Protein AF-A0A957BQC8-F1 (afdb_monomer_lite)

Structure (mmCIF, N/CA/C/O backbone):
data_AF-A0A957BQC8-F1
#
_entry.id   AF-A0A957BQC8-F1
#
loop_
_atom_site.group_PDB
_atom_site.id
_atom_site.type_symbol
_atom_site.label_atom_id
_atom_site.label_alt_id
_atom_site.label_comp_id
_atom_site.label_asym_id
_atom_site.label_entity_id
_atom_site.label_seq_id
_atom_site.pdbx_PDB_ins_code
_atom_site.Cartn_x
_atom_site.Cartn_y
_atom_site.Cartn_z
_atom_site.occupancy
_atom_site.B_iso_or_equiv
_atom_site.auth_seq_id
_atom_site.auth_comp_id
_atom_site.auth_asym_id
_atom_site.auth_atom_id
_atom_site.pdbx_PDB_model_num
ATOM 1 N N . GLY A 1 1 ? -14.961 -6.128 -5.402 1.00 52.44 1 GLY A N 1
ATOM 2 C CA . GLY A 1 1 ? -14.437 -5.937 -4.032 1.00 52.44 1 GLY A CA 1
ATOM 3 C C . GLY A 1 1 ? -13.200 -6.792 -3.856 1.00 52.44 1 GLY A C 1
ATOM 4 O O . GLY A 1 1 ? -13.179 -7.896 -4.378 1.00 52.44 1 GLY A O 1
ATOM 5 N N . HIS A 1 2 ? -12.163 -6.278 -3.199 1.00 75.38 2 HIS A N 1
ATOM 6 C CA . HIS A 1 2 ? -10.878 -6.964 -3.035 1.00 75.38 2 HIS A CA 1
ATOM 7 C C . HIS A 1 2 ? -11.064 -8.332 -2.340 1.00 75.38 2 HIS A C 1
ATOM 9 O O . HIS A 1 2 ? -11.589 -8.402 -1.230 1.00 75.38 2 HIS A O 1
ATOM 15 N N . THR A 1 3 ? -10.636 -9.428 -2.975 1.00 82.69 3 THR A N 1
ATOM 16 C CA . THR A 1 3 ? -10.882 -10.819 -2.524 1.00 82.69 3 THR A CA 1
ATOM 17 C C . THR A 1 3 ? -10.347 -11.098 -1.117 1.00 82.69 3 THR A C 1
ATOM 19 O O . THR A 1 3 ? -11.041 -11.683 -0.288 1.00 82.69 3 THR A O 1
ATOM 22 N N . GLN A 1 4 ? -9.155 -10.590 -0.807 1.00 88.19 4 GLN A N 1
ATOM 23 C CA . GLN A 1 4 ? -8.565 -10.672 0.532 1.00 88.19 4 GLN A CA 1
ATOM 24 C C . GLN A 1 4 ? -9.440 -10.049 1.635 1.00 88.19 4 GLN A C 1
ATOM 26 O O . GLN A 1 4 ? -9.541 -10.609 2.723 1.00 88.19 4 GLN A O 1
ATOM 31 N N . THR A 1 5 ? -10.111 -8.922 1.371 1.00 88.75 5 THR A N 1
ATOM 32 C CA . THR A 1 5 ? -11.008 -8.285 2.350 1.00 88.75 5 THR A CA 1
ATOM 33 C C . THR A 1 5 ? -12.208 -9.177 2.658 1.00 88.75 5 THR A C 1
ATOM 35 O O . THR A 1 5 ? -12.610 -9.283 3.814 1.00 88.75 5 THR A O 1
ATOM 38 N N . VAL A 1 6 ? -12.750 -9.865 1.646 1.00 89.31 6 VAL A N 1
ATOM 39 C CA . VAL A 1 6 ? -13.841 -10.836 1.828 1.00 89.31 6 VAL A CA 1
ATOM 40 C C . VAL A 1 6 ? -13.375 -12.011 2.684 1.00 89.31 6 VAL A C 1
ATOM 42 O O . VAL A 1 6 ? -14.087 -12.410 3.603 1.00 89.31 6 VAL A O 1
ATOM 45 N N . PHE A 1 7 ? -12.169 -12.525 2.434 1.00 92.00 7 PHE A N 1
ATOM 46 C CA . PHE A 1 7 ? -11.584 -13.605 3.228 1.00 92.00 7 PHE A CA 1
ATOM 47 C C . PHE A 1 7 ? -11.385 -13.201 4.697 1.00 92.00 7 PHE A C 1
ATOM 49 O O . PHE A 1 7 ? -11.924 -13.855 5.589 1.00 92.00 7 PHE A O 1
ATOM 56 N N . ILE A 1 8 ? -10.690 -12.087 4.957 1.00 94.81 8 ILE A N 1
ATOM 57 C CA . ILE A 1 8 ? -10.435 -11.580 6.317 1.00 94.81 8 ILE A CA 1
ATOM 58 C C . ILE A 1 8 ? -11.753 -11.273 7.041 1.00 94.81 8 ILE A C 1
ATOM 60 O O . ILE A 1 8 ? -11.934 -11.661 8.196 1.00 94.81 8 ILE A O 1
ATOM 64 N N . GLY A 1 9 ? -12.700 -10.622 6.358 1.00 94.00 9 GLY A N 1
ATOM 65 C CA . GLY A 1 9 ? -14.026 -10.327 6.897 1.00 94.00 9 GLY A CA 1
ATOM 66 C C . GLY A 1 9 ? -14.824 -11.593 7.214 1.00 94.00 9 GLY A C 1
ATOM 67 O O . GLY A 1 9 ? -15.428 -11.682 8.280 1.00 94.00 9 GLY A O 1
ATOM 68 N N . GLY A 1 10 ? -14.784 -12.599 6.338 1.00 93.06 10 GLY A N 1
ATOM 69 C CA . GLY A 1 10 ? -15.408 -13.906 6.548 1.00 93.06 10 GLY A CA 1
ATOM 70 C C . GLY A 1 10 ? -14.844 -14.638 7.765 1.00 93.06 10 GLY A C 1
ATOM 71 O O . GLY A 1 10 ? -15.609 -15.095 8.617 1.00 93.06 10 GLY A O 1
ATOM 72 N N . VAL A 1 11 ? -13.513 -14.679 7.898 1.00 93.94 11 VAL A N 1
ATOM 73 C CA . VAL A 1 11 ? -12.833 -15.241 9.076 1.00 93.94 11 VAL A CA 1
ATOM 74 C C . VAL A 1 11 ? -13.227 -14.475 10.341 1.00 93.94 11 VAL A C 1
ATOM 76 O O . VAL A 1 11 ? -13.629 -15.092 11.329 1.00 93.94 11 VAL A O 1
ATOM 79 N N . GLY A 1 12 ? -13.202 -13.139 10.305 1.00 95.69 12 GLY A N 1
ATOM 80 C CA . GLY A 1 12 ? -13.627 -12.290 11.419 1.00 95.69 12 GLY A CA 1
ATOM 81 C C . GLY A 1 12 ? -15.079 -12.538 11.842 1.00 95.69 12 GLY A C 1
ATOM 82 O O . GLY A 1 12 ? -15.356 -12.735 13.025 1.00 95.69 12 GLY A O 1
ATOM 83 N N . MET A 1 13 ? -16.011 -12.614 10.888 1.00 94.56 13 MET A N 1
ATOM 84 C CA . MET A 1 13 ? -17.417 -12.938 11.158 1.00 94.56 13 MET A CA 1
ATOM 85 C C . MET A 1 13 ? -17.590 -14.342 11.746 1.00 94.56 13 MET A C 1
ATOM 87 O O . MET A 1 13 ? -18.391 -14.520 12.665 1.00 94.56 13 MET A O 1
ATOM 91 N N . GLY A 1 14 ? -16.836 -15.332 11.260 1.00 94.75 14 GLY A N 1
ATOM 92 C CA . GLY A 1 14 ? -16.844 -16.694 11.798 1.00 94.75 14 GLY A CA 1
ATOM 93 C C . GLY A 1 14 ? -16.377 -16.743 13.254 1.00 94.75 14 GLY A C 1
ATOM 94 O O . GLY A 1 14 ? -17.071 -17.296 14.111 1.00 94.75 14 GLY A O 1
ATOM 95 N N . ILE A 1 15 ? -15.248 -16.093 13.554 1.00 94.00 15 ILE A N 1
ATOM 96 C CA . ILE A 1 15 ? -14.711 -15.942 14.915 1.00 94.00 15 ILE A CA 1
ATOM 97 C C . ILE A 1 15 ? -15.741 -15.259 15.821 1.00 94.00 15 ILE A C 1
ATOM 99 O O . ILE A 1 15 ? -16.057 -15.766 16.898 1.00 94.00 15 ILE A O 1
ATOM 103 N N . TYR A 1 16 ? -16.319 -14.148 15.361 1.00 94.38 16 TYR A N 1
ATOM 104 C CA . TYR A 1 16 ? -17.344 -13.412 16.092 1.00 94.38 16 TYR A CA 1
ATOM 105 C C . TYR A 1 16 ? -18.570 -14.289 16.388 1.00 94.38 16 TYR A C 1
ATOM 107 O O . TYR A 1 16 ? -19.007 -14.381 17.535 1.00 94.38 16 TYR A O 1
ATOM 115 N N . ALA A 1 17 ? -19.101 -15.002 15.391 1.00 93.88 17 ALA A N 1
ATOM 116 C CA . ALA A 1 17 ? -20.264 -15.874 15.556 1.00 93.88 17 ALA A CA 1
ATOM 117 C C . ALA A 1 17 ? -20.024 -17.028 16.539 1.00 93.88 17 ALA A C 1
ATOM 119 O O . ALA A 1 17 ? -20.933 -17.374 17.301 1.00 93.88 17 ALA A O 1
ATOM 120 N N . LEU A 1 18 ? -18.813 -17.596 16.562 1.00 93.81 18 LEU A N 1
ATOM 121 C CA . LEU A 1 18 ? -18.422 -18.663 17.491 1.00 93.81 18 LEU A CA 1
ATOM 122 C C . LEU A 1 18 ? -18.440 -18.224 18.960 1.00 93.81 18 LEU A C 1
ATOM 124 O O . LEU A 1 18 ? -18.671 -19.057 19.841 1.00 93.81 18 LEU A O 1
ATOM 128 N N . MET A 1 19 ? -18.232 -16.931 19.218 1.00 92.31 19 MET A N 1
ATOM 129 C CA . MET A 1 19 ? -18.201 -16.340 20.560 1.00 92.31 19 MET A CA 1
ATOM 130 C C . MET A 1 19 ? -19.586 -15.936 21.075 1.00 92.31 19 MET A C 1
ATOM 132 O O . MET A 1 19 ? -19.731 -15.551 22.234 1.00 92.31 19 MET A O 1
ATOM 136 N N . LEU A 1 20 ? -20.618 -16.024 20.236 1.00 89.75 20 LEU A N 1
ATOM 137 C CA . LEU A 1 20 ? -21.957 -15.563 20.574 1.00 89.75 20 LEU A CA 1
ATOM 138 C C . LEU A 1 20 ? -22.896 -16.709 20.996 1.00 89.75 20 LEU A C 1
ATOM 140 O O . LEU A 1 20 ? -22.720 -17.865 20.595 1.00 89.75 20 LEU A O 1
ATOM 144 N N . PRO A 1 21 ? -23.969 -16.407 21.755 1.00 87.56 21 PRO A N 1
ATOM 145 C CA . PRO A 1 21 ? -25.012 -17.383 22.057 1.00 87.56 21 PRO A CA 1
ATOM 146 C C . PRO A 1 21 ? -25.646 -17.949 20.782 1.00 87.56 21 PRO A C 1
ATOM 148 O O . PRO A 1 21 ? -25.870 -17.212 19.820 1.00 87.56 21 PRO A O 1
ATOM 151 N N . GLN A 1 22 ? -25.994 -19.241 20.793 1.00 90.62 22 GLN A N 1
ATOM 152 C CA . GLN A 1 22 ? -26.545 -19.957 19.631 1.00 90.62 22 GLN A CA 1
ATOM 153 C C . GLN A 1 22 ? -25.605 -19.944 18.409 1.00 90.62 22 GLN A C 1
ATOM 155 O O . GLN A 1 22 ? -26.066 -19.866 17.269 1.00 90.62 22 GLN A O 1
ATOM 160 N N . ARG A 1 23 ? -24.289 -20.040 18.651 1.00 93.06 23 ARG A N 1
ATOM 161 C CA . ARG A 1 23 ? -23.223 -20.032 17.633 1.00 93.06 23 ARG A CA 1
ATOM 162 C C . ARG A 1 23 ? -23.532 -20.850 16.378 1.00 93.06 23 ARG A C 1
ATOM 164 O O . ARG A 1 23 ? -23.397 -20.332 15.281 1.00 93.06 23 ARG A O 1
ATOM 171 N N . TRP A 1 24 ? -24.048 -22.072 16.520 1.00 93.56 24 TRP A N 1
ATOM 172 C CA . TRP A 1 24 ? -24.374 -22.935 15.379 1.00 93.56 24 TRP A CA 1
ATOM 173 C C . TRP A 1 24 ? -25.450 -22.339 14.473 1.00 93.56 24 TRP A C 1
ATOM 175 O O . TRP A 1 24 ? -25.286 -22.317 13.260 1.00 93.56 24 TRP A O 1
ATOM 185 N N . ARG A 1 25 ? -26.510 -21.765 15.053 1.00 94.38 25 ARG A N 1
ATOM 186 C CA . ARG A 1 25 ? -27.559 -21.084 14.285 1.00 94.38 25 ARG A CA 1
ATOM 187 C C . ARG A 1 25 ? -27.003 -19.869 13.543 1.00 94.38 25 ARG A C 1
ATOM 189 O O . ARG A 1 25 ? -27.372 -19.633 12.402 1.00 94.38 25 ARG A O 1
ATOM 196 N N . ARG A 1 26 ? -26.106 -19.109 14.177 1.00 93.12 26 ARG A N 1
ATOM 197 C CA . ARG A 1 26 ? -25.453 -17.948 13.548 1.00 93.12 26 ARG A CA 1
ATOM 198 C C . ARG A 1 26 ? -24.521 -18.362 12.413 1.00 93.12 26 ARG A C 1
ATOM 200 O O . ARG A 1 26 ? -24.527 -17.707 11.382 1.00 93.12 26 ARG A O 1
ATOM 207 N N . LEU A 1 27 ? -23.779 -19.456 12.577 1.00 93.50 27 LEU A N 1
ATOM 208 C CA . LEU A 1 27 ? -22.947 -20.021 11.514 1.00 93.50 27 LEU A CA 1
ATOM 209 C C . LEU A 1 27 ? -23.787 -20.487 10.323 1.00 93.50 27 LEU A C 1
ATOM 211 O O . LEU A 1 27 ? -23.399 -20.230 9.192 1.00 93.50 27 LEU A O 1
ATOM 215 N N . VAL A 1 28 ? -24.958 -21.089 10.560 1.00 95.00 28 VAL A N 1
ATOM 216 C CA . VAL A 1 28 ? -25.899 -21.433 9.480 1.00 95.00 28 VAL A CA 1
ATOM 217 C C . VAL A 1 28 ? -26.363 -20.175 8.742 1.00 95.00 28 VAL A C 1
ATOM 219 O O . VAL A 1 28 ? -26.312 -20.144 7.518 1.00 95.00 28 VAL A O 1
ATOM 222 N N . TRP A 1 29 ? -26.744 -19.111 9.455 1.00 94.38 29 TRP A N 1
ATOM 223 C CA . TRP A 1 29 ? -27.113 -17.840 8.816 1.00 94.38 29 TRP A CA 1
ATOM 224 C C . TRP A 1 29 ? -25.967 -17.218 8.016 1.00 94.38 29 TRP A C 1
ATOM 226 O O . TRP A 1 29 ? -26.192 -16.758 6.900 1.00 94.38 29 TRP A O 1
ATOM 236 N N . LEU A 1 30 ? -24.745 -17.235 8.553 1.00 93.81 30 LEU A N 1
ATOM 237 C CA . LEU A 1 30 ? -23.559 -16.771 7.833 1.00 93.81 30 LEU A CA 1
ATOM 238 C C . LEU A 1 30 ? -23.280 -17.619 6.589 1.00 93.81 30 LEU A C 1
ATOM 240 O O . LEU A 1 30 ? -22.943 -17.061 5.552 1.00 93.81 30 LEU A O 1
ATOM 244 N N . ALA A 1 31 ? -23.461 -18.939 6.662 1.00 94.00 31 ALA A N 1
ATOM 245 C CA . ALA A 1 31 ? -23.302 -19.830 5.518 1.00 94.00 31 ALA A CA 1
ATOM 246 C C . ALA A 1 31 ? -24.359 -19.562 4.437 1.00 94.00 31 ALA A C 1
ATOM 248 O O . ALA A 1 31 ? -24.017 -19.488 3.262 1.00 94.00 31 ALA A O 1
ATOM 249 N N . LEU A 1 32 ? -25.623 -19.350 4.823 1.00 95.75 32 LEU A N 1
ATOM 250 C CA . LEU A 1 32 ? -26.702 -18.992 3.895 1.00 95.75 32 LEU A CA 1
ATOM 251 C C . LEU A 1 32 ? -26.454 -17.630 3.233 1.00 95.75 32 LEU A C 1
ATOM 253 O O . LEU A 1 32 ? -26.590 -17.502 2.018 1.00 95.75 32 LEU A O 1
ATOM 257 N N . ALA A 1 33 ? -26.038 -16.627 4.011 1.00 93.50 33 ALA A N 1
ATOM 258 C CA . ALA A 1 33 ? -25.660 -15.319 3.484 1.00 93.50 33 ALA A CA 1
ATOM 259 C C . ALA A 1 33 ? -24.444 -15.419 2.548 1.00 93.50 33 ALA A C 1
ATOM 261 O O . ALA A 1 33 ? -24.439 -14.818 1.477 1.00 93.50 33 ALA A O 1
ATOM 262 N N . GLY A 1 34 ? -23.443 -16.222 2.920 1.00 92.25 34 GLY A N 1
ATOM 263 C CA . GLY A 1 34 ? -22.265 -16.504 2.104 1.00 92.25 34 GLY A CA 1
ATOM 264 C C . GLY A 1 34 ? -22.611 -17.203 0.790 1.00 92.25 34 GLY A C 1
ATOM 265 O O . GLY A 1 34 ? -22.092 -16.816 -0.250 1.00 92.25 34 GLY A O 1
ATOM 266 N N . ALA A 1 35 ? -23.534 -18.169 0.808 1.00 94.12 35 ALA A N 1
ATOM 267 C CA . ALA A 1 35 ? -24.032 -18.827 -0.398 1.00 94.12 35 ALA A CA 1
ATOM 268 C C . ALA A 1 35 ? -24.769 -17.840 -1.315 1.00 94.12 35 ALA A C 1
ATOM 270 O O . ALA A 1 35 ? -24.518 -17.817 -2.517 1.00 94.12 35 ALA A O 1
ATOM 271 N N . GLY A 1 36 ? -25.616 -16.972 -0.751 1.00 94.75 36 GLY A N 1
ATOM 272 C CA . GLY A 1 36 ? -26.259 -15.894 -1.505 1.00 94.75 36 GLY A CA 1
ATOM 273 C C . GLY A 1 36 ? -25.242 -14.938 -2.137 1.00 94.75 36 GLY A C 1
ATOM 274 O O . GLY A 1 36 ? -25.333 -14.639 -3.324 1.00 94.75 36 GLY A O 1
ATOM 275 N N . ALA A 1 37 ? -24.228 -14.516 -1.378 1.00 91.50 37 ALA A N 1
ATOM 276 C CA . ALA A 1 37 ? -23.153 -13.663 -1.881 1.00 91.50 37 ALA A CA 1
ATOM 277 C C . ALA A 1 37 ? -22.323 -14.350 -2.979 1.00 91.50 37 ALA A C 1
ATOM 279 O O . ALA A 1 37 ? -21.984 -13.709 -3.970 1.00 91.50 37 ALA A O 1
ATOM 280 N N . LEU A 1 38 ? -22.039 -15.650 -2.835 1.00 91.25 38 LEU A N 1
ATOM 281 C CA . LEU A 1 38 ? -21.347 -16.450 -3.846 1.00 91.25 38 LEU A CA 1
ATOM 282 C C . LEU A 1 38 ? -22.140 -16.471 -5.156 1.00 91.25 38 LEU A C 1
ATOM 284 O O . LEU A 1 38 ? -21.568 -16.184 -6.202 1.00 91.25 38 LEU A O 1
ATOM 288 N N . LEU A 1 39 ? -23.448 -16.753 -5.092 1.00 94.25 39 LEU A N 1
ATOM 289 C CA . LEU A 1 39 ? -24.334 -16.777 -6.260 1.00 94.25 39 LEU A CA 1
ATOM 290 C C . LEU A 1 39 ? -24.364 -15.424 -6.979 1.00 94.25 39 LEU A C 1
ATOM 292 O O . LEU A 1 39 ? -24.231 -15.375 -8.199 1.00 94.25 39 LEU A O 1
ATOM 296 N N . LEU A 1 40 ? -24.473 -14.328 -6.223 1.00 94.31 40 LEU A N 1
ATOM 297 C CA . LEU A 1 40 ? -24.445 -12.969 -6.772 1.00 94.31 40 LEU A CA 1
ATOM 298 C C . LEU A 1 40 ? -23.086 -12.609 -7.395 1.00 94.31 40 LEU A C 1
ATOM 300 O O . LEU A 1 40 ? -23.034 -11.821 -8.336 1.00 94.31 40 LEU A O 1
ATOM 304 N N . ALA A 1 41 ? -21.995 -13.188 -6.892 1.00 92.62 41 ALA A N 1
ATOM 305 C CA . ALA A 1 41 ? -20.638 -12.946 -7.373 1.00 92.62 41 ALA A CA 1
ATOM 306 C C . ALA A 1 41 ? -20.176 -13.926 -8.470 1.00 92.62 41 ALA A C 1
ATOM 308 O O . ALA A 1 41 ? -19.080 -13.743 -9.003 1.00 92.62 41 ALA A O 1
ATOM 309 N N . LEU A 1 42 ? -20.977 -14.934 -8.848 1.00 93.25 42 LEU A N 1
ATOM 310 C CA . LEU A 1 42 ? -20.604 -15.933 -9.861 1.00 93.25 42 LEU A CA 1
ATOM 311 C C . LEU A 1 42 ? -20.106 -15.337 -11.188 1.00 93.25 42 LEU A C 1
ATOM 313 O O . LEU A 1 42 ? -19.085 -15.833 -11.671 1.00 93.25 42 LEU A O 1
ATOM 317 N N . PRO A 1 43 ? -20.721 -14.276 -11.759 1.00 93.88 43 PRO A N 1
ATOM 318 C CA . PRO A 1 43 ? -20.238 -13.684 -13.009 1.00 93.88 43 PRO A CA 1
ATOM 319 C C . PRO A 1 43 ? -18.789 -13.184 -12.935 1.00 93.88 43 PRO A C 1
ATOM 321 O O . PRO A 1 43 ? -18.105 -13.139 -13.950 1.00 93.88 43 PRO A O 1
ATOM 324 N N . GLN A 1 44 ? -18.309 -12.836 -11.737 1.00 89.62 44 GLN A N 1
ATOM 325 C CA . GLN A 1 44 ? -16.917 -12.464 -11.496 1.00 89.62 44 GLN A CA 1
ATOM 326 C C . GLN A 1 44 ? -16.062 -13.669 -11.074 1.00 89.62 44 GLN A C 1
ATOM 328 O O . GLN A 1 44 ? -14.913 -13.794 -11.501 1.00 89.62 44 GLN A O 1
ATOM 333 N N . LEU A 1 45 ? -16.593 -14.554 -10.224 1.00 88.81 45 LEU A N 1
ATOM 334 C CA . LEU A 1 45 ? -15.841 -15.679 -9.665 1.00 88.81 45 LEU A CA 1
ATOM 335 C C . LEU A 1 45 ? -15.495 -16.734 -10.715 1.00 88.81 45 LEU A C 1
ATOM 337 O O . LEU A 1 45 ? -14.387 -17.253 -10.671 1.00 88.81 45 LEU A O 1
ATOM 341 N N . VAL A 1 46 ? -16.390 -17.033 -11.662 1.00 92.19 46 VAL A N 1
ATOM 342 C CA . VAL A 1 46 ? -16.136 -18.061 -12.687 1.00 92.19 46 VAL A CA 1
ATOM 343 C C . VAL A 1 46 ? -14.942 -17.685 -13.582 1.00 92.19 46 VAL A C 1
ATOM 345 O O . VAL A 1 46 ? -13.990 -18.467 -13.611 1.00 92.19 46 VAL A O 1
ATOM 348 N N . PRO A 1 47 ? -14.886 -16.486 -14.205 1.00 90.44 47 PRO A N 1
ATOM 349 C CA . PRO A 1 47 ? -13.694 -16.061 -14.947 1.00 90.44 47 PRO A CA 1
ATOM 350 C C . PRO A 1 47 ? -12.444 -15.954 -14.069 1.00 90.44 47 PRO A C 1
ATOM 352 O O . PRO A 1 47 ? -11.338 -16.240 -14.516 1.00 90.44 47 PRO A O 1
ATOM 355 N N . THR A 1 48 ? -12.604 -15.564 -12.798 1.00 87.25 48 THR A N 1
ATOM 356 C CA . THR A 1 48 ? -11.472 -15.490 -11.862 1.00 87.25 48 THR A CA 1
ATOM 357 C C . THR A 1 48 ? -10.892 -16.877 -11.590 1.00 87.25 48 THR A C 1
ATOM 359 O O . THR A 1 48 ? -9.677 -17.018 -11.589 1.00 87.25 48 THR A O 1
ATOM 362 N N . LEU A 1 49 ? -11.728 -17.901 -11.391 1.00 88.12 49 LEU A N 1
ATOM 363 C CA . LEU A 1 49 ? -11.284 -19.283 -11.181 1.00 88.12 49 LEU A CA 1
ATOM 364 C C . LEU A 1 49 ? -10.579 -19.844 -12.418 1.00 88.12 49 LEU A C 1
ATOM 366 O O . LEU A 1 49 ? -9.533 -20.479 -12.284 1.00 88.12 49 LEU A O 1
ATOM 370 N N . GLU A 1 50 ? -11.110 -19.565 -13.610 1.00 90.00 50 GLU A N 1
ATOM 371 C CA . GLU A 1 50 ? -10.462 -19.921 -14.874 1.00 90.00 50 GLU A CA 1
ATOM 372 C C . GLU A 1 50 ? -9.078 -19.268 -14.973 1.00 90.00 50 GLU A C 1
ATOM 374 O O . GLU A 1 50 ? -8.077 -19.966 -15.141 1.00 90.00 50 GLU A O 1
ATOM 379 N N . LEU A 1 51 ? -8.989 -17.954 -14.744 1.00 87.50 51 LEU A N 1
ATOM 380 C CA . LEU A 1 51 ? -7.716 -17.239 -14.744 1.00 87.50 51 LEU A CA 1
ATOM 381 C C . LEU A 1 51 ? -6.758 -17.765 -13.668 1.00 87.50 51 LEU A C 1
ATOM 383 O O . LEU A 1 51 ? -5.583 -17.963 -13.955 1.00 87.50 51 LEU A O 1
ATOM 387 N N . THR A 1 52 ? -7.227 -18.016 -12.441 1.00 87.19 52 THR A N 1
ATOM 388 C CA . THR A 1 52 ? -6.396 -18.558 -11.355 1.00 87.19 52 THR A CA 1
ATOM 389 C C . THR A 1 52 ? -5.795 -19.907 -11.743 1.00 87.19 52 THR A C 1
ATOM 391 O O . THR A 1 52 ? -4.613 -20.123 -11.468 1.00 87.19 52 THR A O 1
ATOM 394 N N . SER A 1 53 ? -6.545 -20.760 -12.449 1.00 88.50 53 SER A N 1
ATOM 395 C CA . SER A 1 53 ? -6.072 -22.081 -12.884 1.00 88.50 53 SER A CA 1
ATOM 396 C C . SER A 1 53 ? -4.896 -22.021 -13.867 1.00 88.50 53 SER A C 1
ATOM 398 O O . SER A 1 53 ? -4.025 -22.888 -13.849 1.00 88.50 53 SER A O 1
ATOM 400 N N . VAL A 1 54 ? -4.825 -20.966 -14.685 1.00 90.25 54 VAL A N 1
ATOM 401 C CA . VAL A 1 54 ? -3.721 -20.730 -15.634 1.00 90.25 54 VAL A CA 1
ATOM 402 C C . VAL A 1 54 ? -2.743 -19.663 -15.148 1.00 90.25 54 VAL A C 1
ATOM 404 O O . VAL A 1 54 ? -1.755 -19.374 -15.826 1.00 90.25 54 VAL A O 1
ATOM 407 N N . SER A 1 55 ? -3.000 -19.059 -13.988 1.00 87.19 55 SER A N 1
ATOM 408 C CA . SER A 1 55 ? -2.147 -18.035 -13.395 1.00 87.19 55 SER A CA 1
ATOM 409 C C . SER A 1 55 ? -0.846 -18.637 -12.886 1.00 87.19 55 SER A C 1
ATOM 411 O O . SER A 1 55 ? -0.756 -19.818 -12.546 1.00 87.19 55 SER A O 1
ATOM 413 N N . ASN A 1 56 ? 0.163 -17.792 -12.732 1.00 81.69 56 ASN A N 1
ATOM 414 C CA . ASN A 1 56 ? 1.386 -18.175 -12.036 1.00 81.69 56 ASN A CA 1
ATOM 415 C C . ASN A 1 56 ? 1.207 -18.388 -10.517 1.00 81.69 56 ASN A C 1
ATOM 417 O O . ASN A 1 56 ? 2.174 -18.719 -9.840 1.00 81.69 56 ASN A O 1
ATOM 421 N N . ARG A 1 57 ? -0.018 -18.235 -9.991 1.00 81.00 57 ARG A N 1
ATOM 422 C CA . ARG A 1 57 ? -0.393 -18.476 -8.590 1.00 81.00 57 ARG A CA 1
ATOM 423 C C . ARG A 1 57 ? -1.317 -19.688 -8.406 1.00 81.00 57 ARG A C 1
ATOM 425 O O . ARG A 1 57 ? -1.918 -19.824 -7.344 1.00 81.00 57 ARG A O 1
ATOM 432 N N . ASN A 1 58 ? -1.430 -20.583 -9.395 1.00 81.94 58 ASN A N 1
ATOM 433 C CA . ASN A 1 58 ? -2.313 -21.764 -9.345 1.00 81.94 58 ASN A CA 1
ATOM 434 C C . ASN A 1 58 ? -2.080 -22.668 -8.102 1.00 81.94 58 ASN A C 1
ATOM 436 O O . ASN A 1 58 ? -3.005 -23.306 -7.613 1.00 81.94 58 ASN A O 1
ATOM 440 N N . GLY A 1 59 ? -0.867 -22.685 -7.535 1.00 80.88 59 GLY A N 1
ATOM 441 C CA . GLY A 1 59 ? -0.530 -23.440 -6.313 1.00 80.88 59 GLY A CA 1
ATOM 442 C C . GLY A 1 59 ? -0.644 -22.664 -4.992 1.00 80.88 59 GLY A C 1
ATOM 443 O O . GLY A 1 59 ? -0.350 -23.221 -3.934 1.00 80.88 59 GLY A O 1
ATOM 444 N N . GLY A 1 60 ? -1.050 -21.393 -5.034 1.00 86.12 60 GLY A N 1
ATOM 445 C CA . GLY A 1 60 ? -0.866 -20.456 -3.928 1.00 86.12 60 GLY A CA 1
ATOM 446 C C . GLY A 1 60 ? 0.580 -19.965 -3.808 1.00 86.12 60 GLY A C 1
ATOM 447 O O . GLY A 1 60 ? 1.452 -20.318 -4.600 1.00 86.12 60 GLY A O 1
ATOM 448 N N . LEU A 1 61 ? 0.807 -19.103 -2.827 1.00 88.69 61 LEU A N 1
ATOM 449 C CA . LEU A 1 61 ? 2.098 -18.525 -2.480 1.00 88.69 61 LEU A CA 1
ATOM 450 C C . LEU A 1 61 ? 2.825 -19.424 -1.476 1.00 88.69 61 LEU A C 1
ATOM 452 O O . LEU A 1 61 ? 2.194 -20.091 -0.650 1.00 88.69 61 LEU A O 1
ATOM 456 N N . ASN A 1 62 ? 4.155 -19.418 -1.508 1.00 90.94 62 ASN A N 1
ATOM 457 C CA . ASN A 1 62 ? 4.930 -19.994 -0.412 1.00 90.94 62 ASN A CA 1
ATOM 458 C C . ASN A 1 62 ? 4.817 -19.116 0.853 1.00 90.94 62 ASN A C 1
ATOM 460 O O . ASN A 1 62 ? 4.303 -17.999 0.811 1.00 90.94 62 ASN A O 1
ATOM 464 N N . GLN A 1 63 ? 5.295 -19.612 1.999 1.00 92.81 63 GLN A N 1
ATOM 465 C CA . GLN A 1 63 ? 5.159 -18.891 3.273 1.00 92.81 63 GLN A CA 1
ATOM 466 C C . GLN A 1 63 ? 5.802 -17.498 3.237 1.00 92.81 63 GLN A C 1
ATOM 468 O O . GLN A 1 63 ? 5.146 -16.548 3.650 1.00 92.81 63 GLN A O 1
ATOM 473 N N . ASN A 1 64 ? 7.015 -17.359 2.682 1.00 91.56 64 ASN A N 1
ATOM 474 C CA . ASN A 1 64 ? 7.704 -16.066 2.566 1.00 91.56 64 ASN A CA 1
ATOM 475 C C . ASN A 1 64 ? 6.861 -15.056 1.774 1.00 91.56 64 ASN A C 1
ATOM 477 O O . ASN A 1 64 ? 6.655 -13.925 2.211 1.00 91.56 64 ASN A O 1
ATOM 481 N N . GLU A 1 65 ? 6.341 -15.482 0.624 1.00 90.06 65 GLU A N 1
ATOM 482 C CA . GLU A 1 65 ? 5.508 -14.669 -0.263 1.00 90.06 65 GLU A CA 1
ATOM 483 C C . GLU A 1 65 ? 4.164 -14.300 0.383 1.00 90.06 65 GLU A C 1
ATOM 485 O O . GLU A 1 65 ? 3.735 -13.146 0.319 1.00 90.06 65 GLU A O 1
ATOM 490 N N . ALA A 1 66 ? 3.505 -15.260 1.040 1.00 93.06 66 ALA A N 1
ATOM 491 C CA . ALA A 1 66 ? 2.241 -15.050 1.743 1.00 93.06 66 ALA A CA 1
ATOM 492 C C . ALA A 1 66 ? 2.400 -14.102 2.945 1.00 93.06 66 ALA A C 1
ATOM 494 O O . ALA A 1 66 ? 1.478 -13.357 3.291 1.00 93.06 66 ALA A O 1
ATOM 495 N N . THR A 1 67 ? 3.581 -14.084 3.569 1.00 95.00 67 THR A N 1
ATOM 496 C CA . THR A 1 67 ? 3.907 -13.165 4.664 1.00 95.00 67 THR A CA 1
ATOM 497 C C . THR A 1 67 ? 4.616 -11.884 4.225 1.00 95.00 67 THR A C 1
ATOM 499 O O . THR A 1 67 ? 4.970 -11.072 5.080 1.00 95.00 67 THR A O 1
ATOM 502 N N . ALA A 1 68 ? 4.795 -11.634 2.926 1.00 91.75 68 ALA A N 1
ATOM 503 C CA . ALA A 1 68 ? 5.345 -10.365 2.452 1.00 91.75 68 ALA A CA 1
ATOM 504 C C . ALA A 1 68 ? 4.473 -9.185 2.923 1.00 91.75 68 ALA A C 1
ATOM 506 O O . ALA A 1 68 ? 3.243 -9.285 2.917 1.00 91.75 68 ALA A O 1
ATOM 507 N N . PHE A 1 69 ? 5.103 -8.069 3.314 1.00 92.94 69 PHE A N 1
ATOM 508 C CA . PHE A 1 69 ? 4.440 -6.893 3.909 1.00 92.94 69 PHE A CA 1
ATOM 509 C C . PHE A 1 69 ? 3.691 -7.206 5.222 1.00 92.94 69 PHE A C 1
ATOM 511 O O . PHE A 1 69 ? 2.563 -6.760 5.458 1.00 92.94 69 PHE A O 1
ATOM 518 N N . SER A 1 70 ? 4.306 -8.037 6.066 1.00 95.69 70 SER A N 1
ATOM 519 C CA . SER A 1 70 ? 3.862 -8.273 7.444 1.00 95.69 70 SER A CA 1
ATOM 520 C C . SER A 1 70 ? 4.015 -7.018 8.291 1.00 95.69 70 SER A C 1
ATOM 522 O O . SER A 1 70 ? 5.006 -6.313 8.167 1.00 95.69 70 SER A O 1
ATOM 524 N N . PHE A 1 71 ? 3.087 -6.772 9.213 1.00 96.06 71 PHE A N 1
ATOM 525 C CA . PHE A 1 71 ? 3.148 -5.617 10.103 1.00 96.06 71 PHE A CA 1
ATOM 526 C C . PHE A 1 71 ? 4.436 -5.626 10.931 1.00 96.06 71 PHE A C 1
ATOM 528 O O . PHE A 1 71 ? 4.611 -6.448 11.830 1.00 96.06 71 PHE A O 1
ATOM 535 N N . ASN A 1 72 ? 5.352 -4.724 10.594 1.00 94.94 72 ASN A N 1
ATOM 536 C CA . ASN A 1 72 ? 6.714 -4.750 11.099 1.00 94.94 72 ASN A CA 1
ATOM 537 C C . ASN A 1 72 ? 6.801 -4.181 12.532 1.00 94.94 72 ASN A C 1
ATOM 539 O O . ASN A 1 72 ? 6.414 -3.028 12.747 1.00 94.94 72 ASN A O 1
ATOM 543 N N . PRO A 1 73 ? 7.353 -4.923 13.516 1.00 95.06 73 PRO A N 1
ATOM 544 C CA . PRO A 1 73 ? 7.517 -4.462 14.895 1.00 95.06 73 PRO A CA 1
ATOM 545 C C . PRO A 1 73 ? 8.280 -3.139 15.052 1.00 95.06 73 PRO A C 1
ATOM 547 O O . PRO A 1 73 ? 7.970 -2.376 15.966 1.00 95.06 73 PRO A O 1
ATOM 550 N N . PHE A 1 74 ? 9.233 -2.832 14.164 1.00 94.56 74 PHE A N 1
ATOM 551 C CA . PHE A 1 74 ? 9.990 -1.572 14.186 1.00 94.56 74 PHE A CA 1
ATOM 552 C C . PHE A 1 74 ? 9.130 -0.357 13.800 1.00 94.56 74 PHE A C 1
ATOM 554 O O . PHE A 1 74 ? 9.407 0.767 14.226 1.00 94.56 74 PHE A O 1
ATOM 561 N N . LEU A 1 75 ? 8.058 -0.578 13.032 1.00 93.44 75 LEU A N 1
ATOM 562 C CA . LEU A 1 75 ? 7.117 0.459 12.597 1.00 93.44 75 LEU A CA 1
ATOM 563 C C . LEU A 1 75 ? 5.781 0.412 13.345 1.00 93.44 75 LEU A C 1
ATOM 565 O O . LEU A 1 75 ? 5.039 1.391 13.319 1.00 93.44 75 LEU A O 1
ATOM 569 N N . ALA A 1 76 ? 5.477 -0.682 14.049 1.00 94.12 76 ALA A N 1
ATOM 570 C CA . ALA A 1 76 ? 4.185 -0.904 14.693 1.00 94.12 76 ALA A CA 1
ATOM 571 C C . ALA A 1 76 ? 3.790 0.228 15.651 1.00 94.12 76 ALA A C 1
ATOM 573 O O . ALA A 1 76 ? 2.643 0.670 15.669 1.00 94.12 76 ALA A O 1
ATOM 574 N N . ALA A 1 77 ? 4.756 0.742 16.411 1.00 93.75 77 ALA A N 1
ATOM 575 C CA . ALA A 1 77 ? 4.536 1.852 17.327 1.00 93.75 77 ALA A CA 1
ATOM 576 C C . ALA A 1 77 ? 4.131 3.147 16.600 1.00 93.75 77 ALA A C 1
ATOM 578 O O . ALA A 1 77 ? 3.181 3.816 17.004 1.00 93.75 77 ALA A O 1
ATOM 579 N N . ARG A 1 78 ? 4.811 3.459 15.489 1.00 91.88 78 ARG A N 1
ATOM 580 C CA . ARG A 1 78 ? 4.516 4.615 14.632 1.00 91.88 78 ARG A CA 1
ATOM 581 C C . ARG A 1 78 ? 3.185 4.453 13.891 1.00 91.88 78 ARG A C 1
ATOM 583 O O . ARG A 1 78 ? 2.509 5.450 13.667 1.00 91.88 78 ARG A O 1
ATOM 590 N N . ALA A 1 79 ? 2.811 3.218 13.559 1.00 92.44 79 ALA A N 1
ATOM 591 C CA . ALA A 1 79 ? 1.596 2.856 12.834 1.00 92.44 79 ALA A CA 1
ATOM 592 C C . ALA A 1 79 ? 0.309 2.882 13.675 1.00 92.44 79 ALA A C 1
ATOM 594 O O . ALA A 1 79 ? -0.780 3.130 13.154 1.00 92.44 79 ALA A O 1
ATOM 595 N N . LEU A 1 80 ? 0.435 2.617 14.979 1.00 93.56 80 LEU A N 1
ATOM 596 C CA . LEU A 1 80 ? -0.661 2.649 15.953 1.00 93.56 80 LEU A CA 1
ATOM 597 C C . LEU A 1 80 ? -0.864 4.034 16.588 1.00 93.56 80 LEU A C 1
ATOM 599 O O . LEU A 1 80 ? -1.688 4.169 17.490 1.00 93.56 80 LEU A O 1
ATOM 603 N N . LEU A 1 81 ? -0.127 5.048 16.135 1.00 93.38 81 LEU A N 1
ATOM 604 C CA . LEU A 1 81 ? -0.241 6.448 16.541 1.00 93.38 81 LEU A CA 1
ATOM 605 C C . LEU A 1 81 ? -0.614 7.316 15.325 1.00 93.38 81 LEU A C 1
ATOM 607 O O . LEU A 1 81 ? -0.355 6.913 14.189 1.00 93.38 81 LEU A O 1
ATOM 611 N N . PRO A 1 82 ? -1.232 8.496 15.525 1.00 90.56 82 PRO A N 1
ATOM 612 C CA . PRO A 1 82 ? -1.599 9.356 14.404 1.00 90.56 82 PRO A CA 1
ATOM 613 C C . PRO A 1 82 ? -0.345 9.869 13.695 1.00 90.56 82 PRO A C 1
ATOM 615 O O . PRO A 1 82 ? 0.619 10.277 14.346 1.00 90.56 82 PRO A O 1
ATOM 618 N N . ASN A 1 83 ? -0.394 9.910 12.364 1.00 89.00 83 ASN A N 1
ATOM 619 C CA . ASN A 1 83 ? 0.572 10.648 11.557 1.00 89.00 83 ASN A CA 1
ATOM 620 C C . ASN A 1 83 ? 0.129 12.119 11.516 1.00 89.00 83 ASN A C 1
ATOM 622 O O . ASN A 1 83 ? -0.936 12.401 10.978 1.00 89.00 83 ASN A O 1
ATOM 626 N N . TYR A 1 84 ? 0.913 13.042 12.079 1.00 91.31 84 TYR A N 1
ATOM 627 C CA . TYR A 1 84 ? 0.688 14.491 11.913 1.00 91.31 84 TYR A CA 1
ATOM 628 C C . TYR A 1 84 ? 1.735 15.151 10.999 1.00 91.31 84 TYR A C 1
ATOM 630 O O . TYR A 1 84 ? 1.684 16.358 10.769 1.00 91.31 84 TYR A O 1
ATOM 638 N N . ASP A 1 85 ? 2.695 14.366 10.517 1.00 88.50 85 ASP A N 1
ATOM 639 C CA . ASP A 1 85 ? 3.796 14.773 9.649 1.00 88.50 85 ASP A CA 1
ATOM 640 C C . ASP A 1 85 ? 3.796 13.937 8.359 1.00 88.50 85 ASP A C 1
ATOM 642 O O . ASP A 1 85 ? 2.973 14.172 7.479 1.00 88.50 85 ASP A O 1
ATOM 646 N N . GLN A 1 86 ? 4.683 12.950 8.263 1.00 84.38 86 GLN A N 1
ATOM 647 C CA . GLN A 1 86 ? 4.838 12.057 7.134 1.00 84.38 86 GLN A CA 1
ATOM 648 C C . GLN A 1 86 ? 4.094 10.737 7.385 1.00 84.38 86 GLN A C 1
ATOM 650 O O . GLN A 1 86 ? 4.184 10.151 8.475 1.00 84.38 86 GLN A O 1
ATOM 655 N N . PRO A 1 87 ? 3.335 10.239 6.399 1.00 81.00 87 PRO A N 1
ATOM 656 C CA . PRO A 1 87 ? 2.705 8.938 6.498 1.00 81.00 87 PRO A CA 1
ATOM 657 C C . PRO A 1 87 ? 3.757 7.831 6.353 1.00 81.00 87 PRO A C 1
ATOM 659 O O . PRO A 1 87 ? 4.677 7.909 5.544 1.00 81.00 87 PRO A O 1
ATOM 662 N N . ILE A 1 88 ? 3.597 6.758 7.123 1.00 87.56 88 ILE A N 1
ATOM 663 C CA . ILE A 1 88 ? 4.301 5.495 6.871 1.00 87.56 88 ILE A CA 1
ATOM 664 C C . ILE A 1 88 ? 3.612 4.714 5.742 1.00 87.56 88 ILE A C 1
ATOM 666 O O . ILE A 1 88 ? 2.550 5.108 5.255 1.00 87.56 88 ILE A O 1
ATOM 670 N N . PHE A 1 89 ? 4.173 3.558 5.378 1.00 87.00 89 PHE A N 1
ATOM 671 C CA . PHE A 1 89 ? 3.548 2.617 4.450 1.00 87.00 89 PHE A CA 1
ATOM 672 C C . PHE A 1 89 ? 2.043 2.414 4.726 1.00 87.00 89 PHE A C 1
ATOM 674 O O . PHE A 1 89 ? 1.639 1.993 5.812 1.00 87.00 89 PHE A O 1
ATOM 681 N N . ALA A 1 90 ? 1.208 2.724 3.727 1.00 84.69 90 ALA A N 1
ATOM 682 C CA . ALA A 1 90 ? -0.236 2.893 3.905 1.00 84.69 90 ALA A CA 1
ATOM 683 C C . ALA A 1 90 ? -0.957 1.631 4.412 1.00 84.69 90 ALA A C 1
ATOM 685 O O . ALA A 1 90 ? -1.923 1.735 5.165 1.00 84.69 90 ALA A O 1
ATOM 686 N N . GLU A 1 91 ? -0.460 0.441 4.065 1.00 88.56 91 GLU A N 1
ATOM 687 C CA . GLU A 1 91 ? -1.026 -0.840 4.519 1.00 88.56 91 GLU A CA 1
ATOM 688 C C . GLU A 1 91 ? -0.865 -1.071 6.032 1.00 88.56 91 GLU A C 1
ATOM 690 O O . GLU A 1 91 ? -1.509 -1.957 6.591 1.00 88.56 91 GLU A O 1
ATOM 695 N N . TYR A 1 92 ? 0.002 -0.308 6.710 1.00 90.56 92 TYR A N 1
ATOM 696 C CA . TYR A 1 92 ? 0.238 -0.431 8.154 1.00 90.56 92 TYR A CA 1
ATOM 697 C C . TYR A 1 92 ? -0.647 0.518 8.973 1.00 90.56 92 TYR A C 1
ATOM 699 O O . TYR A 1 92 ? -0.692 0.408 10.197 1.00 90.56 92 TYR A O 1
ATOM 707 N N . ILE A 1 93 ? -1.365 1.446 8.335 1.00 85.75 93 ILE A N 1
ATOM 708 C CA . ILE A 1 93 ? -2.131 2.477 9.038 1.00 85.75 93 ILE A CA 1
ATOM 709 C C . ILE A 1 93 ? -3.411 1.868 9.625 1.00 85.75 93 ILE A C 1
ATOM 711 O O . ILE A 1 93 ? -4.373 1.582 8.916 1.00 85.75 93 ILE A O 1
ATOM 715 N N . ALA A 1 94 ? -3.434 1.709 10.949 1.00 84.69 94 ALA A N 1
ATOM 716 C CA . ALA A 1 94 ? -4.586 1.192 11.692 1.00 84.69 94 ALA A CA 1
ATOM 717 C C . ALA A 1 94 ? -4.793 1.906 13.029 1.00 84.69 94 ALA A C 1
ATOM 719 O O . ALA A 1 94 ? -5.161 1.308 14.040 1.00 84.69 94 ALA A O 1
ATOM 720 N N . TYR A 1 95 ? -4.520 3.203 13.039 1.00 86.81 95 TYR A N 1
ATOM 721 C CA . TYR A 1 95 ? -4.664 4.034 14.217 1.00 86.81 95 TYR A CA 1
ATOM 722 C C . TYR A 1 95 ? -6.136 4.461 14.430 1.00 86.81 95 TYR A C 1
ATOM 724 O O . TYR A 1 95 ? -6.734 5.051 13.530 1.00 86.81 95 TYR A O 1
ATOM 732 N N . PRO A 1 96 ? -6.731 4.205 15.614 1.00 86.81 96 PRO A N 1
ATOM 733 C CA . PRO A 1 96 ? -8.127 4.549 15.890 1.00 86.81 96 PRO A CA 1
ATOM 734 C C . PRO A 1 96 ? -8.362 5.974 16.432 1.00 86.81 96 PRO A C 1
ATOM 736 O O . PRO A 1 96 ? -9.513 6.401 16.479 1.00 86.81 96 PRO A O 1
ATOM 739 N N . GLY A 1 97 ? -7.333 6.691 16.899 1.00 93.38 97 GLY A N 1
ATOM 740 C CA . GLY A 1 97 ? -7.478 7.862 17.790 1.00 93.38 97 GLY A CA 1
ATOM 741 C C . GLY A 1 97 ? -6.845 7.605 19.166 1.00 93.38 97 GLY A C 1
ATOM 742 O O . GLY A 1 97 ? -7.107 6.548 19.731 1.00 93.38 97 GLY A O 1
ATOM 743 N N . ILE A 1 98 ? -6.078 8.526 19.767 1.00 96.88 98 ILE A N 1
ATOM 744 C CA . ILE A 1 98 ? -5.624 8.414 21.172 1.00 96.88 98 ILE A CA 1
ATOM 745 C C . ILE A 1 98 ? -6.838 8.575 22.089 1.00 96.88 98 ILE A C 1
ATOM 747 O O . ILE A 1 98 ? -7.004 7.802 23.037 1.00 96.88 98 ILE A O 1
ATOM 751 N N . MET A 1 99 ? -7.746 9.506 21.770 1.00 97.00 99 MET A N 1
ATOM 752 C CA . MET A 1 99 ? -9.022 9.626 22.477 1.00 97.00 99 MET A CA 1
ATOM 753 C C . MET A 1 99 ? -9.854 8.347 22.320 1.00 97.00 99 MET A C 1
ATOM 755 O O . MET A 1 99 ? -10.334 7.794 23.312 1.00 97.00 99 MET A O 1
ATOM 759 N N . ALA A 1 100 ? -9.984 7.834 21.091 1.00 96.75 100 ALA A N 1
ATOM 760 C CA . ALA A 1 100 ? -10.724 6.601 20.816 1.00 96.75 100 ALA A CA 1
ATOM 761 C C . ALA A 1 100 ? -10.105 5.384 21.514 1.00 96.75 100 ALA A C 1
ATOM 763 O O . ALA A 1 100 ? -10.826 4.544 22.049 1.00 96.75 100 ALA A O 1
ATOM 764 N N . PHE A 1 101 ? -8.776 5.309 21.577 1.00 96.62 101 PHE A N 1
ATOM 765 C CA . PHE A 1 101 ? -8.061 4.269 22.302 1.00 96.62 101 PHE A CA 1
ATOM 766 C C . PHE A 1 101 ? -8.322 4.365 23.811 1.00 96.62 101 PHE A C 1
ATOM 768 O O . PHE A 1 101 ? -8.634 3.359 24.446 1.00 96.62 101 PHE A O 1
ATOM 775 N N . GLY A 1 102 ? -8.321 5.573 24.382 1.00 96.12 102 GLY A N 1
ATOM 776 C CA . GLY A 1 102 ? -8.733 5.811 25.768 1.00 96.12 102 GLY A CA 1
ATOM 777 C C . GLY A 1 102 ? -10.163 5.345 26.061 1.00 96.12 102 GLY A C 1
ATOM 778 O O . GLY A 1 102 ? -10.413 4.704 27.085 1.00 96.12 102 GLY A O 1
ATOM 779 N N . LEU A 1 103 ? -11.096 5.603 25.140 1.00 96.44 103 LEU A N 1
ATOM 780 C CA . LEU A 1 103 ? -12.466 5.087 25.216 1.00 96.44 103 LEU A CA 1
ATOM 781 C C . LEU A 1 103 ? -12.495 3.560 25.108 1.00 96.44 103 LEU A C 1
ATOM 783 O O . LEU A 1 103 ? -13.191 2.918 25.887 1.00 96.44 103 LEU A O 1
ATOM 787 N N . ALA A 1 104 ? -11.719 2.956 24.208 1.00 96.62 104 ALA A N 1
ATOM 788 C CA . ALA A 1 104 ? -11.647 1.504 24.072 1.00 96.62 104 ALA A CA 1
ATOM 789 C C . ALA A 1 104 ? -11.142 0.833 25.360 1.00 96.62 104 ALA A C 1
ATOM 791 O O . ALA A 1 104 ? -11.716 -0.164 25.804 1.00 96.62 104 ALA A O 1
ATOM 792 N N . LEU A 1 105 ? -10.136 1.422 26.019 1.00 96.00 105 LEU A N 1
ATOM 793 C CA . LEU A 1 105 ? -9.665 0.981 27.334 1.00 96.00 105 LEU A CA 1
ATOM 794 C C . LEU A 1 105 ? -10.742 1.151 28.414 1.00 96.00 105 LEU A C 1
ATOM 796 O O . LEU A 1 105 ? -10.918 0.271 29.258 1.00 96.00 105 LEU A O 1
ATOM 800 N N . LEU A 1 106 ? -11.510 2.243 28.387 1.00 94.50 106 LEU A N 1
ATOM 801 C CA . LEU A 1 106 ? -12.644 2.406 29.296 1.00 94.50 106 LEU A CA 1
ATOM 802 C C . LEU A 1 106 ? -13.717 1.335 29.054 1.00 94.50 106 LEU A C 1
ATOM 804 O O . LEU A 1 106 ? -14.190 0.742 30.019 1.00 94.50 106 LEU A O 1
ATOM 808 N N . GLY A 1 107 ? -14.060 1.042 27.797 1.00 93.44 107 GLY A N 1
ATOM 809 C CA . GLY A 1 107 ? -15.003 -0.016 27.420 1.00 93.44 107 GLY A CA 1
ATOM 810 C C . GLY A 1 107 ? -14.529 -1.412 27.832 1.00 93.44 107 GLY A C 1
ATOM 811 O O . GLY A 1 107 ? -15.332 -2.236 28.271 1.00 93.44 107 GLY A O 1
ATOM 812 N N . LEU A 1 108 ? -13.216 -1.659 27.789 1.00 92.56 108 LEU A N 1
ATOM 813 C CA . LEU A 1 108 ? -12.594 -2.877 28.306 1.00 92.56 108 LEU A CA 1
ATOM 814 C C . LEU A 1 108 ? -12.820 -3.031 29.821 1.00 92.56 108 LEU A C 1
ATOM 816 O O . LEU A 1 108 ? -13.218 -4.105 30.277 1.00 92.56 108 LEU A O 1
ATOM 820 N N . PHE A 1 109 ? -12.609 -1.959 30.593 1.00 88.88 109 PHE A N 1
ATOM 821 C CA . PHE A 1 109 ? -12.741 -1.960 32.057 1.00 88.88 109 PHE A CA 1
ATOM 822 C C . PHE A 1 109 ? -14.159 -1.684 32.577 1.00 88.88 109 PHE A C 1
ATOM 824 O O . PHE A 1 109 ? -14.401 -1.815 33.781 1.00 88.88 109 PHE A O 1
ATOM 831 N N . ALA A 1 110 ? -15.106 -1.323 31.714 1.00 84.00 110 ALA A N 1
ATOM 832 C CA . ALA A 1 110 ? -16.521 -1.142 32.041 1.00 84.00 110 ALA A CA 1
ATOM 833 C C . ALA A 1 110 ? -17.259 -2.493 32.143 1.00 84.00 110 ALA A C 1
ATOM 835 O O . ALA A 1 110 ? -18.355 -2.669 31.615 1.00 84.00 110 ALA A O 1
ATOM 836 N N . LEU A 1 111 ? -16.635 -3.482 32.792 1.00 69.31 111 LEU A N 1
ATOM 837 C CA . LEU A 1 111 ? -17.255 -4.780 33.045 1.00 69.31 111 LEU A CA 1
ATOM 838 C C . LEU A 1 111 ? -18.501 -4.593 33.929 1.00 69.31 111 LEU A C 1
ATOM 840 O O . LEU A 1 111 ? -18.409 -3.902 34.947 1.00 69.31 111 LEU A O 1
ATOM 844 N N . PRO A 1 112 ? -19.640 -5.229 33.593 1.00 63.47 112 PRO A N 1
ATOM 845 C CA . PRO A 1 112 ? -20.757 -5.346 34.521 1.00 63.47 112 PRO A CA 1
ATOM 846 C C . PRO A 1 112 ? -20.265 -5.986 35.823 1.00 63.47 112 PRO A C 1
ATOM 848 O O . PRO A 1 112 ? -19.470 -6.932 35.772 1.00 63.47 112 PRO A O 1
ATOM 851 N N . GLU A 1 113 ? -20.718 -5.493 36.979 1.00 59.84 113 GLU A N 1
ATOM 852 C CA . GLU A 1 113 ? -20.388 -6.111 38.267 1.00 59.84 113 GLU A CA 1
ATOM 853 C C . GLU A 1 113 ? -20.683 -7.616 38.211 1.00 59.84 113 GLU A C 1
ATOM 855 O O . GLU A 1 113 ? -21.775 -8.055 37.838 1.00 59.84 113 GLU A O 1
ATOM 860 N N . ALA A 1 114 ? -19.661 -8.424 38.505 1.00 55.22 114 ALA A N 1
ATOM 861 C CA . ALA A 1 114 ? -19.772 -9.868 38.420 1.00 55.22 114 ALA A CA 1
ATOM 862 C C . ALA A 1 114 ? -20.814 -10.357 39.434 1.00 55.22 114 ALA A C 1
ATOM 864 O O . ALA A 1 114 ? -20.672 -10.131 40.634 1.00 55.22 114 ALA A O 1
ATOM 865 N N . HIS A 1 115 ? -21.841 -11.061 38.950 1.00 51.94 115 HIS A N 1
ATOM 866 C CA . HIS A 1 115 ? -22.816 -11.728 39.812 1.00 51.94 115 HIS A CA 1
ATOM 867 C C . HIS A 1 115 ? -22.073 -12.639 40.817 1.00 51.94 115 HIS A C 1
ATOM 869 O O . HIS A 1 115 ? -21.228 -13.430 40.380 1.00 51.94 115 HIS A O 1
ATOM 875 N N . PRO A 1 116 ? -22.393 -12.592 42.126 1.00 55.88 116 PRO A N 1
ATOM 876 C CA . PRO A 1 116 ? -21.614 -13.240 43.192 1.00 55.88 116 PRO A CA 1
ATOM 877 C C . PRO A 1 116 ? -21.463 -14.766 43.071 1.00 55.88 116 PRO A C 1
ATOM 879 O O . PRO A 1 116 ? -20.620 -15.358 43.735 1.00 55.88 116 PRO A O 1
ATOM 882 N N . THR A 1 117 ? -22.246 -15.419 42.214 1.00 60.69 117 THR A N 1
ATOM 883 C CA . THR A 1 117 ? -22.291 -16.880 42.056 1.00 60.69 117 THR A CA 1
ATOM 884 C C . THR A 1 117 ? -21.460 -17.423 40.889 1.00 60.69 117 THR A C 1
ATOM 886 O O . THR A 1 117 ? -21.436 -18.634 40.676 1.00 60.69 117 THR A O 1
ATOM 889 N N . ARG A 1 118 ? -20.780 -16.576 40.100 1.00 65.06 118 ARG A N 1
ATOM 890 C CA . ARG A 1 118 ? -19.984 -17.019 38.938 1.00 65.06 118 ARG A CA 1
ATOM 891 C C . ARG A 1 118 ? -18.498 -16.730 39.111 1.00 65.06 118 ARG A C 1
ATOM 893 O O . ARG A 1 118 ? -18.102 -15.679 39.605 1.00 65.06 118 ARG A O 1
ATOM 900 N N . THR A 1 119 ? -17.662 -17.645 38.619 1.00 76.25 119 THR A N 1
ATOM 901 C CA . THR A 1 119 ? -16.217 -17.416 38.521 1.00 76.25 119 THR A CA 1
ATOM 902 C C . THR A 1 119 ? -15.933 -16.203 37.629 1.00 76.25 119 THR A C 1
ATOM 904 O O . THR A 1 119 ? -16.597 -15.994 36.608 1.00 76.25 119 THR A O 1
ATOM 907 N N . ARG A 1 120 ? -14.917 -15.404 37.989 1.00 76.81 120 ARG A N 1
ATOM 908 C CA . ARG A 1 120 ? -14.523 -14.191 37.241 1.00 76.81 120 ARG A CA 1
ATOM 909 C C . ARG A 1 120 ? -14.265 -14.473 35.754 1.00 76.81 120 ARG A C 1
ATOM 911 O O . ARG A 1 120 ? -14.625 -13.663 34.907 1.00 76.81 120 ARG A O 1
ATOM 918 N N . VAL A 1 121 ? -13.723 -15.650 35.436 1.00 80.81 121 VAL A N 1
ATOM 919 C CA . VAL A 1 121 ? -13.470 -16.102 34.057 1.00 80.81 121 VAL A CA 1
ATOM 920 C C . VAL A 1 121 ? -14.775 -16.291 33.278 1.00 80.81 121 VAL A C 1
ATOM 922 O O . VAL A 1 121 ? -14.911 -15.784 32.169 1.00 80.81 121 VAL A O 1
ATOM 925 N N . ALA A 1 122 ? -15.773 -16.963 33.859 1.00 80.69 122 ALA A N 1
ATOM 926 C CA . ALA A 1 122 ? -17.056 -17.187 33.192 1.00 80.69 122 ALA A CA 1
ATOM 927 C C . ALA A 1 122 ? -17.859 -15.889 32.996 1.00 80.69 122 ALA A C 1
ATOM 929 O O . ALA A 1 122 ? -18.656 -15.800 32.061 1.00 80.69 122 ALA A O 1
ATOM 930 N N . ALA A 1 123 ? -17.668 -14.897 33.871 1.00 80.06 123 ALA A N 1
ATOM 931 C CA . ALA A 1 123 ? -18.230 -13.560 33.698 1.00 80.06 123 ALA A CA 1
ATOM 932 C C . ALA A 1 123 ? -17.554 -12.815 32.534 1.00 80.06 123 ALA A C 1
ATOM 934 O O . ALA A 1 123 ? -18.251 -12.265 31.686 1.00 80.06 123 ALA A O 1
ATOM 935 N N . PHE A 1 124 ? -16.221 -12.874 32.442 1.00 83.12 124 PHE A N 1
ATOM 936 C CA . PHE A 1 124 ? -15.457 -12.244 31.363 1.00 83.12 124 PHE A CA 1
ATOM 937 C C . PHE A 1 124 ? -15.794 -12.818 29.979 1.00 83.12 124 PHE A C 1
ATOM 939 O O . PHE A 1 124 ? -16.104 -12.062 29.067 1.00 83.12 124 PHE A O 1
ATOM 946 N N . LEU A 1 125 ? -15.829 -14.148 29.832 1.00 84.69 125 LEU A N 1
ATOM 947 C CA . LEU A 1 125 ? -16.146 -14.810 28.554 1.00 84.6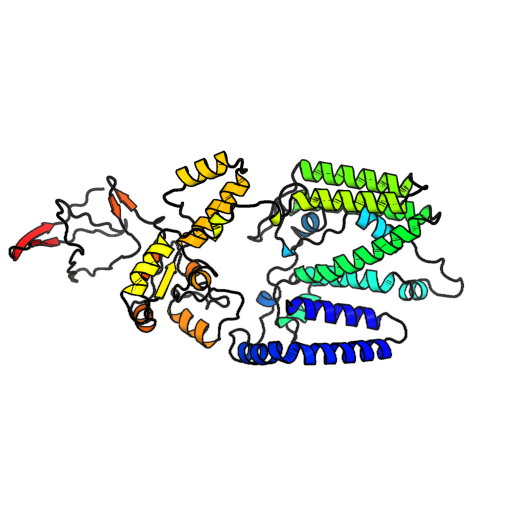9 125 LEU A CA 1
ATOM 948 C C . LEU A 1 125 ? -17.570 -14.523 28.045 1.00 84.69 125 LEU A C 1
ATOM 950 O O . LEU A 1 125 ? -17.861 -14.724 26.870 1.00 84.69 125 LEU A O 1
ATOM 954 N N . ARG A 1 126 ? -18.475 -14.090 28.929 1.00 83.62 126 ARG A N 1
ATOM 955 C CA . ARG A 1 126 ? -19.858 -13.718 28.590 1.00 83.62 126 ARG A CA 1
ATOM 956 C C . ARG A 1 126 ? -20.067 -12.209 28.498 1.00 83.62 126 ARG A C 1
ATOM 958 O O . ARG A 1 126 ? -21.191 -11.777 28.250 1.00 83.62 126 ARG A O 1
ATOM 965 N N . ALA A 1 127 ? -19.023 -11.420 28.728 1.00 86.94 127 ALA A N 1
ATOM 966 C CA . ALA A 1 127 ? -19.115 -9.975 28.686 1.00 86.94 127 ALA A CA 1
ATOM 967 C C . ALA A 1 127 ? -19.360 -9.504 27.238 1.00 86.94 127 ALA A C 1
ATOM 969 O O . ALA A 1 127 ? -18.774 -10.067 26.308 1.00 86.94 127 ALA A O 1
ATOM 970 N N . PRO A 1 128 ? -20.189 -8.468 27.015 1.00 87.44 128 PRO A N 1
ATOM 971 C CA . PRO A 1 128 ? -20.486 -7.970 25.669 1.00 87.44 128 PRO A CA 1
ATOM 972 C C . PRO A 1 128 ? -19.243 -7.458 24.924 1.00 87.44 128 PRO A C 1
ATOM 974 O O . PRO A 1 128 ? -19.217 -7.482 23.696 1.00 87.44 128 PRO A O 1
ATOM 977 N N . GLN A 1 129 ? -18.197 -7.044 25.647 1.00 91.50 129 GLN A N 1
ATOM 978 C CA . GLN A 1 129 ? -16.907 -6.654 25.078 1.00 91.50 129 GLN A CA 1
ATOM 979 C C . GLN A 1 129 ? -16.061 -7.832 24.574 1.00 91.50 129 GLN A C 1
ATOM 981 O O . GLN A 1 129 ? -15.207 -7.622 23.718 1.00 91.50 129 GLN A O 1
ATOM 986 N N . PHE A 1 130 ? -16.269 -9.058 25.072 1.00 92.75 130 PHE A N 1
ATOM 987 C CA . PHE A 1 130 ? -15.361 -10.184 24.820 1.00 92.75 130 PHE A CA 1
ATOM 988 C C . PHE A 1 130 ? -15.127 -10.473 23.327 1.00 92.75 130 PHE A C 1
ATOM 990 O O . PHE A 1 130 ? -13.961 -10.540 22.933 1.00 92.75 130 PHE A O 1
ATOM 997 N N . PRO A 1 131 ? -16.162 -10.554 22.465 1.00 94.62 131 PRO A N 1
ATOM 998 C CA . PRO A 1 131 ? -15.942 -10.782 21.039 1.00 94.62 131 PRO A CA 1
ATOM 999 C C . PRO A 1 131 ? -15.111 -9.676 20.375 1.00 94.62 131 PRO A C 1
ATOM 1001 O O . PRO A 1 131 ? -14.269 -9.961 19.531 1.00 94.62 131 PRO A O 1
ATOM 1004 N N . TRP A 1 132 ? -15.301 -8.419 20.786 1.00 95.94 132 TRP A N 1
ATOM 1005 C CA . TRP A 1 132 ? -14.576 -7.270 20.235 1.00 95.94 132 TRP A CA 1
ATOM 1006 C C . TRP A 1 132 ? -13.113 -7.239 20.682 1.00 95.94 132 TRP A C 1
ATOM 1008 O O . TRP A 1 132 ? -12.241 -6.937 19.872 1.00 95.94 132 TRP A O 1
ATOM 1018 N N . ILE A 1 133 ? -12.831 -7.631 21.932 1.00 96.00 133 ILE A N 1
ATOM 1019 C CA . ILE A 1 133 ? -11.457 -7.823 22.425 1.00 96.00 133 ILE A CA 1
ATOM 1020 C C . ILE A 1 133 ? -10.763 -8.905 21.600 1.00 96.00 133 ILE A C 1
ATOM 1022 O O . ILE A 1 133 ? -9.641 -8.706 21.148 1.00 96.00 133 ILE A O 1
ATOM 1026 N N . MET A 1 134 ? -11.425 -10.044 21.386 1.00 96.44 134 MET A N 1
ATOM 1027 C CA . MET A 1 134 ? -10.830 -11.146 20.633 1.00 96.44 134 MET A CA 1
ATOM 1028 C C . MET A 1 134 ? -10.592 -10.780 19.170 1.00 96.44 134 MET A C 1
ATOM 1030 O O . MET A 1 134 ? -9.519 -11.078 18.657 1.00 96.44 134 MET A O 1
ATOM 1034 N N . LEU A 1 135 ? -11.533 -10.097 18.511 1.00 97.19 135 LEU A N 1
ATOM 1035 C CA . LEU A 1 135 ? -11.315 -9.591 17.153 1.00 97.19 135 LEU A CA 1
ATOM 1036 C C . LEU A 1 135 ? -10.134 -8.625 17.095 1.00 97.19 135 LEU A C 1
ATOM 1038 O O . LEU A 1 135 ? -9.308 -8.743 16.191 1.00 97.19 135 LEU A O 1
ATOM 1042 N N . ALA A 1 136 ? -10.019 -7.726 18.078 1.00 97.12 136 ALA A N 1
ATOM 1043 C CA . ALA A 1 136 ? -8.920 -6.778 18.105 1.00 97.12 136 ALA A CA 1
ATOM 1044 C C . ALA A 1 136 ? -7.560 -7.467 18.278 1.00 97.12 136 ALA A C 1
ATOM 1046 O O . ALA A 1 136 ? -6.616 -7.184 17.542 1.00 97.12 136 ALA A O 1
ATOM 1047 N N . LEU A 1 137 ? -7.481 -8.414 19.217 1.00 97.00 137 LEU A N 1
ATOM 1048 C CA . LEU A 1 137 ? -6.269 -9.180 19.488 1.00 97.00 137 LEU A CA 1
ATOM 1049 C C . LEU A 1 137 ? -5.885 -10.088 18.319 1.00 97.00 137 LEU A C 1
ATOM 1051 O O . LEU A 1 137 ? -4.724 -10.097 17.927 1.00 97.00 137 LEU A O 1
ATOM 1055 N N . ILE A 1 138 ? -6.833 -10.832 17.743 1.00 97.38 138 ILE A N 1
ATOM 1056 C CA . ILE A 1 138 ? -6.559 -11.724 16.607 1.00 97.38 138 ILE A CA 1
ATOM 1057 C C . ILE A 1 138 ? -6.132 -10.907 15.389 1.00 97.38 138 ILE A C 1
ATOM 1059 O O . ILE A 1 138 ? -5.144 -11.262 14.755 1.00 97.38 138 ILE A O 1
ATOM 1063 N N . GLY A 1 139 ? -6.818 -9.796 15.099 1.00 97.38 139 GLY A N 1
ATOM 1064 C CA . GLY A 1 139 ? -6.447 -8.889 14.014 1.00 97.38 139 GLY A CA 1
ATOM 1065 C C . GLY A 1 139 ? -5.016 -8.378 14.149 1.00 97.38 139 GLY A C 1
ATOM 1066 O O . GLY A 1 139 ? -4.235 -8.482 13.208 1.00 97.38 139 GLY A O 1
ATOM 1067 N N . LEU A 1 140 ? -4.652 -7.900 15.341 1.00 96.94 140 LEU A N 1
ATOM 1068 C CA . LEU A 1 140 ? -3.305 -7.404 15.619 1.00 96.94 140 LEU A CA 1
ATOM 1069 C C . LEU A 1 140 ? -2.247 -8.519 15.557 1.00 96.94 140 LEU A C 1
ATOM 1071 O O . LEU A 1 140 ? -1.204 -8.338 14.941 1.00 96.94 140 LEU A O 1
ATOM 1075 N N . LEU A 1 141 ? -2.511 -9.687 16.152 1.00 97.38 141 LEU A N 1
ATOM 1076 C CA . LEU A 1 141 ? -1.577 -10.819 16.133 1.00 97.38 141 LEU A CA 1
ATOM 1077 C C . LEU A 1 141 ? -1.363 -11.365 14.719 1.00 97.38 141 LEU A C 1
ATOM 1079 O O . LEU A 1 141 ? -0.237 -11.696 14.357 1.00 97.38 141 LEU A O 1
ATOM 1083 N N . PHE A 1 142 ? -2.420 -11.479 13.915 1.00 97.50 142 PHE A N 1
ATOM 1084 C CA . PHE A 1 142 ? -2.308 -11.958 12.535 1.00 97.50 142 PHE A CA 1
ATOM 1085 C C . PHE A 1 142 ? -1.630 -10.925 11.634 1.00 97.50 142 PHE A C 1
ATOM 1087 O O . PHE A 1 142 ? -0.904 -11.310 10.721 1.00 97.50 142 PHE A O 1
ATOM 1094 N N . ALA A 1 143 ? -1.781 -9.630 11.932 1.00 97.56 143 ALA A N 1
ATOM 1095 C CA . ALA A 1 143 ? -1.112 -8.569 11.189 1.00 97.56 143 ALA A CA 1
ATOM 1096 C C . ALA A 1 143 ? 0.413 -8.709 11.193 1.00 97.56 143 ALA A C 1
ATOM 1098 O O . ALA A 1 143 ? 1.042 -8.462 10.166 1.00 97.56 143 ALA A O 1
ATOM 1099 N N . PHE A 1 144 ? 0.997 -9.171 12.305 1.00 97.56 144 PHE A N 1
ATOM 1100 C CA . PHE A 1 144 ? 2.439 -9.404 12.433 1.00 97.56 144 PHE A CA 1
ATOM 1101 C C . PHE A 1 144 ? 2.994 -10.484 11.496 1.00 97.56 144 PHE A C 1
ATOM 1103 O O . PHE A 1 144 ? 4.208 -10.555 11.339 1.00 97.56 144 PHE A O 1
ATOM 1110 N N . GLY A 1 145 ? 2.153 -11.310 10.863 1.00 96.62 145 GLY A N 1
ATOM 1111 C CA . GLY A 1 145 ? 2.562 -12.213 9.786 1.00 96.62 145 GLY A CA 1
ATOM 1112 C C . GLY A 1 145 ? 3.822 -13.035 10.093 1.00 96.62 145 GLY A C 1
ATOM 1113 O O . GLY A 1 145 ? 3.787 -13.899 10.965 1.00 96.62 145 GLY A O 1
ATOM 1114 N N . GLN A 1 146 ? 4.936 -12.746 9.411 1.00 95.88 146 GLN A N 1
ATOM 1115 C CA . GLN A 1 146 ? 6.227 -13.431 9.586 1.00 95.88 146 GLN A CA 1
ATOM 1116 C C . GLN A 1 146 ? 6.786 -13.379 11.017 1.00 95.88 146 GLN A C 1
ATOM 1118 O O . GLN A 1 146 ? 7.491 -14.291 11.439 1.00 95.88 146 GLN A O 1
ATOM 1123 N N . TYR A 1 147 ? 6.439 -12.351 11.794 1.00 95.88 147 TYR A N 1
ATOM 1124 C CA . TYR A 1 147 ? 6.861 -12.204 13.191 1.00 95.88 147 TYR A CA 1
ATOM 1125 C C . TYR A 1 147 ? 5.960 -12.967 14.175 1.00 95.88 147 TYR A C 1
ATOM 1127 O O . TYR A 1 147 ? 6.204 -12.956 15.381 1.00 95.88 147 TYR A O 1
ATOM 1135 N N . ASN A 1 148 ? 4.907 -13.625 13.683 1.00 97.00 148 ASN A N 1
ATOM 1136 C CA . ASN A 1 148 ? 4.004 -14.451 14.469 1.00 97.00 148 ASN A CA 1
ATOM 1137 C C . ASN A 1 148 ? 4.127 -15.921 14.027 1.00 97.00 148 ASN A C 1
ATOM 1139 O O . ASN A 1 148 ? 3.598 -16.276 12.970 1.00 97.00 148 ASN A O 1
ATOM 1143 N N . PRO A 1 149 ? 4.724 -16.806 14.851 1.00 95.62 149 PRO A N 1
ATOM 1144 C CA . PRO A 1 149 ? 4.862 -18.221 14.517 1.00 95.62 149 PRO A CA 1
ATOM 1145 C C . PRO A 1 149 ? 3.535 -18.867 14.108 1.00 95.62 149 PRO A C 1
ATOM 1147 O O . PRO A 1 149 ? 3.495 -19.565 13.105 1.00 95.62 149 PRO A O 1
ATOM 1150 N N . ILE A 1 150 ? 2.435 -18.563 14.807 1.00 96.25 150 ILE A N 1
ATOM 1151 C CA . ILE A 1 150 ? 1.109 -19.123 14.501 1.00 96.25 150 ILE A CA 1
ATOM 1152 C C . ILE A 1 150 ? 0.680 -18.741 13.085 1.00 96.25 150 ILE A C 1
ATOM 1154 O O . ILE A 1 150 ? 0.227 -19.592 12.319 1.00 96.25 150 ILE A O 1
ATOM 1158 N N . TYR A 1 151 ? 0.837 -17.467 12.719 1.00 96.19 151 TYR A N 1
ATOM 1159 C CA . TYR A 1 151 ? 0.468 -17.007 11.385 1.00 96.19 151 TYR A CA 1
ATOM 1160 C C . TYR A 1 151 ? 1.373 -17.611 10.313 1.00 96.19 151 TYR A C 1
ATOM 1162 O O . TYR A 1 151 ? 0.882 -17.994 9.257 1.00 96.19 151 TYR A O 1
ATOM 1170 N N . TRP A 1 152 ? 2.666 -17.773 10.597 1.00 95.44 152 TRP A N 1
ATOM 1171 C CA . TRP A 1 152 ? 3.591 -18.455 9.696 1.00 95.44 152 TRP A CA 1
ATOM 1172 C C . TRP A 1 152 ? 3.109 -19.863 9.326 1.00 95.44 152 TRP A C 1
ATOM 1174 O O . TRP A 1 152 ? 3.109 -20.237 8.154 1.00 95.44 152 TRP A O 1
ATOM 1184 N N . GLN A 1 153 ? 2.630 -20.642 10.302 1.00 95.81 153 GLN A N 1
ATOM 1185 C CA . GLN A 1 153 ? 2.059 -21.962 10.015 1.00 95.81 153 GLN A CA 1
ATOM 1186 C C . GLN A 1 153 ? 0.738 -21.870 9.247 1.00 95.81 153 GLN A C 1
ATOM 1188 O O . GLN A 1 153 ? 0.520 -22.651 8.322 1.00 95.81 153 GLN A O 1
ATOM 1193 N N . LEU A 1 154 ? -0.122 -20.902 9.581 1.00 95.12 154 LEU A N 1
ATOM 1194 C CA . LEU A 1 154 ? -1.355 -20.665 8.828 1.00 95.12 154 LEU A CA 1
ATOM 1195 C C . LEU A 1 154 ? -1.066 -20.305 7.369 1.00 95.12 154 LEU A C 1
ATOM 1197 O O . LEU A 1 154 ? -1.779 -20.779 6.496 1.00 95.12 154 LEU A O 1
ATOM 1201 N N . ALA A 1 155 ? -0.002 -19.549 7.090 1.00 94.94 155 ALA A N 1
ATOM 1202 C CA . ALA A 1 155 ? 0.393 -19.135 5.746 1.00 94.94 155 ALA A CA 1
ATOM 1203 C C . ALA A 1 155 ? 0.757 -20.303 4.809 1.00 94.94 155 ALA A C 1
ATOM 1205 O O . ALA A 1 155 ? 0.803 -20.105 3.601 1.00 94.94 155 ALA A O 1
ATOM 1206 N N . ALA A 1 156 ? 0.972 -21.518 5.330 1.00 92.38 156 ALA A N 1
ATOM 1207 C CA . ALA A 1 156 ? 1.129 -22.729 4.517 1.00 92.38 156 ALA A CA 1
ATOM 1208 C C . ALA A 1 156 ? -0.204 -23.420 4.170 1.00 92.38 156 ALA A C 1
ATOM 1210 O O . ALA A 1 156 ? -0.229 -24.318 3.330 1.00 92.38 156 ALA A O 1
ATOM 1211 N N . LEU A 1 157 ? -1.310 -23.047 4.821 1.00 93.00 157 LEU A N 1
ATOM 1212 C CA . LEU A 1 157 ? -2.605 -23.688 4.621 1.00 93.00 157 LEU A CA 1
ATOM 1213 C C . LEU A 1 157 ? -3.355 -23.092 3.419 1.00 93.00 157 LEU A C 1
ATOM 1215 O O . LEU A 1 157 ? -3.301 -21.873 3.204 1.00 93.00 157 LEU A O 1
ATOM 1219 N N . PRO A 1 158 ? -4.137 -23.916 2.692 1.00 89.44 158 PRO A N 1
ATOM 1220 C CA . PRO A 1 158 ? -5.026 -23.434 1.643 1.00 89.44 158 PRO A CA 1
ATOM 1221 C C . PRO A 1 158 ? -5.928 -22.298 2.136 1.00 89.44 158 PRO A C 1
ATOM 1223 O O . PRO A 1 158 ? -6.564 -22.395 3.188 1.00 89.44 158 PRO A O 1
ATOM 1226 N N . GLY A 1 159 ? -5.983 -21.211 1.369 1.00 87.69 159 GLY A N 1
ATOM 1227 C CA . GLY A 1 159 ? -6.754 -20.009 1.696 1.00 87.69 159 GLY A CA 1
ATOM 1228 C C . GLY A 1 159 ? -5.886 -18.893 2.271 1.00 87.69 159 GLY A C 1
ATOM 1229 O O . GLY A 1 159 ? -5.895 -17.785 1.740 1.00 87.69 159 GLY A O 1
ATOM 1230 N N . PHE A 1 160 ? -5.084 -19.187 3.298 1.00 92.00 160 PHE A N 1
ATOM 1231 C CA . PHE A 1 160 ? -4.115 -18.229 3.852 1.00 92.00 160 PHE A CA 1
ATOM 1232 C C . PHE A 1 160 ? -2.914 -18.028 2.926 1.00 92.00 160 PHE A C 1
ATOM 1234 O O . PHE A 1 160 ? -2.391 -16.922 2.839 1.00 92.00 160 PHE A O 1
ATOM 1241 N N . ASN A 1 161 ? -2.536 -19.065 2.179 1.00 91.75 161 ASN A N 1
ATOM 1242 C CA . ASN A 1 161 ? -1.492 -18.998 1.163 1.00 91.75 161 ASN A CA 1
ATOM 1243 C C . ASN A 1 161 ? -1.930 -18.296 -0.141 1.00 91.75 161 ASN A C 1
ATOM 1245 O O . ASN A 1 161 ? -1.162 -18.238 -1.092 1.00 91.75 161 ASN A O 1
ATOM 1249 N N . LEU A 1 162 ? -3.158 -17.774 -0.239 1.00 88.06 162 LEU A N 1
ATOM 1250 C CA . LEU A 1 162 ? -3.646 -17.119 -1.462 1.00 88.06 162 LEU A CA 1
ATOM 1251 C C . LEU A 1 162 ? -3.329 -15.618 -1.517 1.00 88.06 162 LEU A C 1
ATOM 1253 O O . LEU A 1 162 ? -3.445 -15.002 -2.579 1.00 88.06 162 LEU A O 1
ATOM 1257 N N . PHE A 1 163 ? -2.959 -15.013 -0.386 1.00 88.38 163 PHE A N 1
ATOM 1258 C CA . PHE A 1 163 ? -2.826 -13.565 -0.257 1.00 88.38 163 PHE A CA 1
ATOM 1259 C C . PHE A 1 163 ? -1.506 -13.172 0.405 1.00 88.38 163 PHE A C 1
ATOM 1261 O O . PHE A 1 163 ? -1.046 -13.833 1.328 1.00 88.38 163 PHE A O 1
ATOM 1268 N N . ARG A 1 164 ? -0.954 -12.041 -0.043 1.00 89.94 164 ARG A N 1
ATOM 1269 C CA . ARG A 1 164 ? 0.146 -11.318 0.612 1.00 89.94 164 ARG A CA 1
ATOM 1270 C C . ARG A 1 164 ? -0.397 -10.203 1.513 1.00 89.94 164 ARG A C 1
ATOM 1272 O O . ARG A 1 164 ? -1.593 -9.923 1.494 1.00 89.94 164 ARG A O 1
ATOM 1279 N N . VAL A 1 165 ? 0.475 -9.504 2.232 1.00 93.88 165 VAL A N 1
ATOM 1280 C CA . VAL A 1 165 ? 0.149 -8.381 3.133 1.00 93.88 165 VAL A CA 1
ATOM 1281 C C . VAL A 1 165 ? -0.682 -8.802 4.352 1.00 93.88 165 VAL A C 1
ATOM 1283 O O . VAL A 1 165 ? -1.852 -8.421 4.476 1.00 93.88 165 VAL A O 1
ATOM 1286 N N . PRO A 1 166 ? -0.101 -9.556 5.305 1.00 96.19 166 PRO A N 1
ATOM 1287 C CA . PRO A 1 166 ? -0.757 -9.828 6.580 1.00 96.19 166 PRO A CA 1
ATOM 1288 C C . PRO A 1 166 ? -1.181 -8.556 7.328 1.00 96.19 166 PRO A C 1
ATOM 1290 O O . PRO A 1 166 ? -2.196 -8.584 8.014 1.00 96.19 166 PRO A O 1
ATOM 1293 N N . ALA A 1 167 ? -0.505 -7.413 7.151 1.00 96.31 167 ALA A N 1
ATOM 1294 C CA . ALA A 1 167 ? -0.877 -6.161 7.822 1.00 96.31 167 ALA A CA 1
ATOM 1295 C C . ALA A 1 167 ? -2.369 -5.780 7.673 1.00 96.31 167 ALA A C 1
ATOM 1297 O O . ALA A 1 167 ? -2.959 -5.213 8.588 1.00 96.31 167 ALA A O 1
ATOM 1298 N N . ARG A 1 168 ? -3.044 -6.204 6.597 1.00 95.75 168 ARG A N 1
ATOM 1299 C CA . ARG A 1 168 ? -4.485 -5.978 6.377 1.00 95.75 168 ARG A CA 1
ATOM 1300 C C . ARG A 1 168 ? -5.404 -6.623 7.422 1.00 95.75 168 ARG A C 1
ATOM 1302 O O . ARG A 1 168 ? -6.553 -6.201 7.558 1.00 95.75 168 ARG A O 1
ATOM 1309 N N . TRP A 1 169 ? -4.927 -7.592 8.209 1.00 96.88 169 TRP A N 1
ATOM 1310 C CA . TRP A 1 169 ? -5.657 -8.121 9.373 1.00 96.88 169 TRP A CA 1
ATOM 1311 C C . TRP A 1 169 ? -5.946 -7.051 10.436 1.00 96.88 169 TRP A C 1
ATOM 1313 O O . TRP A 1 169 ? -6.890 -7.206 11.218 1.00 96.88 169 TRP A O 1
ATOM 1323 N N . LEU A 1 170 ? -5.223 -5.924 10.407 1.00 96.88 170 LEU A N 1
ATOM 1324 C CA . LEU A 1 170 ? -5.500 -4.749 11.229 1.00 96.88 170 LEU A CA 1
ATOM 1325 C C . LEU A 1 170 ? -6.919 -4.187 11.039 1.00 96.88 170 LEU A C 1
ATOM 1327 O O . LEU A 1 170 ? -7.414 -3.496 11.924 1.00 96.88 170 LEU A O 1
ATOM 1331 N N . VAL A 1 171 ? -7.632 -4.530 9.962 1.00 95.62 171 VAL A N 1
ATOM 1332 C CA . VAL A 1 171 ? -9.057 -4.185 9.827 1.00 95.62 171 VAL A CA 1
ATOM 1333 C C . VAL A 1 171 ? -9.904 -4.751 10.979 1.00 95.62 171 VAL A C 1
ATOM 1335 O O . VAL A 1 171 ? -10.816 -4.082 11.465 1.00 95.62 171 VAL A O 1
ATOM 1338 N N . LEU A 1 172 ? -9.579 -5.953 11.480 1.00 97.00 172 LEU A N 1
ATOM 1339 C CA . LEU A 1 172 ? -10.257 -6.546 12.640 1.00 97.00 172 LEU A CA 1
ATOM 1340 C C . LEU A 1 172 ? -9.843 -5.851 13.943 1.00 97.00 172 LEU A C 1
ATOM 1342 O O . LEU A 1 172 ? -10.676 -5.689 14.838 1.00 97.00 172 LEU A O 1
ATOM 1346 N N . PHE A 1 173 ? -8.588 -5.391 14.021 1.00 97.12 173 PHE A N 1
ATOM 1347 C CA . PHE A 1 173 ? -8.106 -4.517 15.093 1.00 97.12 173 PHE A CA 1
ATOM 1348 C C . PHE A 1 173 ? -8.891 -3.207 15.153 1.00 97.12 173 PHE A C 1
ATOM 1350 O O . PHE A 1 173 ? -9.452 -2.884 16.201 1.00 97.12 173 PHE A O 1
ATOM 1357 N N . ALA A 1 174 ? -9.015 -2.512 14.024 1.00 95.81 174 ALA A N 1
ATOM 1358 C CA . ALA A 1 174 ? -9.757 -1.264 13.922 1.00 95.81 174 ALA A CA 1
ATOM 1359 C C . ALA A 1 174 ? -11.242 -1.455 14.276 1.00 95.81 174 ALA A C 1
ATOM 1361 O O . ALA A 1 174 ? -11.784 -0.694 15.075 1.00 95.81 174 ALA A O 1
ATOM 1362 N N . LEU A 1 175 ? -11.887 -2.511 13.761 1.00 96.44 175 LEU A N 1
ATOM 1363 C CA . LEU A 1 175 ? -13.285 -2.824 14.072 1.00 96.44 175 LEU A CA 1
ATOM 1364 C C . LEU A 1 175 ? -13.494 -3.127 15.563 1.00 96.44 175 LEU A C 1
ATOM 1366 O O . LEU A 1 175 ? -14.387 -2.560 16.194 1.00 96.44 175 LEU A O 1
ATOM 1370 N N . GLY A 1 176 ? -12.677 -4.015 16.138 1.00 96.81 176 GLY A N 1
ATOM 1371 C CA . GLY A 1 176 ? -12.757 -4.356 17.558 1.00 96.81 176 GLY A CA 1
ATOM 1372 C C . GLY A 1 176 ? -12.503 -3.138 18.449 1.00 96.81 176 GLY A C 1
ATOM 1373 O O . GLY A 1 176 ? -13.270 -2.886 19.378 1.00 96.81 176 GLY A O 1
ATOM 1374 N N . GLY A 1 177 ? -11.488 -2.335 18.117 1.00 96.44 177 GLY A N 1
ATOM 1375 C CA . GLY A 1 177 ? -11.172 -1.077 18.794 1.00 96.44 177 GLY A CA 1
ATOM 1376 C C . GLY A 1 177 ? -12.314 -0.062 18.733 1.00 96.44 177 GLY A C 1
ATOM 1377 O O . GLY A 1 177 ? -12.681 0.493 19.766 1.00 96.44 177 GLY A O 1
ATOM 1378 N N . ALA A 1 178 ? -12.938 0.125 17.566 1.00 96.25 178 ALA A N 1
ATOM 1379 C CA . ALA A 1 178 ? -14.074 1.031 17.392 1.00 96.25 178 ALA A CA 1
ATOM 1380 C C . ALA A 1 178 ? -15.296 0.599 18.220 1.00 96.25 178 ALA A C 1
ATOM 1382 O O . ALA A 1 178 ? -15.927 1.425 18.881 1.00 96.25 178 ALA A O 1
ATOM 1383 N N . MET A 1 179 ? -15.605 -0.702 18.253 1.00 96.75 179 MET A N 1
ATOM 1384 C CA . MET A 1 179 ? -16.711 -1.225 19.063 1.00 96.75 179 MET A CA 1
ATOM 1385 C C . MET A 1 179 ? -16.442 -1.088 20.565 1.00 96.75 179 MET A C 1
ATOM 1387 O O . MET A 1 179 ? -17.335 -0.702 21.322 1.00 96.75 179 MET A O 1
ATOM 1391 N N . LEU A 1 180 ? -15.205 -1.341 21.007 1.00 96.81 180 LEU A N 1
ATOM 1392 C CA . LEU A 1 180 ? -14.791 -1.100 22.392 1.00 96.81 180 LEU A CA 1
ATOM 1393 C C . LEU A 1 180 ? -14.855 0.386 22.752 1.00 96.81 180 LEU A C 1
ATOM 1395 O O . LEU A 1 180 ? -15.310 0.723 23.844 1.00 96.81 180 LEU A O 1
ATOM 1399 N N . ALA A 1 181 ? -14.454 1.274 21.841 1.00 96.31 181 ALA A N 1
ATOM 1400 C CA . ALA A 1 181 ? -14.579 2.715 22.025 1.00 96.31 181 ALA A CA 1
ATOM 1401 C C . ALA A 1 181 ? -16.049 3.133 22.158 1.00 96.31 181 ALA A C 1
ATOM 1403 O O . ALA A 1 181 ? -16.376 3.913 23.046 1.00 96.31 181 ALA A O 1
ATOM 1404 N N . GLY A 1 182 ? -16.956 2.555 21.363 1.00 95.19 182 GLY A N 1
ATOM 1405 C CA . GLY A 1 182 ? -18.403 2.753 21.508 1.00 95.19 182 GLY A CA 1
ATOM 1406 C C . GLY A 1 182 ? -18.928 2.346 22.891 1.00 95.19 182 GLY A C 1
ATOM 1407 O O . GLY A 1 182 ? -19.644 3.117 23.534 1.00 95.19 182 GLY A O 1
ATOM 1408 N N . LEU A 1 183 ? -18.511 1.179 23.397 1.00 93.94 183 LEU A N 1
ATOM 1409 C CA . LEU A 1 183 ? -18.839 0.737 24.760 1.00 93.94 183 LEU A CA 1
ATOM 1410 C C . LEU A 1 183 ? -18.260 1.681 25.827 1.00 93.94 183 LEU A C 1
ATOM 1412 O O . LEU A 1 183 ? -18.934 1.993 26.809 1.00 93.94 183 LEU A O 1
ATOM 1416 N N . GLY A 1 184 ? -17.039 2.179 25.629 1.00 94.25 184 GLY A N 1
ATOM 1417 C CA . GLY A 1 184 ? -16.421 3.178 26.501 1.00 94.25 184 GLY A CA 1
ATOM 1418 C C . GLY A 1 184 ? -17.164 4.510 26.512 1.00 94.25 184 GLY A C 1
ATOM 1419 O O . GLY A 1 184 ? -17.392 5.083 27.576 1.00 94.25 184 GLY A O 1
ATOM 1420 N N . THR A 1 185 ? -17.618 4.971 25.349 1.00 94.00 185 THR A N 1
ATOM 1421 C CA . THR A 1 185 ? -18.458 6.167 25.213 1.00 94.00 185 THR A CA 1
ATOM 1422 C C . THR A 1 185 ? -19.773 6.006 25.968 1.00 94.00 185 THR A C 1
ATOM 1424 O O . THR A 1 185 ? -20.188 6.925 26.673 1.00 94.00 185 THR A O 1
ATOM 1427 N N . GLN A 1 186 ? -20.403 4.829 25.904 1.00 91.62 186 GLN A N 1
ATOM 1428 C CA . GLN A 1 186 ? -21.589 4.533 26.710 1.00 91.62 186 GLN A CA 1
ATOM 1429 C C . GLN A 1 186 ? -21.268 4.535 28.216 1.00 91.62 186 GLN A C 1
ATOM 1431 O O . GLN A 1 186 ? -22.044 5.060 29.017 1.00 91.62 186 GLN A O 1
ATOM 1436 N N . ALA A 1 187 ? -20.106 4.005 28.607 1.00 90.50 187 ALA A N 1
ATOM 1437 C CA . ALA A 1 187 ? -19.654 3.961 29.996 1.00 90.50 187 ALA A CA 1
ATOM 1438 C C . ALA A 1 187 ? -19.324 5.347 30.583 1.00 90.50 187 ALA A C 1
ATOM 1440 O O . ALA A 1 187 ? -19.396 5.522 31.800 1.00 90.50 187 ALA A O 1
ATOM 1441 N N . LEU A 1 188 ? -19.010 6.353 29.755 1.00 89.44 188 LEU A N 1
ATOM 1442 C CA . LEU A 1 188 ? -18.789 7.728 30.222 1.00 89.44 188 LEU A CA 1
ATOM 1443 C C . LEU A 1 188 ? -20.020 8.340 30.896 1.00 89.44 188 LEU A C 1
ATOM 1445 O O . LEU A 1 188 ? -19.855 9.181 31.780 1.00 89.44 188 LEU A O 1
ATOM 1449 N N . SER A 1 189 ? -21.223 7.906 30.518 1.00 86.12 189 SER A N 1
ATOM 1450 C CA . SER A 1 189 ? -22.489 8.371 31.099 1.00 86.12 189 SER A CA 1
ATOM 1451 C C . SER A 1 189 ? -22.760 7.818 32.505 1.00 86.12 189 SER A C 1
ATOM 1453 O O . SER A 1 189 ? -23.728 8.225 33.142 1.00 86.12 189 SER A O 1
ATOM 1455 N N . VAL A 1 190 ? -21.921 6.902 33.000 1.00 84.62 190 VAL A N 1
ATOM 1456 C CA . VAL A 1 190 ? -22.063 6.234 34.301 1.00 84.62 190 VAL A CA 1
ATOM 1457 C C . VAL A 1 190 ? -20.885 6.616 35.215 1.00 84.62 190 VAL A C 1
ATOM 1459 O O . VAL A 1 190 ? -19.752 6.780 34.754 1.00 84.62 190 VAL A O 1
ATOM 1462 N N . ASP A 1 191 ? -21.116 6.771 36.528 1.00 76.31 191 ASP A N 1
ATOM 1463 C CA . ASP A 1 191 ? -20.054 7.143 37.484 1.00 76.31 191 ASP A CA 1
ATOM 1464 C C . ASP A 1 191 ? -19.166 5.939 37.854 1.00 76.31 191 ASP A C 1
ATOM 1466 O O . ASP A 1 191 ? -19.314 5.319 38.905 1.00 76.31 191 ASP A O 1
ATOM 1470 N N . ILE A 1 192 ? -18.217 5.602 36.975 1.00 82.38 192 ILE A N 1
ATOM 1471 C CA . ILE A 1 192 ? -17.289 4.472 37.148 1.00 82.38 192 ILE A CA 1
ATOM 1472 C C . ILE A 1 192 ? -15.866 4.980 37.442 1.00 82.38 192 ILE A C 1
ATOM 1474 O O . ILE A 1 192 ? -14.934 4.824 36.648 1.00 82.38 192 ILE A O 1
ATOM 1478 N N . LYS A 1 193 ? -15.675 5.612 38.611 1.00 85.81 193 LYS A N 1
ATOM 1479 C CA . LYS A 1 193 ? -14.405 6.271 39.002 1.00 85.81 193 LYS A CA 1
ATOM 1480 C C . LYS A 1 193 ? -13.182 5.358 38.919 1.00 85.81 193 LYS A C 1
ATOM 1482 O O . LYS A 1 193 ? -12.119 5.795 38.480 1.00 85.81 193 LYS A O 1
ATOM 1487 N N . ARG A 1 194 ? -13.315 4.097 39.351 1.00 88.88 194 ARG A N 1
ATOM 1488 C CA . ARG A 1 194 ? -12.211 3.128 39.325 1.00 88.88 194 ARG A CA 1
ATOM 1489 C C . ARG A 1 194 ? -11.801 2.833 37.883 1.00 88.88 194 ARG A C 1
ATOM 1491 O O . ARG A 1 194 ? -10.645 3.064 37.550 1.00 88.88 194 ARG A O 1
ATOM 1498 N N . SER A 1 195 ? -12.727 2.398 37.029 1.00 89.38 195 SER A N 1
ATOM 1499 C CA . SER A 1 195 ? -12.423 2.056 35.631 1.00 89.38 195 SER A CA 1
ATOM 1500 C C . SER A 1 195 ? -11.863 3.240 34.846 1.00 89.38 195 SER A C 1
ATOM 1502 O O . SER A 1 195 ? -10.914 3.048 34.096 1.00 89.38 195 SER A O 1
ATOM 1504 N N . ARG A 1 196 ? -12.346 4.469 35.092 1.00 90.88 196 ARG A N 1
ATOM 1505 C CA . ARG A 1 196 ? -11.759 5.694 34.514 1.00 90.88 196 ARG A CA 1
ATOM 1506 C C . ARG A 1 196 ? -10.279 5.857 34.877 1.00 90.88 196 ARG A C 1
ATOM 1508 O O . ARG A 1 196 ? -9.465 6.059 33.988 1.00 90.88 196 ARG A O 1
ATOM 1515 N N . ARG A 1 197 ? -9.904 5.698 36.154 1.00 92.44 197 ARG A N 1
ATOM 1516 C CA . ARG A 1 197 ? -8.494 5.794 36.589 1.00 92.44 197 ARG A CA 1
ATOM 1517 C C . ARG A 1 197 ? -7.607 4.718 35.961 1.00 92.44 197 ARG A C 1
ATOM 1519 O O . ARG A 1 197 ? -6.503 5.034 35.532 1.00 92.44 197 ARG A O 1
ATOM 1526 N N . TRP A 1 198 ? -8.085 3.473 35.894 1.00 93.69 198 TRP A N 1
ATOM 1527 C CA . TRP A 1 198 ? -7.347 2.377 35.253 1.00 93.69 198 TRP A CA 1
ATOM 1528 C C . TRP A 1 198 ? -7.186 2.605 33.747 1.00 93.69 198 TRP A C 1
ATOM 1530 O O . TRP A 1 198 ? -6.079 2.467 33.235 1.00 93.69 198 TRP A O 1
ATOM 1540 N N . ALA A 1 199 ? -8.252 3.023 33.058 1.00 94.50 199 ALA A N 1
ATOM 1541 C CA . ALA A 1 199 ? -8.209 3.357 31.637 1.00 94.50 199 ALA A CA 1
ATOM 1542 C C . ALA A 1 199 ? -7.237 4.511 31.355 1.00 94.50 199 ALA A C 1
ATOM 1544 O O . ALA A 1 199 ? -6.392 4.381 30.479 1.00 94.50 199 ALA A O 1
ATOM 1545 N N . SER A 1 200 ? -7.294 5.601 32.128 1.00 95.88 200 SER A N 1
ATOM 1546 C CA . SER A 1 200 ? -6.387 6.746 31.980 1.00 95.88 200 SER A CA 1
ATOM 1547 C C . SER A 1 200 ? -4.928 6.397 32.278 1.00 95.88 200 SER A C 1
ATOM 1549 O O . SER A 1 200 ? -4.042 6.808 31.535 1.00 95.88 200 SER A O 1
ATOM 1551 N N . GLY A 1 201 ? -4.663 5.622 33.336 1.00 97.12 201 GLY A N 1
ATOM 1552 C CA . GLY A 1 201 ? -3.307 5.174 33.663 1.00 97.12 201 GLY A CA 1
ATOM 1553 C C . GLY A 1 201 ? -2.721 4.274 32.576 1.00 97.12 201 GLY A C 1
ATOM 1554 O O . GLY A 1 201 ? -1.586 4.480 32.153 1.00 97.12 201 GLY A O 1
ATOM 1555 N N . LEU A 1 202 ? -3.510 3.324 32.067 1.00 97.25 202 LEU A N 1
ATOM 1556 C CA . LEU A 1 202 ? -3.078 2.454 30.976 1.00 97.25 202 LEU A CA 1
ATOM 1557 C C . LEU A 1 202 ? -2.923 3.223 29.656 1.00 97.25 202 LEU A C 1
ATOM 1559 O O . LEU A 1 202 ? -1.957 2.982 28.944 1.00 97.25 202 LEU A O 1
ATOM 1563 N N . LEU A 1 203 ? -3.808 4.180 29.358 1.00 97.50 203 LEU A N 1
ATOM 1564 C CA . LEU A 1 203 ? -3.683 5.065 28.197 1.00 97.50 203 LEU A CA 1
ATOM 1565 C C . LEU A 1 203 ? -2.356 5.829 28.229 1.00 97.50 203 LEU A C 1
ATOM 1567 O O . LEU A 1 203 ? -1.648 5.842 27.226 1.00 97.50 203 LEU A O 1
ATOM 1571 N N . LEU A 1 204 ? -2.007 6.424 29.374 1.00 98.00 204 LEU A N 1
ATOM 1572 C CA . LEU A 1 204 ? -0.740 7.131 29.562 1.00 98.00 204 LEU A CA 1
ATOM 1573 C C . LEU A 1 204 ? 0.453 6.201 29.316 1.00 98.00 204 LEU A C 1
ATOM 1575 O O . LEU A 1 204 ? 1.322 6.530 28.515 1.00 98.00 204 LEU A O 1
ATOM 1579 N N . VAL A 1 205 ? 0.475 5.034 29.968 1.00 98.12 205 VAL A N 1
ATOM 1580 C CA . VAL A 1 205 ? 1.582 4.071 29.851 1.00 98.12 205 VAL A CA 1
ATOM 1581 C C . VAL A 1 205 ? 1.725 3.558 28.420 1.00 98.12 205 VAL A C 1
ATOM 1583 O O . VAL A 1 205 ? 2.831 3.555 27.888 1.00 98.12 205 VAL A O 1
ATOM 1586 N N . VAL A 1 206 ? 0.626 3.155 27.778 1.00 97.06 206 VAL A N 1
ATOM 1587 C CA . VAL A 1 206 ? 0.662 2.621 26.411 1.00 97.06 206 VAL A CA 1
ATOM 1588 C C . VAL A 1 206 ? 1.042 3.710 25.414 1.00 97.06 206 VAL A C 1
ATOM 1590 O O . VAL A 1 206 ? 1.915 3.474 24.590 1.00 97.06 206 VAL A O 1
ATOM 1593 N N . THR A 1 207 ? 0.467 4.911 25.506 1.00 97.56 207 THR A N 1
ATOM 1594 C CA . THR A 1 207 ? 0.814 6.015 24.591 1.00 97.56 207 THR A CA 1
ATOM 1595 C C . THR A 1 207 ? 2.280 6.415 24.750 1.00 97.56 207 THR A C 1
ATOM 1597 O O . THR A 1 207 ? 2.968 6.588 23.750 1.00 97.56 207 THR A O 1
ATOM 1600 N N . ALA A 1 208 ? 2.794 6.492 25.983 1.00 97.56 208 ALA A N 1
ATOM 1601 C CA . ALA A 1 208 ? 4.207 6.771 26.235 1.00 97.56 208 ALA A CA 1
ATOM 1602 C C . ALA A 1 208 ? 5.124 5.658 25.701 1.00 97.56 208 ALA A C 1
ATOM 1604 O O . ALA A 1 208 ? 6.151 5.953 25.094 1.00 97.56 208 ALA A O 1
ATOM 1605 N N . ALA A 1 209 ? 4.745 4.387 25.876 1.00 97.62 209 ALA A N 1
ATOM 1606 C CA . ALA A 1 209 ? 5.494 3.250 25.344 1.00 97.62 209 ALA A CA 1
ATOM 1607 C C . ALA A 1 209 ? 5.500 3.225 23.807 1.00 97.62 209 ALA A C 1
ATOM 1609 O O . ALA A 1 209 ? 6.551 2.994 23.211 1.00 97.62 209 ALA A O 1
ATOM 1610 N N . LEU A 1 210 ? 4.363 3.509 23.158 1.00 96.56 210 LEU A N 1
ATOM 1611 C CA . LEU A 1 210 ? 4.280 3.627 21.700 1.00 96.56 210 LEU A CA 1
ATOM 1612 C C . LEU A 1 210 ? 5.085 4.833 21.197 1.00 96.56 210 LEU A C 1
ATOM 1614 O O . LEU A 1 210 ? 5.837 4.693 20.242 1.00 96.56 210 LEU A O 1
ATOM 1618 N N . ALA A 1 211 ? 5.010 5.992 21.855 1.00 96.75 211 ALA A N 1
ATOM 1619 C CA . ALA A 1 211 ? 5.800 7.158 21.465 1.00 96.75 211 ALA A CA 1
ATOM 1620 C C . ALA A 1 211 ? 7.309 6.876 21.580 1.00 96.75 211 ALA A C 1
ATOM 1622 O O . ALA A 1 211 ? 8.063 7.143 20.646 1.00 96.75 211 ALA A O 1
ATOM 1623 N N . LEU A 1 212 ? 7.748 6.258 22.683 1.00 96.94 212 LEU A N 1
ATOM 1624 C CA . LEU A 1 212 ? 9.140 5.845 22.868 1.00 96.94 212 LEU A CA 1
ATOM 1625 C C . LEU A 1 212 ? 9.574 4.810 21.820 1.00 96.94 212 LEU A C 1
ATOM 1627 O O . LEU A 1 212 ? 10.666 4.920 21.262 1.00 96.94 212 LEU A O 1
ATOM 1631 N N . GLY A 1 213 ? 8.724 3.825 21.521 1.00 96.06 213 GLY A N 1
ATOM 1632 C CA . GLY A 1 213 ? 8.972 2.836 20.472 1.00 96.06 213 GLY A CA 1
ATOM 1633 C C . GLY A 1 213 ? 9.090 3.475 19.087 1.00 96.06 213 GLY A C 1
ATOM 1634 O O . GLY A 1 213 ? 10.022 3.164 18.354 1.00 96.06 213 GLY A O 1
ATOM 1635 N N . ALA A 1 214 ? 8.214 4.424 18.751 1.00 94.25 214 ALA A N 1
ATOM 1636 C CA . ALA A 1 214 ? 8.259 5.157 17.488 1.00 94.25 214 ALA A CA 1
ATOM 1637 C C . ALA A 1 214 ? 9.542 5.997 17.351 1.00 94.25 214 ALA A C 1
ATOM 1639 O O . ALA A 1 214 ? 10.123 6.057 16.275 1.00 94.25 214 ALA A O 1
ATOM 1640 N N . ILE A 1 215 ? 10.032 6.602 18.438 1.00 94.94 215 ILE A N 1
ATOM 1641 C CA . ILE A 1 215 ? 11.291 7.366 18.430 1.00 94.94 215 ILE A CA 1
ATOM 1642 C C . ILE A 1 215 ? 12.507 6.437 18.278 1.00 94.94 215 ILE A C 1
ATOM 1644 O O . ILE A 1 215 ? 13.446 6.747 17.550 1.00 94.94 215 ILE A O 1
ATOM 1648 N N . THR A 1 216 ? 12.517 5.300 18.979 1.00 95.19 216 THR A N 1
ATOM 1649 C CA . THR A 1 216 ? 13.726 4.468 19.125 1.00 95.19 216 THR A CA 1
ATOM 1650 C C . THR A 1 216 ? 13.859 3.350 18.094 1.00 95.19 216 THR A C 1
ATOM 1652 O O . THR A 1 216 ? 14.983 2.993 17.735 1.00 95.19 216 THR A O 1
ATOM 1655 N N . LEU A 1 217 ? 12.742 2.783 17.631 1.00 94.69 217 LEU A N 1
ATOM 1656 C CA . LEU A 1 217 ? 12.727 1.611 16.753 1.00 94.69 217 LEU A CA 1
ATOM 1657 C C . LEU A 1 217 ? 12.545 1.984 15.283 1.00 94.69 217 LEU A C 1
ATOM 1659 O O . LEU A 1 217 ? 13.180 1.370 14.434 1.00 94.69 217 LEU A O 1
ATOM 1663 N N . THR A 1 218 ? 11.737 2.999 14.966 1.00 91.56 218 THR A N 1
ATOM 1664 C CA . THR A 1 218 ? 11.414 3.340 13.568 1.00 91.56 218 THR A CA 1
ATOM 1665 C C . THR A 1 218 ? 12.649 3.725 12.758 1.00 91.56 218 THR A C 1
ATOM 1667 O O . THR A 1 218 ? 12.800 3.265 11.633 1.00 91.56 218 THR A O 1
ATOM 1670 N N . ALA A 1 219 ? 13.589 4.463 13.353 1.00 89.38 219 ALA A N 1
ATOM 1671 C CA . ALA A 1 219 ? 14.860 4.813 12.711 1.00 89.38 219 ALA A CA 1
ATOM 1672 C C . ALA A 1 219 ? 15.797 3.608 12.471 1.00 89.38 219 ALA A C 1
ATOM 1674 O O . ALA A 1 219 ? 16.806 3.741 11.788 1.00 89.38 219 ALA A O 1
ATOM 1675 N N . ARG A 1 220 ? 15.492 2.441 13.051 1.00 91.56 220 ARG A N 1
ATOM 1676 C CA . ARG A 1 220 ? 16.268 1.196 12.923 1.00 91.56 220 ARG A CA 1
ATOM 1677 C C . ARG A 1 220 ? 15.570 0.169 12.034 1.00 91.56 220 ARG A C 1
ATOM 1679 O O . ARG A 1 220 ? 15.925 -1.006 12.083 1.00 91.56 220 ARG A O 1
ATOM 1686 N N . ASN A 1 221 ? 14.546 0.584 11.290 1.00 89.38 221 ASN A N 1
ATOM 1687 C CA . ASN A 1 221 ? 13.806 -0.309 10.418 1.00 89.38 221 ASN A CA 1
ATOM 1688 C C . ASN A 1 221 ? 14.731 -0.888 9.325 1.00 89.38 221 ASN A C 1
ATOM 1690 O O . ASN A 1 221 ? 15.303 -0.112 8.563 1.00 89.38 221 ASN A O 1
ATOM 1694 N N . PRO A 1 222 ? 14.874 -2.223 9.223 1.00 88.50 222 PRO A N 1
ATOM 1695 C CA . PRO A 1 222 ? 15.721 -2.843 8.205 1.00 88.50 222 PRO A CA 1
ATOM 1696 C C . PRO A 1 222 ? 15.015 -3.009 6.851 1.00 88.50 222 PRO A C 1
ATOM 1698 O O . PRO A 1 222 ? 15.663 -3.347 5.865 1.00 88.50 222 PRO A O 1
ATOM 1701 N N . GLU A 1 223 ? 13.690 -2.840 6.795 1.00 85.38 223 GLU A N 1
ATOM 1702 C CA . GLU A 1 223 ? 12.915 -3.068 5.574 1.00 85.38 223 GLU A CA 1
ATOM 1703 C C . GLU A 1 223 ? 12.966 -1.855 4.627 1.00 85.38 223 GLU A C 1
ATOM 1705 O O . GLU A 1 223 ? 12.798 -0.723 5.089 1.00 85.38 223 GLU A O 1
ATOM 1710 N N . PRO A 1 224 ? 13.087 -2.068 3.301 1.00 81.06 224 PRO A N 1
ATOM 1711 C CA . PRO A 1 224 ? 13.112 -1.011 2.287 1.00 81.06 224 PRO A CA 1
ATOM 1712 C C . PRO A 1 224 ? 11.695 -0.505 1.959 1.00 81.06 224 PRO A C 1
ATOM 1714 O O . PRO A 1 224 ? 11.279 -0.445 0.805 1.00 81.06 224 PRO A O 1
ATOM 1717 N N . ILE A 1 225 ? 10.912 -0.196 2.989 1.00 81.44 225 ILE A N 1
ATOM 1718 C CA . ILE A 1 225 ? 9.584 0.417 2.874 1.00 81.44 225 ILE A CA 1
ATOM 1719 C C . ILE A 1 225 ? 9.659 1.864 3.354 1.00 81.44 225 ILE A C 1
ATOM 1721 O O . ILE A 1 225 ? 10.450 2.136 4.251 1.00 81.44 225 ILE A O 1
ATOM 1725 N N . PRO A 1 226 ? 8.843 2.794 2.829 1.00 79.88 226 PRO A N 1
ATOM 1726 C CA . PRO A 1 226 ? 8.843 4.172 3.311 1.00 79.88 226 PRO A CA 1
ATOM 1727 C C . PRO A 1 226 ? 8.626 4.231 4.829 1.00 79.88 226 PRO A C 1
ATOM 1729 O O . PRO A 1 226 ? 7.582 3.807 5.342 1.00 79.88 226 PRO A O 1
ATOM 1732 N N . PHE A 1 227 ? 9.630 4.736 5.546 1.00 83.25 227 PHE A N 1
ATOM 1733 C CA . PHE A 1 227 ? 9.593 4.918 6.989 1.00 83.25 227 PHE A CA 1
ATOM 1734 C C . PHE A 1 227 ? 10.131 6.294 7.361 1.00 83.25 227 PHE A C 1
ATOM 1736 O O . PHE A 1 227 ? 11.158 6.737 6.856 1.00 83.25 227 PHE A O 1
ATOM 1743 N N . TYR A 1 228 ? 9.438 6.945 8.292 1.00 87.06 228 TYR A N 1
ATOM 1744 C CA . TYR A 1 228 ? 9.811 8.259 8.793 1.00 87.06 228 TYR A CA 1
ATOM 1745 C C . TYR A 1 228 ? 9.683 8.246 10.318 1.00 87.06 228 TYR A C 1
ATOM 1747 O O . TYR A 1 228 ? 8.603 7.924 10.839 1.00 87.06 228 TYR A O 1
ATOM 1755 N N . PRO A 1 229 ? 10.768 8.524 11.066 1.00 90.62 229 PRO A N 1
ATOM 1756 C CA . PRO A 1 229 ? 10.662 8.717 12.505 1.00 90.62 229 PRO A CA 1
ATOM 1757 C C . PRO A 1 229 ? 9.737 9.911 12.798 1.00 90.62 229 PRO A C 1
ATOM 1759 O O . PRO A 1 229 ? 9.604 10.804 11.963 1.00 90.62 229 PRO A O 1
ATOM 1762 N N . PRO A 1 230 ? 9.068 9.936 13.962 1.00 93.25 230 PRO A N 1
ATOM 1763 C CA . PRO A 1 230 ? 8.153 11.023 14.283 1.00 93.25 230 PRO A CA 1
ATOM 1764 C C . PRO A 1 230 ? 8.897 12.353 14.432 1.00 93.25 230 PRO A C 1
ATOM 1766 O O . PRO A 1 230 ? 9.905 12.436 15.136 1.00 93.25 230 PRO A O 1
ATOM 1769 N N . GLU A 1 231 ? 8.353 13.403 13.827 1.00 94.25 231 GLU A N 1
ATOM 1770 C CA . GLU A 1 231 ? 8.852 14.764 13.971 1.00 94.25 231 GLU A CA 1
ATOM 1771 C C . GLU A 1 231 ? 8.207 15.476 15.167 1.00 94.25 231 GLU A C 1
ATOM 1773 O O . GLU A 1 231 ? 7.263 14.991 15.803 1.00 94.25 231 GLU A O 1
ATOM 1778 N N . LEU A 1 232 ? 8.678 16.696 15.452 1.00 94.94 232 LEU A N 1
ATOM 1779 C CA . LEU A 1 232 ? 8.147 17.533 16.529 1.00 94.94 232 LEU A CA 1
ATOM 1780 C C . LEU A 1 232 ? 6.625 17.724 16.429 1.00 94.94 232 LEU A C 1
ATOM 1782 O O . LEU A 1 232 ? 5.944 17.715 17.454 1.00 94.94 232 LEU A O 1
ATOM 1786 N N . ARG A 1 233 ? 6.079 17.850 15.211 1.00 94.62 233 ARG A N 1
ATOM 1787 C CA . ARG A 1 233 ? 4.631 17.984 14.978 1.00 94.62 233 ARG A CA 1
ATOM 1788 C C . ARG A 1 233 ? 3.863 16.773 15.506 1.00 94.62 233 ARG A C 1
ATOM 1790 O O . ARG A 1 233 ? 2.878 16.953 16.222 1.00 94.62 233 ARG A O 1
ATOM 1797 N N . SER A 1 234 ? 4.349 15.561 15.232 1.00 95.06 234 SER A N 1
ATOM 1798 C CA . SER A 1 234 ? 3.742 14.337 15.756 1.00 95.06 234 SER A CA 1
ATOM 1799 C C . SER A 1 234 ? 3.847 14.240 17.271 1.00 95.06 234 SER A C 1
ATOM 1801 O O . SER A 1 234 ? 2.849 13.961 17.930 1.00 95.06 234 SER A O 1
ATOM 1803 N N . LEU A 1 235 ? 5.009 14.560 17.848 1.00 96.31 235 LEU A N 1
ATOM 1804 C CA . LEU A 1 235 ? 5.201 14.531 19.302 1.00 96.31 235 LEU A CA 1
ATOM 1805 C C . LEU A 1 235 ? 4.265 15.507 20.035 1.00 96.31 235 LEU A C 1
ATOM 1807 O O . LEU A 1 235 ? 3.651 15.148 21.046 1.00 96.31 235 LEU A O 1
ATOM 1811 N N . VAL A 1 236 ? 4.125 16.730 19.513 1.00 97.00 236 VAL A N 1
ATOM 1812 C CA . VAL A 1 236 ? 3.208 17.745 20.052 1.00 97.00 236 VAL A CA 1
ATOM 1813 C C . VAL A 1 236 ? 1.760 17.288 19.903 1.00 97.00 236 VAL A C 1
ATOM 1815 O O . VAL A 1 236 ? 1.004 17.358 20.872 1.00 97.00 236 VAL A O 1
ATOM 1818 N N . GLY A 1 237 ? 1.381 16.771 18.732 1.00 96.44 237 GLY A N 1
ATOM 1819 C CA . GLY A 1 237 ? 0.038 16.256 18.478 1.00 96.44 237 GLY A CA 1
ATOM 1820 C C . GLY A 1 237 ? -0.338 15.106 19.416 1.00 96.44 237 GLY A C 1
ATOM 1821 O O . GLY A 1 237 ? -1.401 15.145 20.034 1.00 96.44 237 GLY A O 1
ATOM 1822 N N . TRP A 1 238 ? 0.553 14.127 19.611 1.00 96.94 238 TRP A N 1
ATOM 1823 C CA . TRP A 1 238 ? 0.336 13.011 20.541 1.00 96.94 238 TRP A CA 1
ATOM 1824 C C . TRP A 1 238 ? 0.171 13.491 21.976 1.00 96.94 238 TRP A C 1
ATOM 1826 O O . TRP A 1 238 ? -0.734 13.049 22.681 1.00 96.94 238 TRP A O 1
ATOM 1836 N N . THR A 1 239 ? 1.023 14.425 22.400 1.00 97.81 239 THR A N 1
ATOM 1837 C CA . THR A 1 239 ? 0.969 15.000 23.746 1.00 97.81 239 THR A CA 1
ATOM 1838 C C . THR A 1 239 ? -0.336 15.767 23.960 1.00 97.81 239 THR A C 1
ATOM 1840 O O . THR A 1 239 ? -1.009 15.561 24.969 1.00 97.81 239 THR A O 1
ATOM 1843 N N . ALA A 1 240 ? -0.742 16.604 23.001 1.00 97.62 240 ALA A N 1
ATOM 1844 C CA . ALA A 1 240 ? -1.984 17.369 23.071 1.00 97.62 240 ALA A CA 1
ATOM 1845 C C . ALA A 1 240 ? -3.220 16.456 23.102 1.00 97.62 240 ALA A C 1
ATOM 1847 O O . ALA A 1 240 ? -4.091 16.628 23.958 1.00 97.62 240 ALA A O 1
ATOM 1848 N N . ALA A 1 241 ? -3.274 15.451 22.224 1.00 97.31 241 ALA A N 1
ATOM 1849 C CA . ALA A 1 241 ? -4.360 14.477 22.181 1.00 97.31 241 ALA A CA 1
ATOM 1850 C C . ALA A 1 241 ? -4.432 13.630 23.463 1.00 97.31 241 ALA A C 1
ATOM 1852 O O . ALA A 1 241 ? -5.519 13.417 24.004 1.00 97.31 241 ALA A O 1
ATOM 1853 N N . LEU A 1 242 ? -3.285 13.216 24.013 1.00 98.00 242 LEU A N 1
ATOM 1854 C CA . LEU A 1 242 ? -3.217 12.501 25.286 1.00 98.00 242 LEU A CA 1
ATOM 1855 C C . LEU A 1 242 ? -3.725 13.362 26.449 1.00 98.00 242 LEU A C 1
ATOM 1857 O O . LEU A 1 242 ? -4.533 12.889 27.248 1.00 98.00 242 LEU A O 1
ATOM 1861 N N . ILE A 1 243 ? -3.302 14.627 26.538 1.00 97.88 243 ILE A N 1
ATOM 1862 C CA . ILE A 1 243 ? -3.785 15.561 27.566 1.00 97.88 243 ILE A CA 1
ATOM 1863 C C . ILE A 1 243 ? -5.301 15.739 27.444 1.00 97.88 243 ILE A C 1
ATOM 1865 O O . ILE A 1 243 ? -6.011 15.592 28.441 1.00 97.88 243 ILE A O 1
ATOM 1869 N N . ALA A 1 244 ? -5.811 15.994 26.236 1.00 96.81 244 ALA A N 1
ATOM 1870 C CA . ALA A 1 244 ? -7.244 16.134 25.992 1.00 96.81 244 ALA A CA 1
ATOM 1871 C C . ALA A 1 244 ? -8.015 14.877 26.428 1.00 96.81 244 ALA A C 1
ATOM 1873 O O . ALA A 1 244 ? -9.007 14.979 27.155 1.00 96.81 244 ALA A O 1
ATOM 1874 N N . ALA A 1 245 ? -7.519 13.688 26.074 1.00 96.62 245 ALA A N 1
ATOM 1875 C CA . ALA A 1 245 ? -8.130 12.423 26.460 1.00 96.62 245 ALA A CA 1
ATOM 1876 C C . ALA A 1 245 ? -8.148 12.215 27.981 1.00 96.62 245 ALA A C 1
ATOM 1878 O O . ALA A 1 245 ? -9.180 11.847 28.547 1.00 96.62 245 ALA A O 1
ATOM 1879 N N . LEU A 1 246 ? -7.043 12.501 28.676 1.00 96.62 246 LEU A N 1
ATOM 1880 C CA . LEU A 1 246 ? -6.966 12.398 30.135 1.00 96.62 246 LEU A CA 1
ATOM 1881 C C . LEU A 1 246 ? -7.922 13.378 30.830 1.00 96.62 246 LEU A C 1
ATOM 1883 O O . LEU A 1 246 ? -8.616 12.986 31.773 1.00 96.62 246 LEU A O 1
ATOM 1887 N N . VAL A 1 247 ? -8.015 14.620 30.345 1.00 95.06 247 VAL A N 1
ATOM 1888 C CA . VAL A 1 247 ? -8.953 15.627 30.866 1.00 95.06 247 VAL A CA 1
ATOM 1889 C C . VAL A 1 247 ? -10.400 15.161 30.689 1.00 95.06 247 VAL A C 1
ATOM 1891 O O . VAL A 1 247 ? -11.181 15.210 31.642 1.00 95.06 247 VAL A O 1
ATOM 1894 N N . ILE A 1 248 ? -10.766 14.644 29.515 1.00 92.75 248 ILE A N 1
ATOM 1895 C CA . ILE A 1 248 ? -12.127 14.155 29.254 1.00 92.75 248 ILE A CA 1
ATOM 1896 C C . ILE A 1 248 ? -12.464 12.953 30.145 1.00 92.75 248 ILE A C 1
ATOM 1898 O O . ILE A 1 248 ? -13.534 12.917 30.752 1.00 92.75 248 IL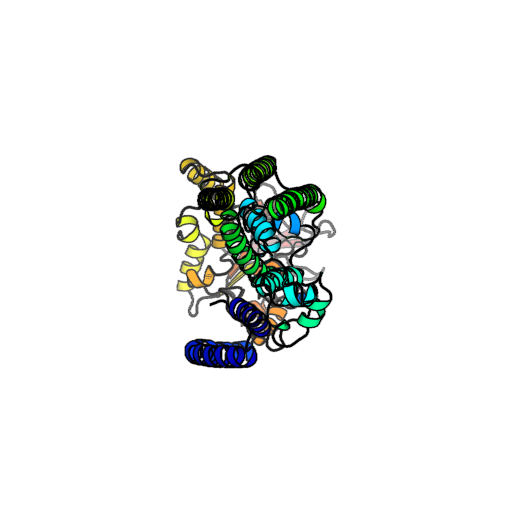E A O 1
ATOM 1902 N N . LEU A 1 249 ? -11.552 11.985 30.272 1.00 91.81 249 LEU A N 1
ATOM 1903 C CA . LEU A 1 249 ? -11.784 10.773 31.062 1.00 91.81 249 LEU A CA 1
ATOM 1904 C C . LEU A 1 249 ? -11.890 11.060 32.572 1.00 91.81 249 LEU A C 1
ATOM 1906 O O . LEU A 1 249 ? -12.724 10.456 33.260 1.00 91.81 249 LEU A O 1
ATOM 1910 N N . LEU A 1 250 ? -11.067 11.970 33.105 1.00 91.62 250 LEU A N 1
ATOM 1911 C CA . LEU A 1 250 ? -10.930 12.186 34.552 1.00 91.62 250 LEU A CA 1
ATOM 1912 C C . LEU A 1 250 ? -11.729 13.378 35.087 1.00 91.62 250 LEU A C 1
ATOM 1914 O O . LEU A 1 250 ? -12.223 13.312 36.215 1.00 91.62 250 LEU A O 1
ATOM 1918 N N . VAL A 1 251 ? -11.856 14.452 34.306 1.00 88.62 251 VAL A N 1
ATOM 1919 C CA . VAL A 1 251 ? -12.399 15.740 34.767 1.00 88.62 251 VAL A CA 1
ATOM 1920 C C . VAL A 1 251 ? -13.797 15.982 34.210 1.00 88.62 251 VAL A C 1
ATOM 1922 O O . VAL A 1 251 ? -14.710 16.334 34.961 1.00 88.62 251 VAL A O 1
ATOM 1925 N N . ILE A 1 252 ? -13.996 15.762 32.908 1.00 80.56 252 ILE A N 1
ATOM 1926 C CA . ILE A 1 252 ? -15.275 16.062 32.261 1.00 80.56 252 ILE A CA 1
ATOM 1927 C C . ILE A 1 252 ? -16.304 14.980 32.611 1.00 80.56 252 ILE A C 1
ATOM 1929 O O . ILE A 1 252 ? -16.141 13.783 32.360 1.00 80.56 252 ILE A O 1
ATOM 1933 N N . LYS A 1 253 ? -17.400 15.418 33.234 1.00 78.69 253 LYS A N 1
ATOM 1934 C CA . LYS A 1 253 ? -18.543 14.559 33.580 1.00 78.69 253 LYS A CA 1
ATOM 1935 C C . LYS A 1 253 ? -19.778 14.901 32.759 1.00 78.69 253 LYS A C 1
ATOM 1937 O O . LYS A 1 253 ? -20.418 14.015 32.204 1.00 78.69 253 LYS A O 1
ATOM 1942 N N . ARG A 1 254 ? -20.098 16.191 32.650 1.00 73.88 254 ARG A N 1
ATOM 1943 C CA . ARG A 1 254 ? -21.247 16.691 31.888 1.00 73.88 254 ARG A CA 1
ATOM 1944 C C . ARG A 1 254 ? -20.908 16.715 30.394 1.00 73.88 254 ARG A C 1
ATOM 1946 O O . ARG A 1 254 ? -19.837 17.183 30.037 1.00 73.88 254 ARG A O 1
ATOM 1953 N N . HIS A 1 255 ? -21.802 16.198 29.545 1.00 81.50 255 HIS A N 1
ATOM 1954 C CA . HIS A 1 255 ? -21.614 16.067 28.085 1.00 81.50 255 HIS A CA 1
ATOM 1955 C C . HIS A 1 255 ? -20.374 15.266 27.640 1.00 81.50 255 HIS A C 1
ATOM 1957 O O . HIS A 1 255 ? -20.042 15.276 26.457 1.00 81.50 255 HIS A O 1
ATOM 1963 N N . ALA A 1 256 ? -19.735 14.518 28.551 1.00 82.38 256 ALA A N 1
ATOM 1964 C CA . ALA A 1 256 ? -18.500 13.784 28.274 1.00 82.38 256 ALA A CA 1
ATOM 1965 C C . ALA A 1 256 ? -18.562 12.897 27.012 1.00 82.38 256 ALA A C 1
ATOM 1967 O O . ALA A 1 256 ? -17.599 12.939 26.253 1.00 82.38 256 ALA A O 1
ATOM 1968 N N . PRO A 1 257 ? -19.662 12.169 26.710 1.00 90.69 257 PRO A N 1
ATOM 1969 C CA . PRO A 1 257 ? -19.752 11.384 25.476 1.00 90.69 257 PRO A CA 1
ATOM 1970 C C . PRO A 1 257 ? -19.682 12.234 24.199 1.00 90.69 257 PRO A C 1
ATOM 1972 O O . PRO A 1 257 ? -18.941 11.901 23.281 1.00 90.69 257 PRO A O 1
ATOM 1975 N N . ALA A 1 258 ? -20.414 13.351 24.139 1.00 93.19 258 ALA A N 1
ATOM 1976 C CA . ALA A 1 258 ? -20.437 14.216 22.958 1.00 93.19 258 ALA A CA 1
ATOM 1977 C C . ALA A 1 258 ? -19.088 14.922 22.756 1.00 93.19 258 ALA A C 1
ATOM 1979 O O . ALA A 1 258 ? -18.583 14.977 21.638 1.00 93.19 258 ALA A O 1
ATOM 1980 N N . THR A 1 259 ? -18.472 15.402 23.842 1.00 93.62 259 THR A N 1
ATOM 1981 C CA . THR A 1 259 ? -17.130 15.999 23.799 1.00 93.62 259 THR A CA 1
ATOM 1982 C C . THR A 1 259 ? -16.077 14.978 23.374 1.00 93.62 259 THR A C 1
ATOM 1984 O O . THR A 1 259 ? -15.248 15.290 22.529 1.00 93.62 259 THR A O 1
ATOM 1987 N N . ALA A 1 260 ? -16.130 13.756 23.911 1.00 94.25 260 ALA A N 1
ATOM 1988 C CA . ALA A 1 260 ? -15.241 12.663 23.531 1.00 94.25 260 ALA A CA 1
ATOM 1989 C C . ALA A 1 260 ? -15.320 12.359 22.029 1.00 94.25 260 ALA A C 1
ATOM 1991 O O . ALA A 1 260 ? -14.291 12.323 21.363 1.00 94.25 260 ALA A O 1
ATOM 1992 N N . VAL A 1 261 ? -16.536 12.217 21.490 1.00 94.81 261 VAL A N 1
ATOM 1993 C CA . VAL A 1 261 ? -16.756 11.998 20.053 1.00 94.81 261 VAL A CA 1
ATOM 1994 C C . VAL A 1 261 ? -16.237 13.178 19.233 1.00 94.81 261 VAL A C 1
ATOM 1996 O O . VAL A 1 261 ? -15.517 12.963 18.264 1.00 94.81 261 VAL A O 1
ATOM 1999 N N . GLY A 1 262 ? -16.544 14.416 19.632 1.00 96.00 262 GLY A N 1
ATOM 2000 C CA . GLY A 1 262 ? -16.060 15.613 18.940 1.00 96.00 262 GLY A CA 1
ATOM 2001 C C . GLY A 1 262 ? -14.532 15.698 18.900 1.00 96.00 262 GLY A C 1
ATOM 2002 O O . GLY A 1 262 ? -13.964 16.004 17.856 1.00 96.00 262 GLY A O 1
ATOM 2003 N N . VAL A 1 263 ? -13.859 15.357 20.004 1.00 96.12 263 VAL A N 1
ATOM 2004 C CA . VAL A 1 263 ? -12.391 15.319 20.073 1.00 96.12 263 VAL A CA 1
ATOM 2005 C C . VAL A 1 263 ? -11.814 14.177 19.245 1.00 96.12 263 VAL A C 1
ATOM 2007 O O . VAL A 1 263 ? -10.836 14.405 18.547 1.00 96.12 263 VAL A O 1
ATOM 2010 N N . THR A 1 264 ? -12.426 12.989 19.237 1.00 95.62 264 THR A N 1
ATOM 2011 C CA . THR A 1 264 ? -12.016 11.900 18.334 1.00 95.62 264 THR A CA 1
ATOM 2012 C C . THR A 1 264 ? -12.150 12.302 16.864 1.00 95.62 264 THR A C 1
ATOM 2014 O O . THR A 1 264 ? -11.234 12.059 16.085 1.00 95.62 264 THR A O 1
ATOM 2017 N N . VAL A 1 265 ? -13.256 12.943 16.472 1.00 96.00 265 VAL A N 1
ATOM 2018 C CA . VAL A 1 265 ? -13.449 13.423 15.093 1.00 96.00 265 VAL A CA 1
ATOM 2019 C C . VAL A 1 265 ? -12.407 14.479 14.734 1.00 96.00 265 VAL A C 1
ATOM 2021 O O . VAL A 1 265 ? -11.806 14.385 13.670 1.00 96.00 265 VAL A O 1
ATOM 2024 N N . LEU A 1 266 ? -12.155 15.447 15.620 1.00 96.38 266 LEU A N 1
ATOM 2025 C CA . LEU A 1 266 ? -11.127 16.467 15.410 1.00 96.38 266 LEU A CA 1
ATOM 2026 C C . LEU A 1 266 ? -9.731 15.845 15.287 1.00 96.38 266 LEU A C 1
ATOM 2028 O O . LEU A 1 266 ? -8.978 16.200 14.389 1.00 96.38 266 LEU A O 1
ATOM 2032 N N . GLU A 1 267 ? -9.393 14.901 16.162 1.00 95.69 267 GLU A N 1
ATOM 2033 C CA . GLU A 1 267 ? -8.117 14.188 16.154 1.00 95.69 267 GLU A CA 1
ATOM 2034 C C . GLU A 1 267 ? -7.896 13.440 14.833 1.00 95.69 267 GLU A C 1
ATOM 2036 O O . GLU A 1 267 ? -6.852 13.610 14.202 1.00 95.69 267 GLU A O 1
ATOM 2041 N N . LEU A 1 268 ? -8.890 12.663 14.390 1.00 93.31 268 LEU A N 1
ATOM 2042 C CA . LEU A 1 268 ? -8.838 11.941 13.119 1.00 93.31 268 LEU A CA 1
ATOM 2043 C C . LEU A 1 268 ? -8.803 12.893 11.922 1.00 93.31 268 LEU A C 1
ATOM 2045 O O . LEU A 1 268 ? -8.064 12.638 10.979 1.00 93.31 268 LEU A O 1
ATOM 2049 N N . PHE A 1 269 ? -9.553 13.997 11.962 1.00 94.12 269 PHE A N 1
ATOM 2050 C CA . PHE A 1 269 ? -9.528 15.022 10.920 1.00 94.12 269 PHE A CA 1
ATOM 2051 C C . PHE A 1 269 ? -8.136 15.646 10.790 1.00 94.12 269 PHE A C 1
ATOM 2053 O O . PHE A 1 269 ? -7.605 15.720 9.687 1.00 94.12 269 PHE A O 1
ATOM 2060 N N . LEU A 1 270 ? -7.506 16.031 11.903 1.00 94.19 270 LEU A N 1
ATOM 2061 C CA . LEU A 1 270 ? -6.148 16.581 11.901 1.00 94.19 270 LEU A CA 1
ATOM 2062 C C . LEU A 1 270 ? -5.118 15.557 11.406 1.00 94.19 270 LEU A C 1
ATOM 2064 O O . LEU A 1 270 ? -4.296 15.890 10.560 1.00 94.19 270 LEU A O 1
ATOM 2068 N N . ALA A 1 271 ? -5.189 14.307 11.874 1.00 91.31 271 ALA A N 1
ATOM 2069 C CA . ALA A 1 271 ? -4.292 13.241 11.421 1.00 91.31 271 ALA A CA 1
ATOM 2070 C C . ALA A 1 271 ? -4.491 12.904 9.933 1.00 91.31 271 ALA A C 1
ATOM 2072 O O . ALA A 1 271 ? -3.541 12.568 9.229 1.00 91.31 271 ALA A O 1
ATOM 2073 N N . ALA A 1 272 ? -5.721 13.027 9.427 1.00 90.56 272 ALA A N 1
ATOM 2074 C CA . ALA A 1 272 ? -6.022 12.765 8.031 1.00 90.56 272 ALA A CA 1
ATOM 2075 C C . ALA A 1 272 ? -5.302 13.727 7.081 1.00 90.56 272 ALA A C 1
ATOM 2077 O O . ALA A 1 272 ? -5.035 13.315 5.962 1.00 90.56 272 ALA A O 1
ATOM 2078 N N . HIS A 1 273 ? -4.935 14.948 7.498 1.00 89.62 273 HIS A N 1
ATOM 2079 C CA . HIS A 1 273 ? -4.245 15.920 6.632 1.00 89.62 273 HIS A CA 1
ATOM 2080 C C . HIS A 1 273 ? -2.874 15.429 6.154 1.00 89.62 273 HIS A C 1
ATOM 2082 O O . HIS A 1 273 ? -2.461 15.775 5.053 1.00 89.62 273 HIS A O 1
ATOM 2088 N N . ALA A 1 274 ? -2.202 14.585 6.941 1.00 87.44 274 ALA A N 1
ATOM 2089 C CA . ALA A 1 274 ? -0.923 13.980 6.573 1.00 87.44 274 ALA A CA 1
ATOM 2090 C C . ALA A 1 274 ? -1.061 12.828 5.558 1.00 87.44 274 ALA A C 1
ATOM 2092 O O . ALA A 1 274 ? -0.060 12.274 5.107 1.00 87.44 274 ALA A O 1
ATOM 2093 N N . LEU A 1 275 ? -2.287 12.403 5.220 1.00 86.06 275 LEU A N 1
ATOM 2094 C CA . LEU A 1 275 ? -2.483 11.274 4.315 1.00 86.06 275 LEU A CA 1
ATOM 2095 C C . LEU A 1 275 ? -2.175 11.661 2.859 1.00 86.06 275 LEU A C 1
ATOM 2097 O O . LEU A 1 275 ? -2.573 12.746 2.425 1.00 86.06 275 LEU A O 1
ATOM 2101 N N . PRO A 1 276 ? -1.542 10.761 2.073 1.00 82.75 276 PRO A N 1
ATOM 2102 C CA . PRO A 1 276 ? -1.062 11.080 0.727 1.00 82.75 276 PRO A CA 1
ATOM 2103 C C . PRO A 1 276 ? -2.134 11.608 -0.228 1.00 82.75 276 PRO A C 1
ATOM 2105 O O . PRO A 1 276 ? -1.822 12.393 -1.111 1.00 82.75 276 PRO A O 1
ATOM 2108 N N . TYR A 1 277 ? -3.404 11.225 -0.053 1.00 84.81 277 TYR A N 1
ATOM 2109 C CA . TYR A 1 277 ? -4.487 11.667 -0.937 1.00 84.81 277 TYR A CA 1
ATOM 2110 C C . TYR A 1 277 ? -4.815 13.165 -0.822 1.00 84.81 277 TYR A C 1
ATOM 2112 O O . TYR A 1 277 ? -5.557 13.673 -1.657 1.00 84.81 277 TYR A O 1
ATOM 2120 N N . ASN A 1 278 ? -4.305 13.870 0.196 1.00 88.06 278 ASN A N 1
ATOM 2121 C CA . ASN A 1 278 ? -4.428 15.329 0.280 1.00 88.06 278 ASN A CA 1
ATOM 2122 C C . ASN A 1 278 ? -3.321 16.066 -0.480 1.00 88.06 278 ASN A C 1
ATOM 2124 O O . ASN A 1 278 ? -3.411 17.280 -0.627 1.00 88.06 278 ASN A O 1
ATOM 2128 N N . ARG A 1 279 ? -2.287 15.355 -0.945 1.00 87.19 279 ARG A N 1
ATOM 2129 C CA . ARG A 1 279 ? -1.204 15.909 -1.761 1.00 87.19 279 ARG A CA 1
ATOM 2130 C C . ARG A 1 279 ? -1.615 15.778 -3.216 1.00 87.19 279 ARG A C 1
ATOM 2132 O O . ARG A 1 279 ? -1.457 14.723 -3.831 1.00 87.19 279 ARG A O 1
ATOM 2139 N N . LEU A 1 280 ? -2.253 16.823 -3.724 1.00 88.69 280 LEU A N 1
ATOM 2140 C CA . LEU A 1 280 ? -2.874 16.789 -5.039 1.00 88.69 280 LEU A CA 1
ATOM 2141 C C . LEU A 1 280 ? -1.891 17.275 -6.097 1.00 88.69 280 LEU A C 1
ATOM 2143 O O . LEU A 1 280 ? -1.173 18.253 -5.909 1.00 88.69 280 LEU A O 1
ATOM 2147 N N . THR A 1 281 ? -1.903 16.606 -7.243 1.00 92.06 281 THR A N 1
ATOM 2148 C CA . THR A 1 281 ? -1.213 17.071 -8.445 1.00 92.06 281 THR A CA 1
ATOM 2149 C C . THR A 1 281 ? -2.237 17.525 -9.485 1.00 92.06 281 THR A C 1
ATOM 2151 O O . THR A 1 281 ? -3.390 17.073 -9.458 1.00 92.06 281 THR A O 1
ATOM 2154 N N . PRO A 1 282 ? -1.863 18.445 -10.390 1.00 93.25 282 PRO A N 1
ATOM 2155 C CA . PRO A 1 282 ? -2.735 18.862 -11.478 1.00 93.25 282 PRO A CA 1
ATOM 2156 C C . PRO A 1 282 ? -3.209 17.663 -12.327 1.00 93.25 282 PRO A C 1
ATOM 2158 O O . PRO A 1 282 ? -2.422 16.750 -12.579 1.00 93.25 282 PRO A O 1
ATOM 2161 N N . PRO A 1 283 ? -4.477 17.617 -12.787 1.00 92.50 283 PRO A N 1
ATOM 2162 C CA . PRO A 1 283 ? -4.999 16.472 -13.545 1.00 92.50 283 PRO A CA 1
ATOM 2163 C C . PRO A 1 283 ? -4.234 16.162 -14.838 1.00 92.50 283 PRO A C 1
ATOM 2165 O O . PRO A 1 283 ? -4.241 15.028 -15.313 1.00 92.50 283 PRO A O 1
ATOM 2168 N N . ASP A 1 284 ? -3.604 17.163 -15.435 1.00 90.94 284 ASP A N 1
ATOM 2169 C CA . ASP A 1 284 ? -2.752 17.051 -16.617 1.00 90.94 284 ASP A CA 1
ATOM 2170 C C . ASP A 1 284 ? -1.474 16.244 -16.354 1.00 90.94 284 ASP A C 1
ATOM 2172 O O . ASP A 1 284 ? -1.032 15.542 -17.255 1.00 90.94 284 ASP A O 1
ATOM 2176 N N . THR A 1 285 ? -0.981 16.176 -15.113 1.00 91.19 285 THR A N 1
ATOM 2177 C CA . THR A 1 285 ? 0.101 15.254 -14.721 1.00 91.19 285 THR A CA 1
ATOM 2178 C C . THR A 1 285 ? -0.228 13.788 -15.037 1.00 91.19 285 THR A C 1
ATOM 2180 O O . THR A 1 285 ? 0.676 12.975 -15.188 1.00 91.19 285 THR A O 1
ATOM 2183 N N . PHE A 1 286 ? -1.517 13.432 -15.134 1.00 90.12 286 PHE A N 1
ATOM 2184 C CA . PHE A 1 286 ? -1.974 12.106 -15.568 1.00 90.12 286 PHE A CA 1
ATOM 2185 C C . PHE A 1 286 ? -2.571 12.096 -16.988 1.00 90.12 286 PHE A C 1
ATOM 2187 O O . PHE A 1 286 ? -2.434 11.104 -17.704 1.00 90.12 286 PHE A O 1
ATOM 2194 N N . ASN A 1 287 ? -3.243 13.173 -17.404 1.00 92.19 287 ASN A N 1
ATOM 2195 C CA . ASN A 1 287 ? -4.013 13.205 -18.653 1.00 92.19 287 ASN A CA 1
ATOM 2196 C C . ASN A 1 287 ? -3.279 13.823 -19.849 1.00 92.19 287 ASN A C 1
ATOM 2198 O O . ASN A 1 287 ? -3.735 13.655 -20.978 1.00 92.19 287 ASN A O 1
ATOM 2202 N N . GLU A 1 288 ? -2.207 14.581 -19.635 1.00 91.00 288 GLU A N 1
ATOM 2203 C CA . GLU A 1 288 ? -1.467 15.220 -20.721 1.00 91.00 288 GLU A CA 1
ATOM 2204 C C . GLU A 1 288 ? -0.549 14.204 -21.405 1.00 91.00 288 GLU A C 1
ATOM 2206 O O . GLU A 1 288 ? 0.119 13.394 -20.759 1.00 91.00 288 GLU A O 1
ATOM 2211 N N . GLN A 1 289 ? -0.547 14.221 -22.738 1.00 90.56 289 GLN A N 1
ATOM 2212 C CA . GLN A 1 289 ? 0.311 13.345 -23.524 1.00 90.56 289 GLN A CA 1
ATOM 2213 C C . GLN A 1 289 ? 1.755 13.825 -23.440 1.00 90.56 289 GLN A C 1
ATOM 2215 O O . GLN A 1 289 ? 2.062 14.979 -23.731 1.00 90.56 289 GLN A O 1
ATOM 2220 N N . ARG A 1 290 ? 2.648 12.903 -23.089 1.00 93.06 290 ARG A N 1
ATOM 2221 C CA . ARG A 1 290 ? 4.091 13.136 -23.085 1.00 93.06 290 ARG A CA 1
ATOM 2222 C C . ARG A 1 290 ? 4.716 12.797 -24.437 1.00 93.06 290 ARG A C 1
ATOM 2224 O O . ARG A 1 290 ? 4.048 12.266 -25.336 1.00 93.06 290 ARG A O 1
ATOM 2231 N N . PHE A 1 291 ? 5.998 13.120 -24.591 1.00 92.50 291 PHE A N 1
ATOM 2232 C CA . PHE A 1 291 ? 6.722 12.923 -25.846 1.00 92.50 291 PHE A CA 1
ATOM 2233 C C . PHE A 1 291 ? 6.668 11.460 -26.297 1.00 92.50 291 PHE A C 1
ATOM 2235 O O . PHE A 1 291 ? 6.238 11.184 -27.419 1.00 92.50 291 PHE A O 1
ATOM 2242 N N . THR A 1 292 ? 6.999 10.524 -25.403 1.00 92.88 292 THR A N 1
ATOM 2243 C CA . THR A 1 292 ? 6.993 9.088 -25.712 1.00 92.88 292 THR A CA 1
ATOM 2244 C C . THR A 1 292 ? 5.626 8.611 -26.196 1.00 92.88 292 THR A C 1
ATOM 2246 O O . THR A 1 292 ? 5.541 7.928 -27.213 1.00 92.88 292 THR A O 1
ATOM 2249 N N . VAL A 1 293 ? 4.542 9.008 -25.519 1.00 94.81 293 VAL A N 1
ATOM 2250 C CA . VAL A 1 293 ? 3.162 8.658 -25.908 1.00 94.81 293 VAL A CA 1
ATOM 2251 C C . VAL A 1 293 ? 2.879 9.120 -27.340 1.00 94.81 293 VAL A C 1
ATOM 2253 O O . VAL A 1 293 ? 2.433 8.342 -28.186 1.00 94.81 293 VAL A O 1
ATOM 2256 N N . SER A 1 294 ? 3.185 10.387 -27.623 1.00 95.38 294 SER A N 1
ATOM 2257 C CA . SER A 1 294 ? 2.960 11.001 -28.933 1.00 95.38 294 SER A CA 1
ATOM 2258 C C . SER A 1 294 ? 3.759 10.294 -30.029 1.00 95.38 294 SER A C 1
ATOM 2260 O O . SER A 1 294 ? 3.215 9.969 -31.088 1.00 95.38 294 SER A O 1
ATOM 2262 N N . GLN A 1 295 ? 5.031 9.993 -29.759 1.00 95.00 295 GLN A N 1
ATOM 2263 C CA . GLN A 1 295 ? 5.914 9.328 -30.710 1.00 95.00 295 GLN A CA 1
ATOM 2264 C C . GLN A 1 295 ? 5.468 7.891 -30.993 1.00 95.00 295 GLN A C 1
ATOM 2266 O O . GLN A 1 295 ? 5.364 7.488 -32.154 1.00 95.00 295 GLN A O 1
ATOM 2271 N N . MET A 1 296 ? 5.111 7.138 -29.952 1.00 95.38 296 MET A N 1
ATOM 2272 C CA . MET A 1 296 ? 4.608 5.773 -30.089 1.00 95.38 296 MET A CA 1
ATOM 2273 C C . MET A 1 296 ? 3.313 5.713 -30.901 1.00 95.38 296 MET A C 1
ATOM 2275 O O . MET A 1 296 ? 3.136 4.801 -31.706 1.00 95.38 296 MET A O 1
ATOM 2279 N N . HIS A 1 297 ? 2.430 6.705 -30.777 1.00 95.38 297 HIS A N 1
ATOM 2280 C CA . HIS A 1 297 ? 1.244 6.805 -31.627 1.00 95.38 297 HIS A CA 1
ATOM 2281 C C . HIS A 1 297 ? 1.562 7.074 -33.099 1.00 95.38 297 HIS A C 1
ATOM 2283 O O . HIS A 1 297 ? 0.865 6.562 -33.978 1.00 95.38 297 HIS A O 1
ATOM 2289 N N . VAL A 1 298 ? 2.590 7.872 -33.392 1.00 95.44 298 VAL A N 1
ATOM 2290 C CA . VAL A 1 298 ? 3.044 8.101 -34.772 1.00 95.44 298 VAL A CA 1
ATOM 2291 C C . VAL A 1 298 ? 3.616 6.815 -35.361 1.00 95.44 298 VAL A C 1
ATOM 2293 O O . VAL A 1 298 ? 3.266 6.451 -36.483 1.00 95.44 298 VAL A O 1
ATOM 2296 N N . TYR A 1 299 ? 4.447 6.110 -34.600 1.00 94.56 299 TYR A N 1
ATOM 2297 C CA . TYR A 1 299 ? 5.037 4.834 -34.995 1.00 94.56 299 TYR A CA 1
ATOM 2298 C C . TYR A 1 299 ? 3.993 3.739 -35.205 1.00 94.56 299 TYR A C 1
ATOM 2300 O O . TYR A 1 299 ? 3.981 3.093 -36.252 1.00 94.56 299 TYR A O 1
ATOM 2308 N N . ALA A 1 300 ? 3.032 3.612 -34.290 1.00 92.50 300 ALA A N 1
ATOM 2309 C CA . ALA A 1 300 ? 1.948 2.642 -34.396 1.00 92.50 300 ALA A CA 1
ATOM 2310 C C . ALA A 1 300 ? 1.110 2.803 -35.677 1.00 92.50 300 ALA A C 1
ATOM 2312 O O . ALA A 1 300 ? 0.591 1.819 -36.192 1.00 92.50 300 ALA A O 1
ATOM 2313 N N . LYS A 1 301 ? 0.993 4.022 -36.227 1.00 93.00 301 LYS A N 1
ATOM 2314 C CA . LYS A 1 301 ? 0.280 4.274 -37.494 1.00 93.00 301 LYS A CA 1
ATOM 2315 C C . LYS A 1 301 ? 1.030 3.780 -38.736 1.00 93.00 301 LYS A C 1
ATOM 2317 O O . LYS A 1 301 ? 0.418 3.694 -39.797 1.00 93.00 301 LYS A O 1
ATOM 2322 N N . ARG A 1 302 ? 2.335 3.504 -38.636 1.00 92.25 302 ARG A N 1
ATOM 2323 C CA . ARG A 1 302 ? 3.183 3.068 -39.762 1.00 92.25 302 ARG A CA 1
ATOM 2324 C C . ARG A 1 302 ? 3.233 1.548 -39.923 1.00 92.25 302 ARG A C 1
ATOM 2326 O O . ARG A 1 302 ? 3.710 1.069 -40.945 1.00 92.25 302 ARG A O 1
ATOM 2333 N N . GLU A 1 303 ? 2.743 0.798 -38.940 1.00 91.50 303 GLU A N 1
ATOM 2334 C CA . GLU A 1 303 ? 2.867 -0.659 -38.868 1.00 91.50 303 GLU A CA 1
ATOM 2335 C C . GLU A 1 303 ? 1.498 -1.321 -38.655 1.00 91.50 303 GLU A C 1
ATOM 2337 O O . GLU A 1 303 ? 0.596 -0.757 -38.038 1.00 91.50 303 GLU A O 1
ATOM 2342 N N . THR A 1 304 ? 1.303 -2.538 -39.168 1.00 91.06 304 THR A N 1
ATOM 2343 C CA . THR A 1 304 ? 0.083 -3.325 -38.918 1.00 91.06 304 THR A CA 1
ATOM 2344 C C . THR A 1 304 ? 0.434 -4.816 -38.802 1.00 91.06 304 THR A C 1
ATOM 2346 O O . THR A 1 304 ? 0.803 -5.416 -39.812 1.00 91.06 304 THR A O 1
ATOM 2349 N N . PRO A 1 305 ? 0.312 -5.437 -37.608 1.00 91.38 305 PRO A N 1
ATOM 2350 C CA . PRO A 1 305 ? -0.063 -4.820 -36.329 1.00 91.38 305 PRO A CA 1
ATOM 2351 C C . PRO A 1 305 ? 1.015 -3.838 -35.826 1.00 91.38 305 PRO A C 1
ATOM 2353 O O . PRO A 1 305 ? 2.176 -3.983 -36.209 1.00 91.38 305 PRO A O 1
ATOM 2356 N N . PRO A 1 306 ? 0.666 -2.872 -34.955 1.00 93.19 306 PRO A N 1
ATOM 2357 C CA . PRO A 1 306 ? 1.657 -1.991 -34.344 1.00 93.19 306 PRO A CA 1
ATOM 2358 C C . PRO A 1 306 ? 2.748 -2.775 -33.601 1.00 93.19 306 PRO A C 1
ATOM 2360 O O . PRO A 1 306 ? 2.451 -3.749 -32.896 1.00 93.19 306 PRO A O 1
ATOM 2363 N N . GLY A 1 307 ? 4.001 -2.341 -33.736 1.00 94.00 307 GLY A N 1
ATOM 2364 C CA . GLY A 1 307 ? 5.122 -2.823 -32.939 1.00 94.00 307 GLY A CA 1
ATOM 2365 C C . GLY A 1 307 ? 4.916 -2.603 -31.442 1.00 94.00 307 GLY A C 1
ATOM 2366 O O . GLY A 1 307 ? 4.299 -1.627 -31.012 1.00 94.00 307 GLY A O 1
ATOM 2367 N N . ARG A 1 308 ? 5.438 -3.530 -30.635 1.00 94.00 308 ARG A N 1
ATOM 2368 C CA . ARG A 1 308 ? 5.421 -3.439 -29.174 1.00 94.00 308 ARG A CA 1
ATOM 2369 C C . ARG A 1 308 ? 6.610 -2.644 -28.653 1.00 94.00 308 ARG A C 1
ATOM 2371 O O . ARG A 1 308 ? 7.693 -2.657 -29.243 1.00 94.00 308 ARG A O 1
ATOM 2378 N N . LEU A 1 309 ? 6.386 -2.011 -27.512 1.00 94.25 309 LEU A N 1
ATOM 2379 C CA . LEU A 1 309 ? 7.387 -1.345 -26.696 1.00 94.25 309 LEU A CA 1
ATOM 2380 C C . LEU A 1 309 ? 7.916 -2.284 -25.601 1.00 94.25 309 LEU A C 1
ATOM 2382 O O . LEU A 1 309 ? 7.148 -3.045 -25.008 1.00 94.25 309 LEU A O 1
ATOM 2386 N N . LEU A 1 310 ? 9.205 -2.179 -25.289 1.00 93.94 310 LEU A N 1
ATOM 2387 C CA . LEU A 1 310 ? 9.792 -2.627 -24.028 1.00 93.94 310 LEU A CA 1
ATOM 2388 C C . LEU A 1 310 ? 10.509 -1.439 -23.380 1.00 93.94 310 LEU A C 1
ATOM 2390 O O . LEU A 1 310 ? 11.488 -0.930 -23.922 1.00 93.94 310 LEU A O 1
ATOM 2394 N N . SER A 1 311 ? 10.005 -0.992 -22.231 1.00 93.81 311 SER A N 1
ATOM 2395 C CA . SER A 1 311 ? 10.698 -0.009 -21.398 1.00 93.81 311 SER A CA 1
ATOM 2396 C C . SER A 1 311 ? 11.683 -0.725 -20.478 1.00 93.81 311 SER A C 1
ATOM 2398 O O . SER A 1 311 ? 11.329 -1.756 -19.911 1.00 93.81 311 SER A O 1
ATOM 2400 N N . ILE A 1 312 ? 12.894 -0.187 -20.330 1.00 93.81 312 ILE A N 1
ATOM 2401 C CA . ILE A 1 312 ? 13.928 -0.660 -19.404 1.00 93.81 312 ILE A CA 1
ATOM 2402 C C . ILE A 1 312 ? 14.492 0.572 -18.699 1.00 93.81 312 ILE A C 1
ATOM 2404 O O . ILE A 1 312 ? 15.190 1.382 -19.300 1.00 93.81 312 ILE A O 1
ATOM 2408 N N . THR A 1 313 ? 14.098 0.767 -17.446 1.00 92.00 313 THR A N 1
ATOM 2409 C CA . THR A 1 313 ? 14.433 1.965 -16.665 1.00 92.00 313 THR A CA 1
ATOM 2410 C C . THR A 1 313 ? 14.094 1.736 -15.200 1.00 92.00 313 THR A C 1
ATOM 2412 O O . THR A 1 313 ? 13.068 1.126 -14.891 1.00 92.00 313 THR A O 1
ATOM 2415 N N . ASP A 1 314 ? 14.915 2.273 -14.302 1.00 88.56 314 ASP A N 1
ATOM 2416 C CA . ASP A 1 314 ? 14.631 2.347 -12.862 1.00 88.56 314 ASP A CA 1
ATOM 2417 C C . ASP A 1 314 ? 13.666 3.509 -12.548 1.00 88.56 314 ASP A C 1
ATOM 2419 O O . ASP A 1 314 ? 12.852 3.399 -11.635 1.00 88.56 314 ASP A O 1
ATOM 2423 N N . LEU A 1 315 ? 13.595 4.528 -13.420 1.00 91.00 315 LEU A N 1
ATOM 2424 C CA . LEU A 1 315 ? 13.067 5.877 -13.157 1.00 91.00 315 LEU A CA 1
ATOM 2425 C C . LEU A 1 315 ? 14.051 6.759 -12.376 1.00 91.00 315 LEU A C 1
ATOM 2427 O O . LEU A 1 315 ? 13.615 7.588 -11.583 1.00 91.00 315 LEU A O 1
ATOM 2431 N N . LEU A 1 316 ? 15.362 6.663 -12.602 1.00 91.62 316 LEU A N 1
ATOM 2432 C CA . LEU A 1 316 ? 16.330 7.582 -11.970 1.00 91.62 316 LEU A CA 1
ATOM 2433 C C . LEU A 1 316 ? 16.574 8.867 -12.773 1.00 91.62 316 LEU A C 1
ATOM 2435 O O . LEU A 1 316 ? 17.142 9.816 -12.244 1.00 91.62 316 LEU A O 1
ATOM 2439 N N . PHE A 1 317 ? 16.101 8.941 -14.017 1.00 92.25 317 PHE A N 1
ATOM 2440 C CA . PHE A 1 317 ? 16.274 10.111 -14.883 1.00 92.25 317 PHE A CA 1
ATOM 2441 C C . PHE A 1 317 ? 15.411 11.312 -14.474 1.00 92.25 317 PHE A C 1
ATOM 2443 O O . PHE A 1 317 ? 14.405 11.172 -13.780 1.00 92.25 317 PHE A O 1
ATOM 2450 N N . ASP A 1 318 ? 15.757 12.499 -14.962 1.00 92.94 318 ASP A N 1
ATOM 2451 C CA . ASP A 1 318 ? 14.905 13.684 -14.881 1.00 92.94 318 ASP A CA 1
ATOM 2452 C C . ASP A 1 318 ? 14.205 13.945 -16.227 1.00 92.94 318 ASP A C 1
ATOM 2454 O O . ASP A 1 318 ? 14.841 13.796 -17.273 1.00 92.94 318 ASP A O 1
ATOM 2458 N N . PRO A 1 319 ? 12.923 14.365 -16.245 1.00 92.31 319 PRO A N 1
ATOM 2459 C CA . PRO A 1 319 ? 12.275 14.803 -17.480 1.00 92.31 319 PRO A CA 1
ATOM 2460 C C . PRO A 1 319 ? 13.042 15.963 -18.129 1.00 92.31 319 PRO A C 1
ATOM 2462 O O . PRO A 1 319 ? 13.478 16.884 -17.435 1.00 92.31 319 PRO A O 1
ATOM 2465 N N . GLY A 1 320 ? 13.162 15.965 -19.460 1.00 90.44 320 GLY A N 1
ATOM 2466 C CA . GLY A 1 320 ? 13.925 16.995 -20.183 1.00 90.44 320 GLY A CA 1
ATOM 2467 C C . GLY A 1 320 ? 13.402 18.426 -19.984 1.00 90.44 320 GLY A C 1
ATOM 2468 O O . GLY A 1 320 ? 14.166 19.384 -20.043 1.00 90.44 320 GLY A O 1
ATOM 2469 N N . ASP A 1 321 ? 12.112 18.586 -19.680 1.00 94.44 321 ASP A N 1
ATOM 2470 C CA . ASP A 1 321 ? 11.439 19.855 -19.381 1.00 94.44 321 ASP A CA 1
ATOM 2471 C C . ASP A 1 321 ? 11.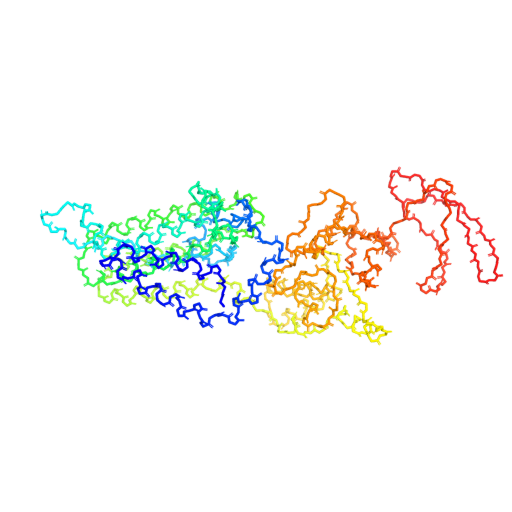293 20.131 -17.868 1.00 94.44 321 ASP A C 1
ATOM 2473 O O . ASP A 1 321 ? 10.507 20.997 -17.470 1.00 94.44 321 ASP A O 1
ATOM 2477 N N . LYS A 1 322 ? 12.055 19.443 -17.000 1.00 95.50 322 LYS A N 1
ATOM 2478 C CA . LYS A 1 322 ? 11.959 19.547 -15.527 1.00 95.50 322 LYS A CA 1
ATOM 2479 C C . LYS A 1 322 ? 11.956 20.987 -15.016 1.00 95.50 322 LYS A C 1
ATOM 2481 O O . LYS A 1 322 ? 11.122 21.328 -14.181 1.00 95.50 322 LYS A O 1
ATOM 2486 N N . ALA A 1 323 ? 12.846 21.847 -15.514 1.00 97.50 323 ALA A N 1
ATOM 2487 C CA . ALA A 1 323 ? 12.909 23.246 -15.081 1.00 97.50 323 ALA A CA 1
ATOM 2488 C C . ALA A 1 323 ? 11.603 24.007 -15.384 1.00 97.50 323 ALA A C 1
ATOM 2490 O O . ALA A 1 323 ? 11.097 24.752 -14.541 1.00 97.50 323 ALA A O 1
ATOM 2491 N N . THR A 1 324 ? 11.015 23.777 -16.561 1.00 96.69 324 THR A N 1
ATOM 2492 C CA . THR A 1 324 ? 9.737 24.370 -16.973 1.00 96.69 324 THR A CA 1
ATOM 2493 C C . THR A 1 324 ? 8.574 23.825 -16.148 1.00 96.69 324 THR A C 1
ATOM 2495 O O . THR A 1 324 ? 7.719 24.605 -15.721 1.00 96.69 324 THR A O 1
ATOM 2498 N N . LEU A 1 325 ? 8.559 22.516 -15.874 1.00 95.50 325 LEU A N 1
ATOM 2499 C CA . LEU A 1 325 ? 7.559 21.873 -15.019 1.00 95.50 325 LEU A CA 1
ATOM 2500 C C . LEU A 1 325 ? 7.607 22.426 -13.591 1.00 95.50 325 LEU A C 1
ATOM 2502 O O . LEU A 1 325 ? 6.581 22.857 -13.069 1.00 95.50 325 LEU A O 1
ATOM 2506 N N . ILE A 1 326 ? 8.796 22.516 -12.988 1.00 97.56 326 ILE A N 1
ATOM 2507 C CA . ILE A 1 326 ? 8.978 23.099 -11.650 1.00 97.56 326 ILE A CA 1
ATOM 2508 C C . ILE A 1 326 ? 8.480 24.548 -11.629 1.00 97.56 326 ILE A C 1
ATOM 2510 O O . ILE A 1 326 ? 7.661 24.899 -10.781 1.00 97.56 326 ILE A O 1
ATOM 2514 N N . ALA A 1 327 ? 8.882 25.377 -12.598 1.00 97.69 327 ALA A N 1
ATOM 2515 C CA . ALA A 1 327 ? 8.430 26.767 -12.680 1.00 97.69 327 ALA A CA 1
ATOM 2516 C C . ALA A 1 327 ? 6.907 26.890 -12.892 1.00 97.69 327 ALA A C 1
ATOM 2518 O O . ALA A 1 327 ? 6.278 27.855 -12.451 1.00 97.69 327 ALA A O 1
ATOM 2519 N N . ARG A 1 328 ? 6.276 25.933 -13.584 1.00 95.75 328 ARG A N 1
ATOM 2520 C CA . ARG A 1 328 ? 4.815 25.854 -13.717 1.00 95.75 328 ARG A CA 1
ATOM 2521 C C . ARG A 1 328 ? 4.161 25.512 -12.380 1.00 95.75 328 ARG A C 1
ATOM 2523 O O . ARG A 1 328 ? 3.269 26.241 -11.957 1.00 95.75 328 ARG A O 1
ATOM 2530 N N . TYR A 1 329 ? 4.602 24.453 -11.715 1.00 96.25 329 TYR A N 1
ATOM 2531 C CA . TYR A 1 329 ? 4.008 23.987 -10.464 1.00 96.25 329 TYR A CA 1
ATOM 2532 C C . TYR A 1 329 ? 4.212 24.973 -9.305 1.00 96.25 329 TYR A C 1
ATOM 2534 O O . TYR A 1 329 ? 3.281 25.232 -8.545 1.00 96.25 329 TYR A O 1
ATOM 2542 N N . GLN A 1 330 ? 5.370 25.634 -9.235 1.00 96.44 330 GLN A N 1
ATOM 2543 C CA . GLN A 1 330 ? 5.611 26.732 -8.292 1.00 96.44 330 GLN A CA 1
ATOM 2544 C C . GLN A 1 330 ? 4.639 27.900 -8.509 1.00 96.44 330 GLN A C 1
ATOM 2546 O O . GLN A 1 330 ? 4.113 28.453 -7.545 1.00 96.44 330 GLN A O 1
ATOM 2551 N N . ARG A 1 331 ? 4.327 28.254 -9.767 1.00 96.94 331 ARG A N 1
ATOM 2552 C CA . ARG A 1 331 ? 3.305 29.275 -10.077 1.00 96.94 331 ARG A CA 1
ATOM 2553 C C . ARG A 1 331 ? 1.892 28.856 -9.673 1.00 96.94 331 ARG A C 1
ATOM 2555 O O . ARG A 1 331 ? 1.067 29.728 -9.421 1.00 96.94 331 ARG A O 1
ATOM 2562 N N . LEU A 1 332 ? 1.614 27.554 -9.602 1.00 95.31 332 LEU A N 1
ATOM 2563 C CA . LEU A 1 332 ? 0.356 27.015 -9.075 1.00 95.31 332 LEU A CA 1
ATOM 2564 C C . LEU A 1 332 ? 0.315 26.994 -7.538 1.00 95.31 332 LEU A C 1
ATOM 2566 O O . LEU A 1 332 ? -0.710 26.630 -6.970 1.00 95.31 332 LEU A O 1
ATOM 2570 N N . GLY A 1 333 ? 1.398 27.401 -6.865 1.00 95.38 333 GLY A N 1
ATOM 2571 C CA . GLY A 1 333 ? 1.493 27.406 -5.407 1.00 95.38 333 GLY A CA 1
ATOM 2572 C C . GLY A 1 333 ? 1.680 26.019 -4.793 1.00 95.38 333 GLY A C 1
ATOM 2573 O O . GLY A 1 333 ? 1.409 25.854 -3.607 1.00 95.38 333 GLY A O 1
ATOM 2574 N N . MET A 1 334 ? 2.117 25.033 -5.583 1.00 95.38 334 MET A N 1
ATOM 2575 C CA . MET A 1 334 ? 2.393 23.683 -5.091 1.00 95.38 334 MET A CA 1
ATOM 2576 C C . MET A 1 334 ? 3.604 23.682 -4.153 1.00 95.38 334 MET A C 1
ATOM 2578 O O . MET A 1 334 ? 4.580 24.406 -4.368 1.00 95.38 334 MET A O 1
ATOM 2582 N N . SER A 1 335 ? 3.543 22.845 -3.123 1.00 92.75 335 SER A N 1
ATOM 2583 C CA . SER A 1 335 ? 4.670 22.551 -2.236 1.00 92.75 335 SER A CA 1
ATOM 2584 C C . SER A 1 335 ? 5.747 21.714 -2.938 1.00 92.75 335 SER A C 1
ATOM 2586 O O . SER A 1 335 ? 5.484 21.062 -3.947 1.00 92.75 335 SER A O 1
ATOM 2588 N N . GLU A 1 336 ? 6.967 21.697 -2.393 1.00 92.25 336 GLU A N 1
ATOM 2589 C CA . GLU A 1 336 ? 8.081 20.902 -2.943 1.00 92.25 336 GLU A CA 1
ATOM 2590 C C . GLU A 1 336 ? 7.744 19.407 -3.042 1.00 92.25 336 GLU A C 1
ATOM 2592 O O . GLU A 1 336 ? 8.059 18.763 -4.037 1.00 92.25 336 GLU A O 1
ATOM 2597 N N . GLU A 1 337 ? 7.025 18.879 -2.053 1.00 87.56 337 GLU A N 1
ATOM 2598 C CA . GLU A 1 337 ? 6.593 17.482 -2.012 1.00 87.56 337 GLU A CA 1
ATOM 2599 C C . GLU A 1 337 ? 5.537 17.163 -3.084 1.00 87.56 337 GLU A C 1
ATOM 2601 O O . GLU A 1 337 ? 5.593 16.121 -3.735 1.00 87.56 337 GLU A O 1
ATOM 2606 N N . GLU A 1 338 ? 4.586 18.070 -3.327 1.00 92.56 338 GLU A N 1
ATOM 2607 C CA . GLU A 1 338 ? 3.614 17.916 -4.419 1.00 92.56 338 GLU A CA 1
ATOM 2608 C C . GLU A 1 338 ? 4.286 18.004 -5.794 1.00 92.56 338 GLU A C 1
ATOM 2610 O O . GLU A 1 338 ? 3.901 17.283 -6.717 1.00 92.56 338 GLU A O 1
ATOM 2615 N N . ILE A 1 339 ? 5.303 18.861 -5.931 1.00 95.31 339 ILE A N 1
ATOM 2616 C CA . ILE A 1 339 ? 6.123 18.965 -7.143 1.00 95.31 339 ILE A CA 1
ATOM 2617 C C . ILE A 1 339 ? 6.880 17.658 -7.383 1.00 95.31 339 ILE A C 1
ATOM 2619 O O . ILE A 1 339 ? 6.883 17.162 -8.507 1.00 95.31 339 ILE A O 1
ATOM 2623 N N . GLU A 1 340 ? 7.483 17.076 -6.348 1.00 92.75 340 GLU A N 1
ATOM 2624 C CA . GLU A 1 340 ? 8.175 15.790 -6.442 1.00 92.75 340 GLU A CA 1
ATOM 2625 C C . GLU A 1 340 ? 7.220 14.668 -6.869 1.00 92.75 340 GLU A C 1
ATOM 2627 O O . GLU A 1 340 ? 7.508 13.954 -7.831 1.00 92.75 340 GLU A O 1
ATOM 2632 N N . ILE A 1 341 ? 6.041 14.567 -6.241 1.00 92.31 341 ILE A N 1
ATOM 2633 C CA . ILE A 1 341 ? 5.001 13.602 -6.634 1.00 92.31 341 ILE A CA 1
ATOM 2634 C C . ILE A 1 341 ? 4.605 13.802 -8.103 1.00 92.31 341 ILE A C 1
ATOM 2636 O O . ILE A 1 341 ? 4.472 12.824 -8.845 1.00 92.31 341 ILE A O 1
ATOM 2640 N N . ALA A 1 342 ? 4.437 15.052 -8.546 1.00 94.88 342 ALA A N 1
ATOM 2641 C CA . ALA A 1 342 ? 4.101 15.346 -9.933 1.00 94.88 342 ALA A CA 1
ATOM 2642 C C . ALA A 1 342 ? 5.219 14.921 -10.894 1.00 94.88 342 ALA A C 1
ATOM 2644 O O . ALA A 1 342 ? 4.939 14.295 -11.912 1.00 94.88 342 ALA A O 1
ATOM 2645 N N . LEU A 1 343 ? 6.483 15.198 -10.567 1.00 95.62 343 LEU A N 1
ATOM 2646 C CA . LEU A 1 343 ? 7.627 14.786 -11.382 1.00 95.62 343 LEU A CA 1
ATOM 2647 C C . LEU A 1 343 ? 7.757 13.260 -11.460 1.00 95.62 343 LEU A C 1
ATOM 2649 O O . LEU A 1 343 ? 8.004 12.733 -12.542 1.00 95.62 343 LEU A O 1
ATOM 2653 N N . VAL A 1 344 ? 7.536 12.537 -10.359 1.00 93.56 344 VAL A N 1
ATOM 2654 C CA . VAL A 1 344 ? 7.513 11.064 -10.357 1.00 93.56 344 VAL A CA 1
ATOM 2655 C C . VAL A 1 344 ? 6.406 10.536 -11.271 1.00 93.56 344 VAL A C 1
ATOM 2657 O O . VAL A 1 344 ? 6.652 9.646 -12.086 1.00 93.56 344 VAL A O 1
ATOM 2660 N N . ALA A 1 345 ? 5.203 11.111 -11.202 1.00 93.44 345 ALA A N 1
ATOM 2661 C CA . ALA A 1 345 ? 4.103 10.735 -12.085 1.00 93.44 345 ALA A CA 1
ATOM 2662 C C . ALA A 1 345 ? 4.421 11.009 -13.570 1.00 93.44 345 ALA A C 1
ATOM 2664 O O . ALA A 1 345 ? 4.180 10.138 -14.408 1.00 93.44 345 ALA A O 1
ATOM 2665 N N . ILE A 1 346 ? 5.046 12.149 -13.890 1.00 94.62 346 ILE A N 1
ATOM 2666 C CA . ILE A 1 346 ? 5.530 12.448 -15.249 1.00 94.62 346 ILE A CA 1
ATOM 2667 C C . ILE A 1 346 ? 6.560 11.412 -15.705 1.00 94.62 346 ILE A C 1
ATOM 2669 O O . ILE A 1 346 ? 6.461 10.909 -16.820 1.00 94.62 346 ILE A O 1
ATOM 2673 N N . LYS A 1 347 ? 7.516 11.027 -14.852 1.00 94.31 347 LYS A N 1
ATOM 2674 C CA . LYS A 1 347 ? 8.509 9.994 -15.189 1.00 94.31 347 LYS A CA 1
ATOM 2675 C C . LYS A 1 347 ? 7.840 8.661 -15.522 1.00 94.31 347 LYS A C 1
ATOM 2677 O O . LYS A 1 347 ? 8.191 8.045 -16.523 1.00 94.31 347 LYS A O 1
ATOM 2682 N N . HIS A 1 348 ? 6.830 8.250 -14.751 1.00 92.62 348 HIS A N 1
ATOM 2683 C CA . HIS A 1 348 ? 6.033 7.061 -15.069 1.00 92.62 348 HIS A CA 1
ATOM 2684 C C . HIS A 1 348 ? 5.331 7.165 -16.432 1.00 92.62 348 HIS A C 1
ATOM 2686 O O . HIS A 1 348 ? 5.308 6.178 -17.167 1.00 92.62 348 HIS A O 1
ATOM 2692 N N . GLN A 1 349 ? 4.783 8.333 -16.784 1.00 92.69 349 GLN A N 1
ATOM 2693 C CA . GLN A 1 349 ? 4.180 8.563 -18.101 1.00 92.69 349 GLN A CA 1
ATOM 2694 C C . GLN A 1 349 ? 5.192 8.513 -19.242 1.00 92.69 349 GLN A C 1
ATOM 2696 O O . GLN A 1 349 ? 4.916 7.869 -20.253 1.00 92.69 349 GLN A O 1
ATOM 2701 N N . GLU A 1 350 ? 6.346 9.164 -19.084 1.00 92.81 350 GLU A N 1
ATOM 2702 C CA . GLU A 1 350 ? 7.404 9.188 -20.100 1.00 92.81 350 GLU A CA 1
ATOM 2703 C C . GLU A 1 350 ? 7.886 7.785 -20.440 1.00 92.81 350 GLU A C 1
ATOM 2705 O O . GLU A 1 350 ? 8.175 7.510 -21.601 1.00 92.81 350 GLU A O 1
ATOM 2710 N N . VAL A 1 351 ? 7.924 6.885 -19.455 1.00 92.62 351 VAL A N 1
ATOM 2711 C CA . VAL A 1 351 ? 8.366 5.504 -19.671 1.00 92.62 351 VAL A CA 1
ATOM 2712 C C . VAL A 1 351 ? 7.234 4.513 -19.908 1.00 92.62 351 VAL A C 1
ATOM 2714 O O . VAL A 1 351 ? 7.489 3.321 -20.073 1.00 92.62 351 VAL A O 1
ATOM 2717 N N . LEU A 1 352 ? 5.983 4.989 -19.917 1.00 91.38 352 LEU A N 1
ATOM 2718 C CA . LEU A 1 352 ? 4.792 4.151 -20.047 1.00 91.38 352 LEU A CA 1
ATOM 2719 C C . LEU A 1 352 ? 4.797 2.992 -19.028 1.00 91.38 352 LEU A C 1
ATOM 2721 O O . LEU A 1 352 ? 4.551 1.839 -19.367 1.00 91.38 352 LEU A O 1
ATOM 2725 N N . ALA A 1 353 ? 5.112 3.292 -17.767 1.00 88.94 353 ALA A N 1
ATOM 2726 C CA . ALA A 1 353 ? 5.160 2.293 -16.701 1.00 88.94 353 ALA A CA 1
ATOM 2727 C C . ALA A 1 353 ? 3.760 1.889 -16.211 1.00 88.94 353 ALA A C 1
ATOM 2729 O O . ALA A 1 353 ? 2.805 2.670 -16.264 1.00 88.94 353 ALA A O 1
ATOM 2730 N N . ALA A 1 354 ? 3.676 0.690 -15.626 1.00 84.31 354 ALA A N 1
ATOM 2731 C CA . ALA A 1 354 ? 2.457 0.150 -15.029 1.00 84.31 354 ALA A CA 1
ATOM 2732 C C . ALA A 1 354 ? 1.286 0.162 -16.022 1.00 84.31 354 ALA A C 1
ATOM 2734 O O . ALA A 1 354 ? 1.392 -0.448 -17.078 1.00 84.31 354 ALA A O 1
ATOM 2735 N N . ASN A 1 355 ? 0.190 0.861 -15.695 1.00 86.38 355 ASN A N 1
ATOM 2736 C CA . ASN A 1 355 ? -1.050 0.848 -16.470 1.00 86.38 355 ASN A CA 1
ATOM 2737 C C . ASN A 1 355 ? -1.254 1.925 -17.521 1.00 86.38 355 ASN A C 1
ATOM 2739 O O . ASN A 1 355 ? -2.331 2.067 -18.109 1.00 86.38 355 ASN A O 1
ATOM 2743 N N . LEU A 1 356 ? -0.194 2.675 -17.776 1.00 90.19 356 LEU A N 1
ATOM 2744 C CA . LEU A 1 356 ? -0.196 3.744 -18.753 1.00 90.19 356 LEU A CA 1
ATOM 2745 C C . LEU A 1 356 ? -0.179 3.239 -20.209 1.00 90.19 356 LEU A C 1
ATOM 2747 O O . LEU A 1 356 ? -0.886 3.847 -21.012 1.00 90.19 356 LEU A O 1
ATOM 2751 N N . PRO A 1 357 ? 0.499 2.131 -20.587 1.00 90.62 357 PRO A N 1
ATOM 2752 C CA . PRO A 1 357 ? 0.375 1.564 -21.929 1.00 90.62 357 PRO A CA 1
ATOM 2753 C C . PRO A 1 357 ? -1.072 1.213 -22.281 1.00 90.62 357 PRO A C 1
ATOM 2755 O O . PRO A 1 357 ? -1.535 1.574 -23.362 1.00 90.62 357 PRO A O 1
ATOM 2758 N N . LEU A 1 358 ? -1.810 0.567 -21.368 1.00 89.25 358 LEU A N 1
ATOM 2759 C CA . LEU A 1 358 ? -3.219 0.234 -21.582 1.00 89.25 358 LEU A CA 1
ATOM 2760 C C . LEU A 1 358 ? -4.089 1.488 -21.724 1.00 89.25 358 LEU A C 1
ATOM 2762 O O . LEU A 1 358 ? -4.914 1.553 -22.634 1.00 89.25 358 LEU A O 1
ATOM 2766 N N . TYR A 1 359 ? -3.892 2.485 -20.855 1.00 91.06 359 TYR A N 1
ATOM 2767 C CA . TYR A 1 359 ? -4.620 3.756 -20.918 1.00 91.06 359 TYR A CA 1
ATOM 2768 C C . TYR A 1 359 ? -4.407 4.481 -22.255 1.00 91.06 359 TYR A C 1
ATOM 2770 O O . TYR A 1 359 ? -5.362 4.970 -22.857 1.00 91.06 359 TYR A O 1
ATOM 2778 N N . TRP A 1 360 ? -3.167 4.491 -22.750 1.00 92.19 360 TRP A N 1
ATOM 2779 C CA . TRP A 1 360 ? -2.804 5.122 -24.016 1.00 92.19 360 TRP A CA 1
ATOM 2780 C C . TRP A 1 360 ? -2.975 4.207 -25.235 1.00 92.19 360 TRP A C 1
ATOM 2782 O O . TRP A 1 360 ? -2.722 4.642 -26.349 1.00 92.19 360 TRP A O 1
ATOM 2792 N N . GLY A 1 361 ? -3.407 2.952 -25.085 1.00 92.06 361 GLY A N 1
ATOM 2793 C CA . GLY A 1 361 ? -3.549 2.021 -26.211 1.00 92.06 361 GLY A CA 1
ATOM 2794 C C . GLY A 1 361 ? -2.228 1.704 -26.928 1.00 92.06 361 GLY A C 1
ATOM 2795 O O . GLY A 1 361 ? -2.224 1.481 -28.140 1.00 92.06 361 GLY A O 1
ATOM 2796 N N . ILE A 1 362 ? -1.110 1.702 -26.199 1.00 92.81 362 ILE A N 1
ATOM 2797 C CA . ILE A 1 362 ? 0.229 1.409 -26.719 1.00 92.81 362 ILE A CA 1
ATOM 2798 C C . ILE A 1 362 ? 0.591 -0.043 -26.369 1.00 92.81 362 ILE A C 1
ATOM 2800 O O . ILE A 1 362 ? 0.659 -0.388 -25.188 1.00 92.81 362 ILE A O 1
ATOM 2804 N N . PRO A 1 363 ? 0.839 -0.919 -27.360 1.00 92.12 363 PRO A N 1
ATOM 2805 C CA . PRO A 1 363 ? 1.226 -2.299 -27.090 1.00 92.12 363 PRO A CA 1
ATOM 2806 C C . PRO A 1 363 ? 2.587 -2.387 -26.390 1.00 92.12 363 PRO A C 1
ATOM 2808 O O . PRO A 1 363 ? 3.582 -1.860 -26.883 1.00 92.12 363 PRO A O 1
ATOM 2811 N N . THR A 1 364 ? 2.654 -3.118 -25.277 1.00 90.44 364 THR A N 1
ATOM 2812 C CA . THR A 1 364 ? 3.896 -3.389 -24.533 1.00 90.44 364 THR A CA 1
ATOM 2813 C C . THR A 1 364 ? 4.083 -4.886 -24.302 1.00 90.44 364 THR A C 1
ATOM 2815 O O . THR A 1 364 ? 3.108 -5.643 -24.265 1.00 90.44 364 THR A O 1
ATOM 2818 N N . ILE A 1 365 ? 5.336 -5.323 -24.167 1.00 88.69 365 ILE A N 1
ATOM 2819 C CA . ILE A 1 365 ? 5.675 -6.673 -23.699 1.00 88.69 365 ILE A CA 1
ATOM 2820 C C . ILE A 1 365 ? 5.855 -6.751 -22.182 1.00 88.69 365 ILE A C 1
ATOM 2822 O O . ILE A 1 365 ? 5.837 -7.859 -21.682 1.00 88.69 365 ILE A O 1
ATOM 2826 N N . ASP A 1 366 ? 6.030 -5.645 -21.449 1.00 83.88 366 ASP A N 1
ATOM 2827 C CA . ASP A 1 366 ? 6.353 -5.687 -20.006 1.00 83.88 366 ASP A CA 1
ATOM 2828 C C . ASP A 1 366 ? 5.295 -6.480 -19.218 1.00 83.88 366 ASP A C 1
ATOM 2830 O O . ASP A 1 366 ? 5.604 -7.292 -18.343 1.00 83.88 366 ASP A O 1
ATOM 2834 N N . GLY A 1 367 ? 4.023 -6.317 -19.604 1.00 70.69 367 GLY A N 1
ATOM 2835 C CA . GLY A 1 367 ? 2.873 -7.025 -19.031 1.00 70.69 367 GLY A CA 1
ATOM 2836 C C . GLY A 1 367 ? 2.626 -6.728 -17.550 1.00 70.69 367 GLY A C 1
ATOM 2837 O O . GLY A 1 367 ? 1.721 -7.320 -16.961 1.00 70.69 367 GLY A O 1
ATOM 2838 N N . PHE A 1 368 ? 3.391 -5.804 -16.960 1.00 67.88 368 PHE A N 1
ATOM 2839 C CA . PHE A 1 368 ? 3.129 -5.206 -15.660 1.00 67.88 368 PHE A CA 1
ATOM 2840 C C . PHE A 1 368 ? 1.985 -4.198 -15.767 1.00 67.88 368 PHE A C 1
ATOM 2842 O O . PHE A 1 368 ? 2.231 -3.000 -15.842 1.00 67.88 368 PHE A O 1
ATOM 2849 N N . ASP A 1 369 ? 0.730 -4.644 -15.812 1.00 52.47 369 ASP A N 1
ATOM 2850 C CA . ASP A 1 369 ? -0.361 -3.695 -16.048 1.00 52.47 369 ASP A CA 1
ATOM 2851 C C . ASP A 1 369 ? -1.722 -4.140 -15.458 1.00 52.47 369 ASP A C 1
ATOM 2853 O O . ASP A 1 369 ? -2.304 -5.155 -15.841 1.00 52.47 369 ASP A O 1
ATOM 2857 N N . GLY A 1 370 ? -2.247 -3.353 -14.506 1.00 53.00 370 GLY A N 1
ATOM 2858 C CA . GLY A 1 370 ? -3.699 -3.201 -14.307 1.00 53.00 370 GLY A CA 1
ATOM 2859 C C . GLY A 1 370 ? -4.400 -4.060 -13.245 1.00 53.00 370 GLY A C 1
ATOM 2860 O O . GLY A 1 370 ? -5.604 -3.906 -13.043 1.00 53.00 370 GLY A O 1
ATOM 2861 N N . GLY A 1 371 ? -3.693 -4.938 -12.526 1.00 58.25 371 GLY A N 1
ATOM 2862 C CA . GLY A 1 371 ? -4.281 -5.729 -11.429 1.00 58.25 371 GLY A CA 1
ATOM 2863 C C . GLY A 1 371 ? -4.883 -7.081 -11.833 1.00 58.25 371 GLY A C 1
ATOM 2864 O O . GLY A 1 371 ? -5.583 -7.702 -11.029 1.00 58.25 371 GLY A O 1
ATOM 2865 N N . VAL A 1 372 ? -4.586 -7.567 -13.043 1.00 66.00 372 VAL A N 1
ATOM 2866 C CA . VAL A 1 372 ? -4.882 -8.941 -13.478 1.00 66.00 372 VAL A CA 1
ATOM 2867 C C . VAL A 1 372 ? -3.634 -9.805 -13.286 1.00 66.00 372 VAL A C 1
ATOM 2869 O O . VAL A 1 372 ? -2.528 -9.395 -13.623 1.00 66.00 372 VAL A O 1
ATOM 2872 N N . LEU A 1 373 ? -3.793 -10.998 -12.708 1.00 72.31 373 LEU A N 1
ATOM 2873 C CA . LEU A 1 373 ? -2.670 -11.914 -12.498 1.00 72.31 373 LEU A CA 1
ATOM 2874 C C . LEU A 1 373 ? -2.121 -12.411 -13.842 1.00 72.31 373 LEU A C 1
ATOM 2876 O O . LEU A 1 373 ? -2.909 -12.902 -14.656 1.00 72.31 373 LEU A O 1
ATOM 2880 N N . PRO A 1 374 ? -0.796 -12.359 -14.070 1.00 81.31 374 PRO A N 1
ATOM 2881 C CA . PRO A 1 374 ? -0.222 -12.906 -15.285 1.00 81.31 374 PRO A CA 1
ATOM 2882 C C . PRO A 1 374 ? -0.364 -14.432 -15.317 1.00 81.31 374 PRO A C 1
ATOM 2884 O O . PRO A 1 374 ? -0.364 -15.122 -14.288 1.00 81.31 374 PRO A O 1
ATOM 2887 N N . THR A 1 375 ? -0.451 -14.987 -16.525 1.00 86.94 375 THR A N 1
ATOM 2888 C CA . THR A 1 375 ? -0.493 -16.440 -16.690 1.00 86.94 375 THR A CA 1
ATOM 2889 C C . THR A 1 375 ? 0.860 -17.072 -16.352 1.00 86.94 375 THR A C 1
ATOM 2891 O O . THR A 1 375 ? 1.929 -16.452 -16.447 1.00 86.94 375 THR A O 1
ATOM 2894 N N . GLY A 1 376 ? 0.831 -18.348 -15.974 1.00 87.00 376 GLY A N 1
ATOM 2895 C CA . GLY A 1 376 ? 2.030 -19.165 -15.825 1.00 87.00 376 GLY A CA 1
ATOM 2896 C C . GLY A 1 376 ? 2.799 -19.286 -17.143 1.00 87.00 376 GLY A C 1
ATOM 2897 O O . GLY A 1 376 ? 4.025 -19.324 -17.131 1.00 87.00 376 GLY A O 1
ATOM 2898 N N . TYR A 1 377 ? 2.110 -19.276 -18.284 1.00 88.25 377 TYR A N 1
ATOM 2899 C CA . TYR A 1 377 ? 2.755 -19.284 -19.598 1.00 88.25 377 TYR A CA 1
ATOM 2900 C C . TYR A 1 377 ? 3.485 -17.977 -19.881 1.00 88.25 377 TYR A C 1
ATOM 2902 O O . TYR A 1 377 ? 4.641 -18.004 -20.290 1.00 88.25 377 TYR A O 1
ATOM 2910 N N . TYR A 1 378 ? 2.839 -16.844 -19.599 1.00 87.44 378 TYR A N 1
ATOM 2911 C CA . TYR A 1 378 ? 3.437 -15.531 -19.785 1.00 87.44 378 TYR A CA 1
ATOM 2912 C C . TYR A 1 378 ? 4.716 -15.383 -18.960 1.00 87.44 378 TYR A C 1
ATOM 2914 O O . TYR A 1 378 ? 5.770 -15.102 -19.510 1.00 87.44 378 TYR A O 1
ATOM 2922 N N . THR A 1 379 ? 4.660 -15.678 -17.660 1.00 87.19 379 THR A N 1
ATOM 2923 C CA . THR A 1 379 ? 5.845 -15.541 -16.795 1.00 87.19 379 THR A CA 1
ATOM 2924 C C . THR A 1 379 ? 6.933 -16.585 -17.074 1.00 87.19 379 THR A C 1
ATOM 2926 O O . THR A 1 379 ? 8.105 -16.339 -16.805 1.00 87.19 379 THR A O 1
ATOM 2929 N N . ALA A 1 380 ? 6.582 -17.755 -17.624 1.00 88.69 380 ALA A N 1
ATOM 2930 C CA . ALA A 1 380 ? 7.576 -18.715 -18.108 1.00 88.69 380 ALA A CA 1
ATOM 2931 C C . ALA A 1 380 ? 8.262 -18.191 -19.373 1.00 88.69 380 ALA A C 1
ATOM 2933 O O . ALA A 1 380 ? 9.481 -18.257 -19.479 1.00 88.69 380 ALA A O 1
ATOM 2934 N N . PHE A 1 381 ? 7.497 -17.617 -20.299 1.00 90.06 381 PHE A N 1
ATOM 2935 C CA . PHE A 1 381 ? 8.046 -16.994 -21.493 1.00 90.06 381 PHE A CA 1
ATOM 2936 C C . PHE A 1 381 ? 8.947 -15.805 -21.139 1.00 90.06 381 PHE A C 1
ATOM 2938 O O . PHE A 1 381 ? 10.086 -15.752 -21.590 1.00 90.06 381 PHE A O 1
ATOM 2945 N N . THR A 1 382 ? 8.492 -14.895 -20.275 1.00 89.56 382 THR A N 1
ATOM 2946 C CA . THR A 1 382 ? 9.275 -13.709 -19.912 1.00 89.56 382 THR A CA 1
ATOM 2947 C C . THR A 1 382 ? 10.546 -14.026 -19.138 1.00 89.56 382 THR A C 1
ATOM 2949 O O . THR A 1 382 ? 11.504 -13.270 -19.244 1.00 89.56 382 THR A O 1
ATOM 2952 N N . SER A 1 383 ? 10.631 -15.174 -18.453 1.00 89.94 383 SER A N 1
ATOM 2953 C CA . SER A 1 383 ? 11.901 -15.620 -17.856 1.00 89.94 383 SER A CA 1
ATOM 2954 C C . SER A 1 383 ? 13.023 -15.862 -18.872 1.00 89.94 383 SER A C 1
ATOM 2956 O O . SER A 1 383 ? 14.188 -15.832 -18.498 1.00 89.94 383 SER A O 1
ATOM 2958 N N . LEU A 1 384 ? 12.697 -16.042 -20.157 1.00 91.38 384 LEU A N 1
ATOM 2959 C CA . LEU A 1 384 ? 13.683 -16.183 -21.233 1.00 91.38 384 LEU A CA 1
ATOM 2960 C C . LEU A 1 384 ? 14.328 -14.848 -21.629 1.00 91.38 384 LEU A C 1
ATOM 2962 O O . LEU A 1 384 ? 15.341 -14.851 -22.327 1.00 91.38 384 LEU A O 1
ATOM 2966 N N . LEU A 1 385 ? 13.724 -13.730 -21.214 1.00 92.00 385 LEU A N 1
ATOM 2967 C CA . LEU A 1 385 ? 14.202 -12.372 -21.458 1.00 92.00 385 LEU A CA 1
ATOM 2968 C C . LEU A 1 385 ? 15.056 -11.848 -20.296 1.00 92.00 385 LEU A C 1
ATOM 2970 O O . LEU A 1 385 ? 15.686 -10.808 -20.444 1.00 92.00 385 LEU A O 1
ATOM 2974 N N . LEU A 1 386 ? 15.062 -12.537 -19.151 1.00 91.44 386 LEU A N 1
ATOM 2975 C CA . LEU A 1 386 ? 15.762 -12.083 -17.954 1.00 91.44 386 LEU A CA 1
ATOM 2976 C C . LEU A 1 386 ? 17.276 -12.335 -18.042 1.00 91.44 386 LEU A C 1
ATOM 2978 O O . LEU A 1 386 ? 17.705 -13.280 -18.714 1.00 91.44 386 LEU A O 1
ATOM 2982 N N . PRO A 1 387 ? 18.090 -11.544 -17.319 1.00 89.75 387 PRO A N 1
ATOM 2983 C CA . PRO A 1 387 ? 19.521 -11.784 -17.213 1.00 89.75 387 PRO A CA 1
ATOM 2984 C C . PRO A 1 387 ? 19.829 -13.175 -16.627 1.00 89.75 387 PRO A C 1
ATOM 2986 O O . PRO A 1 387 ? 19.037 -13.718 -15.847 1.00 89.75 387 PRO A O 1
ATOM 2989 N N . PRO A 1 388 ? 20.990 -13.774 -16.950 1.00 85.75 388 PRO A N 1
ATOM 2990 C CA . PRO A 1 388 ? 21.381 -15.065 -16.394 1.00 85.75 388 PRO A CA 1
ATOM 2991 C C . PRO A 1 388 ? 21.386 -15.066 -14.858 1.00 85.75 388 PRO A C 1
ATOM 2993 O O . PRO A 1 388 ? 21.958 -14.182 -14.227 1.00 85.75 388 PRO A O 1
ATOM 2996 N N . GLY A 1 389 ? 20.778 -16.090 -14.255 1.00 83.62 389 GLY A N 1
ATOM 2997 C CA . GLY A 1 389 ? 20.699 -16.242 -12.796 1.00 83.62 389 GLY A CA 1
ATOM 2998 C C . GLY A 1 389 ? 19.577 -15.445 -12.125 1.00 83.62 389 GLY A C 1
ATOM 2999 O O . GLY A 1 389 ? 19.351 -15.626 -10.930 1.00 83.62 389 GLY A O 1
ATOM 3000 N N . GLU A 1 390 ? 18.848 -14.620 -12.876 1.00 86.56 390 GLU A N 1
ATOM 3001 C CA . GLU A 1 390 ? 17.705 -13.877 -12.358 1.00 86.56 390 GLU A CA 1
ATOM 3002 C C . GLU A 1 390 ? 16.516 -14.805 -12.082 1.00 86.56 390 GLU A C 1
ATOM 3004 O O . GLU A 1 390 ? 16.206 -15.722 -12.854 1.00 86.56 390 GLU A O 1
ATOM 3009 N N . LEU A 1 391 ? 15.825 -14.568 -10.966 1.00 82.06 391 LEU A N 1
ATOM 3010 C CA . LEU A 1 391 ? 14.640 -15.346 -10.632 1.00 82.06 391 LEU A CA 1
ATOM 3011 C C . LEU A 1 391 ? 13.470 -14.922 -11.518 1.00 82.06 391 LEU A C 1
ATOM 3013 O O . LEU A 1 391 ? 13.251 -13.747 -11.805 1.00 82.06 391 LEU A O 1
ATOM 3017 N N . ARG A 1 392 ? 12.658 -15.902 -11.915 1.00 81.19 392 ARG A N 1
ATOM 3018 C CA . ARG A 1 392 ? 11.438 -15.655 -12.684 1.00 81.19 392 ARG A CA 1
ATOM 3019 C C . ARG A 1 392 ? 10.547 -14.635 -11.970 1.00 81.19 392 ARG A C 1
ATOM 3021 O O . ARG A 1 392 ? 10.131 -14.851 -10.832 1.00 81.19 392 ARG A O 1
ATOM 3028 N N . THR A 1 393 ? 10.182 -13.569 -12.676 1.00 71.25 393 THR A N 1
ATOM 3029 C CA . THR A 1 393 ? 9.328 -12.519 -12.119 1.00 71.25 393 THR A CA 1
ATOM 3030 C C . THR A 1 393 ? 7.890 -13.021 -11.959 1.00 71.25 393 THR A C 1
ATOM 3032 O O . THR A 1 393 ? 7.255 -13.499 -12.901 1.00 71.25 393 THR A O 1
ATOM 3035 N N . ILE A 1 394 ? 7.355 -12.937 -10.739 1.00 64.94 394 ILE A N 1
ATOM 3036 C CA . ILE A 1 394 ? 5.974 -13.356 -10.434 1.00 64.94 394 ILE A CA 1
ATOM 3037 C C . ILE A 1 394 ? 4.990 -12.219 -10.727 1.00 64.94 394 ILE A C 1
ATOM 3039 O O . ILE A 1 394 ? 3.885 -12.450 -11.207 1.00 64.94 394 ILE A O 1
ATOM 3043 N N . ASP A 1 395 ? 5.393 -10.978 -10.487 1.00 66.56 395 ASP A N 1
ATOM 3044 C CA . ASP A 1 395 ? 4.511 -9.833 -10.698 1.00 66.56 395 ASP A CA 1
ATOM 3045 C C . ASP A 1 395 ? 4.657 -9.225 -12.102 1.00 66.56 395 ASP A C 1
ATOM 3047 O O . ASP A 1 395 ? 3.896 -8.328 -12.420 1.00 66.56 395 ASP A O 1
ATOM 3051 N N . GLY A 1 396 ? 5.560 -9.739 -12.953 1.00 70.19 396 GLY A N 1
ATOM 3052 C CA . GLY A 1 396 ? 5.701 -9.307 -14.348 1.00 70.19 396 GLY A CA 1
ATOM 3053 C C . GLY A 1 396 ? 6.439 -7.982 -14.532 1.00 70.19 396 GLY A C 1
ATOM 3054 O O . GLY A 1 396 ? 6.055 -7.222 -15.393 1.00 70.19 396 GLY A O 1
ATOM 3055 N N . ARG A 1 397 ? 7.468 -7.695 -13.728 1.00 80.94 397 ARG A N 1
ATOM 3056 C CA . ARG A 1 397 ? 8.214 -6.421 -13.713 1.00 80.94 397 ARG A CA 1
ATOM 3057 C C . ARG A 1 397 ? 9.448 -6.447 -14.625 1.00 80.94 397 ARG A C 1
ATOM 3059 O O . ARG A 1 397 ? 10.566 -6.312 -14.133 1.00 80.94 397 ARG A O 1
ATOM 3066 N N . LEU A 1 398 ? 9.278 -6.693 -15.925 1.00 88.25 398 LEU A N 1
ATOM 3067 C CA . LEU A 1 398 ? 10.427 -6.749 -16.841 1.00 88.25 398 LEU A CA 1
ATOM 3068 C C . LEU A 1 398 ? 11.171 -5.413 -16.884 1.00 88.25 398 LEU A C 1
ATOM 3070 O O . LEU A 1 398 ? 12.395 -5.419 -16.808 1.00 88.25 398 LEU A O 1
ATOM 3074 N N . ARG A 1 399 ? 10.450 -4.287 -16.913 1.00 90.19 399 ARG A N 1
ATOM 3075 C CA . ARG A 1 399 ? 11.045 -2.942 -16.934 1.00 90.19 399 ARG A CA 1
ATOM 3076 C C . ARG A 1 399 ? 12.092 -2.722 -15.844 1.00 90.19 399 ARG A C 1
ATOM 3078 O O . ARG A 1 399 ? 13.170 -2.216 -16.129 1.00 90.19 399 ARG A O 1
ATOM 3085 N N . GLU A 1 400 ? 11.751 -3.086 -14.610 1.00 89.12 400 GLU A N 1
ATOM 3086 C CA . GLU A 1 400 ? 12.604 -2.882 -13.431 1.00 89.12 400 GLU A CA 1
ATOM 3087 C C . GLU A 1 400 ? 13.740 -3.905 -13.389 1.00 89.12 400 GLU A C 1
ATOM 3089 O O . GLU A 1 400 ? 14.877 -3.560 -13.101 1.00 89.12 400 GLU A O 1
ATOM 3094 N N . VAL A 1 401 ? 13.451 -5.171 -13.699 1.00 89.94 401 VAL A N 1
ATOM 3095 C CA . VAL A 1 401 ? 14.437 -6.256 -13.574 1.00 89.94 401 VAL A CA 1
ATOM 3096 C C . VAL A 1 401 ? 15.510 -6.200 -14.663 1.00 89.94 401 VAL A C 1
ATOM 3098 O O . VAL A 1 401 ? 16.630 -6.659 -14.449 1.00 89.94 401 VAL A O 1
ATOM 3101 N N . LEU A 1 402 ? 15.187 -5.627 -15.823 1.00 92.50 402 LEU A N 1
ATOM 3102 C CA . LEU A 1 402 ? 16.152 -5.403 -16.899 1.00 92.50 402 LEU A CA 1
ATOM 3103 C C . LEU A 1 402 ? 16.971 -4.117 -16.698 1.00 92.50 402 LEU A C 1
ATOM 3105 O O . LEU A 1 402 ? 17.997 -3.959 -17.353 1.00 92.50 402 LEU A O 1
ATOM 3109 N N . ALA A 1 403 ? 16.554 -3.213 -15.809 1.00 92.38 403 ALA A N 1
ATOM 3110 C CA . ALA A 1 403 ? 17.252 -1.960 -15.544 1.00 92.38 403 ALA A CA 1
ATOM 3111 C C . ALA A 1 403 ? 18.326 -2.161 -14.469 1.00 92.38 403 ALA A C 1
ATOM 3113 O O . ALA A 1 403 ? 18.094 -1.905 -13.288 1.00 92.38 403 ALA A O 1
ATOM 3114 N N . ARG A 1 404 ? 19.494 -2.688 -14.858 1.00 89.88 404 ARG A N 1
ATOM 3115 C CA . ARG A 1 404 ? 20.570 -3.020 -13.912 1.00 89.88 404 ARG A CA 1
ATOM 3116 C C . ARG A 1 404 ? 21.873 -2.304 -14.235 1.00 89.88 404 ARG A C 1
ATOM 3118 O O . ARG A 1 404 ? 22.243 -2.125 -15.389 1.00 8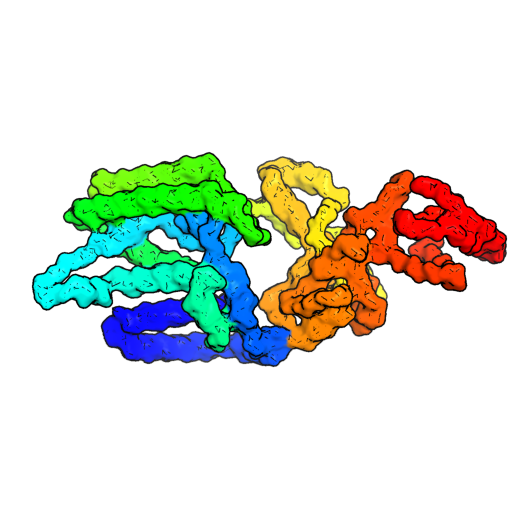9.88 404 ARG A O 1
ATOM 3125 N N . ALA A 1 405 ? 22.610 -1.964 -13.182 1.00 89.19 405 ALA A N 1
ATOM 3126 C CA . ALA A 1 405 ? 23.894 -1.281 -13.293 1.00 89.19 405 ALA A CA 1
ATOM 3127 C C . ALA A 1 405 ? 24.998 -2.140 -13.934 1.00 89.19 405 ALA A C 1
ATOM 3129 O O . ALA A 1 405 ? 25.916 -1.597 -14.530 1.00 89.19 405 ALA A O 1
ATOM 3130 N N . ASP A 1 406 ? 24.934 -3.470 -13.818 1.00 88.31 406 ASP A N 1
ATOM 3131 C CA . ASP A 1 406 ? 25.948 -4.387 -14.361 1.00 88.31 406 ASP A CA 1
ATOM 3132 C C . ASP A 1 406 ? 25.847 -4.608 -15.880 1.00 88.31 406 ASP A C 1
ATOM 3134 O O . ASP A 1 406 ? 26.666 -5.319 -16.458 1.00 88.31 406 ASP A O 1
ATOM 3138 N N . CYS A 1 407 ? 24.852 -3.994 -16.517 1.00 87.38 407 CYS A N 1
ATOM 3139 C CA . CYS A 1 407 ? 24.649 -3.945 -17.962 1.00 87.38 407 CYS A CA 1
ATOM 3140 C C . CYS A 1 407 ? 24.417 -2.499 -18.422 1.00 87.38 407 CYS A C 1
ATOM 3142 O O . CYS A 1 407 ? 23.562 -2.251 -19.270 1.00 87.38 407 CYS A O 1
ATOM 3144 N N . ASP A 1 408 ? 25.127 -1.553 -17.796 1.00 87.62 408 ASP A N 1
ATOM 3145 C CA . ASP A 1 408 ? 25.103 -0.126 -18.135 1.00 87.62 408 ASP A CA 1
ATOM 3146 C C . ASP A 1 408 ? 23.672 0.445 -18.197 1.00 87.62 408 ASP A C 1
ATOM 3148 O O . ASP A 1 408 ? 23.302 1.212 -19.079 1.00 87.62 408 ASP A O 1
ATOM 3152 N N . GLY A 1 409 ? 22.824 0.019 -17.256 1.00 88.56 409 GLY A N 1
ATOM 3153 C CA . GLY A 1 409 ? 21.447 0.489 -17.106 1.00 88.56 409 GLY A CA 1
ATOM 3154 C C . GLY A 1 409 ? 20.397 -0.255 -17.915 1.00 88.56 409 GLY A C 1
ATOM 3155 O O . GLY A 1 409 ? 19.212 -0.118 -17.608 1.00 88.56 409 GLY A O 1
ATOM 3156 N N . ALA A 1 410 ? 20.783 -1.067 -18.902 1.00 92.56 410 ALA A N 1
ATOM 3157 C CA . ALA A 1 410 ? 19.834 -1.756 -19.768 1.00 92.56 410 ALA A CA 1
ATOM 3158 C C . ALA A 1 410 ? 20.317 -3.150 -20.187 1.00 92.56 410 ALA A C 1
ATOM 3160 O O . ALA A 1 410 ? 21.040 -3.339 -21.162 1.00 92.56 410 ALA A O 1
ATOM 3161 N N . CYS A 1 411 ? 19.807 -4.175 -19.510 1.00 92.06 411 CYS A N 1
ATOM 3162 C CA . CYS A 1 411 ? 20.034 -5.566 -19.876 1.00 92.06 411 CYS A CA 1
ATOM 3163 C C . CYS A 1 411 ? 19.109 -5.929 -21.043 1.00 92.06 411 CYS A C 1
ATOM 3165 O O . CYS A 1 411 ? 18.036 -6.501 -20.848 1.00 92.06 411 CYS A O 1
ATOM 3167 N N . ILE A 1 412 ? 19.501 -5.561 -22.262 1.00 92.81 412 ILE A N 1
ATOM 3168 C CA . ILE A 1 412 ? 18.688 -5.782 -23.461 1.00 92.81 412 ILE A CA 1
ATOM 3169 C C . ILE A 1 412 ? 18.570 -7.295 -23.738 1.00 92.81 412 ILE A C 1
ATOM 3171 O O . ILE A 1 412 ? 19.590 -7.972 -23.897 1.00 92.81 412 ILE A O 1
ATOM 3175 N N . PRO A 1 413 ? 17.344 -7.852 -23.823 1.00 93.12 413 PRO A N 1
ATOM 3176 C CA . PRO A 1 413 ? 17.152 -9.261 -24.146 1.00 93.12 413 PRO A CA 1
ATOM 3177 C C . PRO A 1 413 ? 17.699 -9.623 -25.528 1.00 93.12 413 PRO A C 1
ATOM 3179 O O . PRO A 1 413 ? 17.736 -8.798 -26.441 1.00 93.12 413 PRO A O 1
ATOM 3182 N N . ASP A 1 414 ? 18.034 -10.900 -25.713 1.00 91.12 414 ASP A N 1
ATOM 3183 C CA . ASP A 1 414 ? 18.424 -11.438 -27.018 1.00 91.12 414 ASP A CA 1
ATOM 3184 C C . ASP A 1 414 ? 17.392 -11.064 -28.096 1.00 91.12 414 ASP A C 1
ATOM 3186 O O . ASP A 1 414 ? 16.183 -11.294 -27.943 1.00 91.12 414 ASP A O 1
ATOM 3190 N N . ARG A 1 415 ? 17.893 -10.516 -29.209 1.00 91.19 415 ARG A N 1
ATOM 3191 C CA . ARG A 1 415 ? 17.106 -10.035 -30.346 1.00 91.19 415 ARG A CA 1
ATOM 3192 C C . ARG A 1 415 ? 16.065 -11.046 -30.820 1.00 91.19 415 ARG A C 1
ATOM 3194 O O . ARG A 1 415 ? 14.964 -10.639 -31.181 1.00 91.19 415 ARG A O 1
ATOM 3201 N N . ARG A 1 416 ? 16.346 -12.354 -30.757 1.00 94.69 416 ARG A N 1
ATOM 3202 C CA . ARG A 1 416 ? 15.379 -13.390 -31.167 1.00 94.69 416 ARG A CA 1
ATOM 3203 C C . ARG A 1 416 ? 14.054 -13.303 -30.409 1.00 94.69 416 ARG A C 1
ATOM 3205 O O . ARG A 1 416 ? 13.003 -13.577 -30.982 1.00 94.69 416 ARG A O 1
ATOM 3212 N N . TRP A 1 417 ? 14.091 -12.938 -29.127 1.00 93.94 417 TRP A N 1
ATOM 3213 C CA . TRP A 1 417 ? 12.895 -12.825 -28.297 1.00 93.94 417 TRP A CA 1
ATOM 3214 C C . TRP A 1 417 ? 12.135 -11.537 -28.578 1.00 93.94 417 TRP A C 1
ATOM 3216 O O . TRP A 1 417 ? 10.902 -11.559 -28.609 1.00 93.94 417 TRP A O 1
ATOM 3226 N N . LEU A 1 418 ? 12.860 -10.446 -28.833 1.00 94.38 418 LEU A N 1
ATOM 3227 C CA . LEU A 1 418 ? 12.277 -9.174 -29.253 1.00 94.38 418 LEU A CA 1
ATOM 3228 C C . LEU A 1 418 ? 11.560 -9.334 -30.603 1.00 94.38 418 LEU A C 1
ATOM 3230 O O . LEU A 1 418 ? 10.381 -9.001 -30.719 1.00 94.38 418 LEU A O 1
ATOM 3234 N N . ASP A 1 419 ? 12.211 -9.969 -31.579 1.00 94.50 419 ASP A N 1
ATOM 3235 C CA . ASP A 1 419 ? 11.634 -10.238 -32.900 1.00 94.50 419 ASP A CA 1
ATOM 3236 C C . ASP A 1 419 ? 10.408 -11.166 -32.809 1.00 94.50 419 ASP A C 1
ATOM 3238 O O . ASP A 1 419 ? 9.357 -10.862 -33.379 1.00 94.50 419 ASP A O 1
ATOM 3242 N N . LEU A 1 420 ? 10.492 -12.260 -32.035 1.00 95.19 420 LEU A N 1
ATOM 3243 C CA . LEU A 1 420 ? 9.383 -13.210 -31.843 1.00 95.19 420 LEU A CA 1
ATOM 3244 C C . LEU A 1 420 ? 8.127 -12.544 -31.263 1.00 95.19 420 LEU A C 1
ATOM 3246 O O . LEU A 1 420 ? 7.004 -12.980 -31.517 1.00 95.19 420 LEU A O 1
ATOM 3250 N N . THR A 1 421 ? 8.312 -11.498 -30.465 1.00 93.31 421 THR A N 1
ATOM 3251 C CA . THR A 1 421 ? 7.229 -10.798 -29.768 1.00 93.31 421 THR A CA 1
ATOM 3252 C C . THR A 1 421 ? 6.812 -9.504 -30.450 1.00 93.31 421 THR A C 1
ATOM 3254 O O . THR A 1 421 ? 5.951 -8.792 -29.926 1.00 93.31 421 THR A O 1
ATOM 3257 N N . ASN A 1 422 ? 7.371 -9.226 -31.632 1.00 94.81 422 ASN A N 1
ATOM 3258 C CA . ASN A 1 422 ? 7.191 -7.983 -32.370 1.00 94.81 422 ASN A CA 1
ATOM 3259 C C . ASN A 1 422 ? 7.523 -6.744 -31.518 1.00 94.81 422 ASN A C 1
ATOM 3261 O O . ASN A 1 422 ? 6.853 -5.719 -31.640 1.00 94.81 422 ASN A O 1
ATOM 3265 N N . VAL A 1 423 ? 8.519 -6.833 -30.631 1.00 95.38 423 VAL A N 1
ATOM 3266 C CA . VAL A 1 423 ? 9.071 -5.665 -29.938 1.00 95.38 423 VAL A CA 1
ATOM 3267 C C . VAL A 1 423 ? 9.942 -4.910 -30.931 1.00 95.38 423 VAL A C 1
ATOM 3269 O O . VAL A 1 423 ? 10.963 -5.412 -31.390 1.00 95.38 423 VAL A O 1
ATOM 3272 N N . ARG A 1 424 ? 9.493 -3.710 -31.295 1.00 94.31 424 ARG A N 1
ATOM 3273 C CA . ARG A 1 424 ? 10.144 -2.837 -32.285 1.00 94.31 424 ARG A CA 1
ATOM 3274 C C . ARG A 1 424 ? 10.808 -1.629 -31.646 1.00 94.31 424 ARG A C 1
ATOM 3276 O O . ARG A 1 424 ? 11.680 -1.025 -32.258 1.00 94.31 424 ARG A O 1
ATOM 3283 N N . TYR A 1 425 ? 10.399 -1.301 -30.425 1.00 94.69 425 TYR A N 1
ATOM 3284 C CA . TYR A 1 425 ? 10.807 -0.092 -29.733 1.00 94.69 425 TYR A CA 1
ATOM 3285 C C . TYR A 1 425 ? 11.361 -0.462 -28.359 1.00 94.69 425 TYR A C 1
ATOM 3287 O O . TYR A 1 425 ? 10.682 -1.121 -27.567 1.00 94.69 425 TYR A O 1
ATOM 3295 N N . LEU A 1 426 ? 12.594 -0.038 -28.092 1.00 94.38 426 LEU A N 1
ATOM 3296 C CA . LEU A 1 426 ? 13.193 -0.043 -26.762 1.00 94.38 426 LEU A CA 1
ATOM 3297 C C . LEU A 1 426 ? 13.151 1.382 -26.223 1.00 94.38 426 LEU A C 1
ATOM 3299 O O . LEU A 1 426 ? 13.480 2.325 -26.942 1.00 94.38 426 LEU A O 1
ATOM 3303 N N . LEU A 1 427 ? 12.733 1.530 -24.973 1.00 94.06 427 LEU A N 1
ATOM 3304 C CA . LEU A 1 427 ? 12.729 2.811 -24.283 1.00 94.06 427 LEU A CA 1
ATOM 3305 C C . LEU A 1 427 ? 13.605 2.715 -23.050 1.00 94.06 427 LEU A C 1
ATOM 3307 O O . LEU A 1 427 ? 13.257 2.028 -22.090 1.00 94.06 427 LEU A O 1
ATOM 3311 N N . LEU A 1 428 ? 14.732 3.407 -23.121 1.00 92.69 428 LEU A N 1
ATOM 3312 C CA . LEU A 1 428 ? 15.789 3.385 -22.125 1.00 92.69 428 LEU A CA 1
ATOM 3313 C C . LEU A 1 428 ? 15.919 4.777 -21.518 1.00 92.69 428 LEU A C 1
ATOM 3315 O O . LEU A 1 428 ? 15.722 5.776 -22.217 1.00 92.69 428 LEU A O 1
ATOM 3319 N N . ASP A 1 429 ? 16.270 4.844 -20.240 1.00 87.81 429 ASP A N 1
ATOM 3320 C CA . ASP A 1 429 ? 16.852 6.071 -19.708 1.00 87.81 429 ASP A CA 1
ATOM 3321 C C . ASP A 1 429 ? 18.352 6.144 -20.042 1.00 87.81 429 ASP A C 1
ATOM 3323 O O . ASP A 1 429 ? 18.956 5.157 -20.459 1.00 87.81 429 ASP A O 1
ATOM 3327 N N . LYS A 1 430 ? 18.930 7.346 -19.951 1.00 86.94 430 LYS A N 1
ATOM 3328 C CA . LYS A 1 430 ? 20.306 7.636 -20.390 1.00 86.94 430 LYS A CA 1
ATOM 3329 C C . LYS A 1 430 ? 21.251 7.952 -19.233 1.00 86.94 430 LYS A C 1
ATOM 3331 O O . LYS A 1 430 ? 22.217 8.686 -19.402 1.00 86.94 430 LYS A O 1
ATOM 3336 N N . ILE A 1 431 ? 20.960 7.446 -18.032 1.00 89.69 431 ILE A N 1
ATOM 3337 C CA . ILE A 1 431 ? 21.741 7.783 -16.827 1.00 89.69 431 ILE A CA 1
ATOM 3338 C C . ILE A 1 431 ? 23.134 7.133 -16.807 1.00 89.69 431 ILE A C 1
ATOM 3340 O O . ILE A 1 431 ? 23.992 7.576 -16.048 1.00 89.69 431 ILE A O 1
ATOM 3344 N N . TYR A 1 432 ? 23.343 6.099 -17.626 1.00 88.50 432 TYR A N 1
ATOM 3345 C CA . TYR A 1 432 ? 24.617 5.393 -17.794 1.00 88.50 432 TYR A CA 1
ATOM 3346 C C . TYR A 1 432 ? 25.354 5.785 -19.084 1.00 88.50 432 TYR A C 1
ATOM 3348 O O . TYR A 1 432 ? 26.445 5.270 -19.335 1.00 88.50 432 TYR A O 1
ATOM 3356 N N . ASP A 1 433 ? 24.785 6.682 -19.897 1.00 89.06 433 ASP A N 1
ATOM 3357 C CA . ASP A 1 433 ? 25.462 7.202 -21.085 1.00 89.06 433 ASP A CA 1
ATOM 3358 C C . ASP A 1 433 ? 26.648 8.078 -20.646 1.00 89.06 433 ASP A C 1
ATOM 3360 O O . ASP A 1 433 ? 26.572 8.842 -19.675 1.00 89.06 433 ASP A O 1
ATOM 3364 N N . VAL A 1 434 ? 27.759 7.975 -21.371 1.00 88.00 434 VAL A N 1
ATOM 3365 C CA . VAL A 1 434 ? 28.973 8.755 -21.095 1.00 88.00 434 VAL A CA 1
ATOM 3366 C C . VAL A 1 434 ? 28.943 10.032 -21.922 1.00 88.00 434 VAL A C 1
ATOM 3368 O O . VAL A 1 434 ? 28.511 10.023 -23.069 1.00 88.00 434 VAL A O 1
ATOM 3371 N N . TRP A 1 435 ? 29.423 11.135 -21.358 1.00 86.31 435 TRP A N 1
ATOM 3372 C CA . TRP A 1 435 ? 29.553 12.404 -22.069 1.00 86.31 435 TRP A CA 1
ATOM 3373 C C . TRP A 1 435 ? 31.027 12.759 -22.223 1.00 86.31 435 TRP A C 1
ATOM 3375 O O . TRP A 1 435 ? 31.763 12.778 -21.237 1.00 86.31 435 TRP A O 1
ATOM 3385 N N . HIS A 1 436 ? 31.450 13.064 -23.447 1.00 84.00 436 HIS A N 1
ATOM 3386 C CA . HIS A 1 436 ? 32.796 13.548 -23.749 1.00 84.00 436 HIS A CA 1
ATOM 3387 C C . HIS A 1 436 ? 32.701 14.676 -24.777 1.00 84.00 436 HIS A C 1
ATOM 3389 O O . HIS A 1 436 ? 32.083 14.490 -25.820 1.00 84.00 436 HIS A O 1
ATOM 3395 N N . GLU A 1 437 ? 33.276 15.842 -24.463 1.00 85.19 437 GLU A N 1
ATOM 3396 C CA . GLU A 1 437 ? 33.230 17.047 -25.317 1.00 85.19 437 GLU A CA 1
ATOM 3397 C C . GLU A 1 437 ? 31.809 17.391 -25.814 1.00 85.19 437 GLU A C 1
ATOM 3399 O O . GLU A 1 437 ? 31.589 17.655 -26.991 1.00 85.19 437 GLU A O 1
ATOM 3404 N N . ASP A 1 438 ? 30.825 17.351 -24.907 1.00 83.12 438 ASP A N 1
ATOM 3405 C CA . ASP A 1 438 ? 29.396 17.583 -25.188 1.00 83.12 438 ASP A CA 1
ATOM 3406 C C . ASP A 1 438 ? 28.731 16.564 -26.144 1.00 83.12 438 ASP A C 1
ATOM 3408 O O . ASP A 1 438 ? 27.572 16.732 -26.530 1.00 83.12 438 ASP A O 1
ATOM 3412 N N . VAL A 1 439 ? 29.415 15.463 -26.472 1.00 82.19 439 VAL A N 1
ATOM 3413 C CA . VAL A 1 439 ? 28.870 14.332 -27.235 1.00 82.19 439 VAL A CA 1
ATOM 3414 C C . VAL A 1 439 ? 28.445 13.218 -26.280 1.00 82.19 439 VAL A C 1
ATOM 3416 O O . VAL A 1 439 ? 29.229 12.773 -25.439 1.00 82.19 439 VAL A O 1
ATOM 3419 N N . ALA A 1 440 ? 27.200 12.758 -26.416 1.00 84.00 440 ALA A N 1
ATOM 3420 C CA . ALA A 1 440 ? 26.663 11.632 -25.657 1.00 84.00 440 ALA A CA 1
ATOM 3421 C C . ALA A 1 440 ? 27.001 10.295 -26.332 1.00 84.00 440 ALA A C 1
ATOM 3423 O O . ALA A 1 440 ? 26.756 10.109 -27.526 1.00 84.00 440 ALA A O 1
ATOM 3424 N N . TYR A 1 441 ? 27.507 9.353 -25.545 1.00 86.12 441 TYR A N 1
ATOM 3425 C CA . TYR A 1 441 ? 27.838 7.994 -25.946 1.00 86.12 441 TYR A CA 1
ATOM 3426 C C . TYR A 1 441 ? 26.822 7.042 -25.335 1.00 86.12 441 TYR A C 1
ATOM 3428 O O . TYR A 1 441 ? 26.782 6.864 -24.116 1.00 86.12 441 TYR A O 1
ATOM 3436 N N . ASP A 1 442 ? 26.023 6.423 -26.201 1.00 86.50 442 ASP A N 1
ATOM 3437 C CA . ASP A 1 442 ? 25.080 5.379 -25.815 1.00 86.50 442 ASP A CA 1
ATOM 3438 C C . ASP A 1 442 ? 25.847 4.130 -25.367 1.00 86.50 442 ASP A C 1
ATOM 3440 O O . ASP A 1 442 ? 26.524 3.483 -26.171 1.00 86.50 442 ASP A O 1
ATOM 3444 N N . THR A 1 443 ? 25.753 3.797 -24.082 1.00 87.06 443 THR A N 1
ATOM 3445 C CA . THR A 1 443 ? 26.416 2.618 -23.505 1.00 87.06 443 THR A CA 1
ATOM 3446 C C . THR A 1 443 ? 25.536 1.368 -23.546 1.00 87.06 443 THR A C 1
ATOM 3448 O O . THR A 1 443 ? 26.045 0.258 -23.391 1.00 87.06 443 THR A O 1
ATOM 3451 N N . ALA A 1 444 ? 24.240 1.505 -23.850 1.00 84.00 444 ALA A N 1
ATOM 3452 C CA . ALA A 1 444 ? 23.293 0.392 -23.840 1.00 84.00 444 ALA A CA 1
ATOM 3453 C C . ALA A 1 444 ? 23.529 -0.604 -24.988 1.00 84.00 444 ALA A C 1
ATOM 3455 O O . ALA A 1 444 ? 23.245 -1.798 -24.857 1.00 84.00 444 ALA A O 1
ATOM 3456 N N . PHE A 1 445 ? 24.058 -0.137 -26.123 1.00 81.75 445 PHE A N 1
ATOM 3457 C CA . PHE A 1 445 ? 24.384 -0.977 -27.277 1.00 81.75 445 PHE A CA 1
ATOM 3458 C C . PHE A 1 445 ? 25.893 -1.172 -27.414 1.00 81.75 445 PHE A C 1
ATOM 3460 O O . PHE A 1 445 ? 26.553 -0.545 -28.241 1.00 81.75 445 PHE A O 1
ATOM 3467 N N . SER A 1 446 ? 26.446 -2.105 -26.641 1.00 77.19 446 SER A N 1
ATOM 3468 C CA . SER A 1 446 ? 27.847 -2.504 -26.774 1.00 77.19 446 SER A CA 1
ATOM 3469 C C . SER A 1 446 ? 28.013 -3.716 -27.699 1.00 77.19 446 SER A C 1
ATOM 3471 O O . SER A 1 446 ? 27.198 -4.639 -27.733 1.00 77.19 446 SER A O 1
ATOM 3473 N N . THR A 1 447 ? 29.097 -3.730 -28.481 1.00 77.75 447 THR A N 1
ATOM 3474 C CA . THR A 1 447 ? 29.484 -4.888 -29.300 1.00 77.75 447 THR A CA 1
ATOM 3475 C C . THR A 1 447 ? 30.839 -5.402 -28.848 1.00 77.75 447 THR A C 1
ATOM 3477 O O . THR A 1 447 ? 31.841 -4.693 -28.909 1.00 77.75 447 THR A O 1
ATOM 3480 N N . ARG A 1 448 ? 30.891 -6.669 -28.429 1.00 78.31 448 ARG A N 1
ATOM 3481 C CA . ARG A 1 448 ? 32.156 -7.335 -28.117 1.00 78.31 448 ARG A CA 1
ATOM 3482 C C . ARG A 1 448 ? 32.809 -7.820 -29.408 1.00 78.31 448 ARG A C 1
ATOM 3484 O O . ARG A 1 448 ? 32.235 -8.654 -30.104 1.00 78.31 448 ARG A O 1
ATOM 3491 N N . LEU A 1 449 ? 34.011 -7.330 -29.692 1.00 78.69 449 LEU A N 1
ATOM 3492 C CA . LEU A 1 449 ? 34.808 -7.750 -30.845 1.00 78.69 449 LEU A CA 1
ATOM 3493 C C . LEU A 1 449 ? 35.964 -8.645 -30.398 1.00 78.69 449 LEU A C 1
ATOM 3495 O O . LEU A 1 449 ? 36.727 -8.285 -29.502 1.00 78.69 449 LEU A O 1
ATOM 3499 N N . ALA A 1 450 ? 36.083 -9.823 -31.013 1.00 81.56 450 ALA A N 1
ATOM 3500 C CA . ALA A 1 450 ? 37.281 -10.654 -30.897 1.00 81.56 450 ALA A CA 1
ATOM 3501 C C . ALA A 1 450 ? 38.437 -10.074 -31.740 1.00 81.56 450 ALA A C 1
ATOM 3503 O O . ALA A 1 450 ? 38.202 -9.276 -32.646 1.00 81.56 450 ALA A O 1
ATOM 3504 N N . ALA A 1 451 ? 39.681 -10.488 -31.463 1.00 77.81 451 ALA A N 1
ATOM 3505 C CA . ALA A 1 451 ? 40.906 -9.913 -32.045 1.00 77.81 451 ALA A CA 1
ATOM 3506 C C . ALA A 1 451 ? 41.005 -9.975 -33.589 1.00 77.81 451 ALA A C 1
ATOM 3508 O O . ALA A 1 451 ? 41.841 -9.301 -34.183 1.00 77.81 451 ALA A O 1
ATOM 3509 N N . ASP A 1 452 ? 40.162 -10.768 -34.244 1.00 81.75 452 ASP A N 1
ATOM 3510 C CA . ASP A 1 452 ? 40.102 -10.994 -35.689 1.00 81.75 452 ASP A CA 1
ATOM 3511 C C . ASP A 1 452 ? 38.712 -10.724 -36.295 1.00 81.75 452 ASP A C 1
ATOM 3513 O O . ASP A 1 452 ? 38.509 -10.865 -37.506 1.00 81.75 452 ASP A O 1
ATOM 3517 N N . GLN A 1 453 ? 37.748 -10.308 -35.474 1.00 83.50 453 GLN A N 1
ATOM 3518 C CA . GLN A 1 453 ? 36.392 -10.030 -35.918 1.00 83.50 453 GLN A CA 1
ATOM 3519 C C . GLN A 1 453 ? 36.303 -8.628 -36.523 1.00 83.50 453 GLN A C 1
ATOM 3521 O O . GLN A 1 453 ? 36.767 -7.646 -35.948 1.00 83.50 453 GLN A O 1
ATOM 3526 N N . ARG A 1 454 ? 35.658 -8.525 -37.688 1.00 84.31 454 ARG A N 1
ATOM 3527 C CA . ARG A 1 454 ? 35.356 -7.243 -38.333 1.00 84.31 454 ARG A CA 1
ATOM 3528 C C . ARG A 1 454 ? 33.897 -6.884 -38.101 1.00 84.31 454 ARG A C 1
ATOM 3530 O O . ARG A 1 454 ? 33.020 -7.727 -38.281 1.00 84.31 454 ARG A O 1
ATOM 3537 N N . LEU A 1 455 ? 33.657 -5.629 -37.744 1.00 85.44 455 LEU A N 1
ATOM 3538 C CA . LEU A 1 455 ? 32.328 -5.040 -37.660 1.00 85.44 455 LEU A CA 1
ATOM 3539 C C . LEU A 1 455 ? 32.20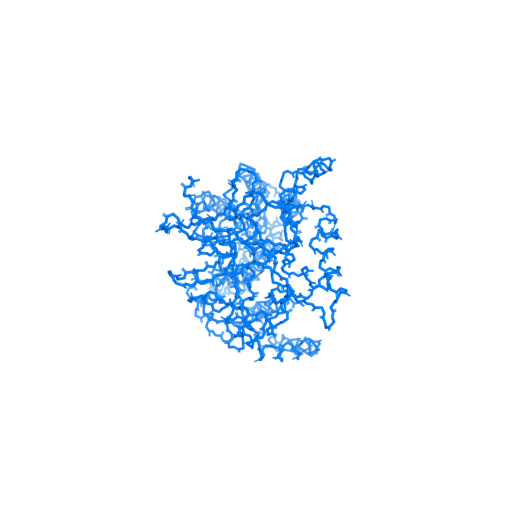2 -3.973 -38.737 1.00 85.44 455 LEU A C 1
ATOM 3541 O O . LEU A 1 455 ? 33.038 -3.078 -38.826 1.00 85.44 455 LEU A O 1
ATOM 3545 N N . THR A 1 456 ? 31.161 -4.080 -39.551 1.00 86.56 456 THR A N 1
ATOM 3546 C CA . THR A 1 456 ? 30.788 -3.034 -40.500 1.00 86.56 456 THR A CA 1
ATOM 3547 C C . THR A 1 456 ? 29.584 -2.311 -39.928 1.00 86.56 456 THR A C 1
ATOM 3549 O O . THR A 1 456 ? 28.555 -2.935 -39.673 1.00 86.56 456 THR A O 1
ATOM 3552 N N . LEU A 1 457 ? 29.737 -1.010 -39.706 1.00 83.12 457 LEU A N 1
ATOM 3553 C CA . LEU A 1 457 ? 28.670 -0.131 -39.253 1.00 83.12 457 LEU A CA 1
ATOM 3554 C C . LEU A 1 457 ? 28.235 0.743 -40.425 1.00 83.12 457 LEU A C 1
ATOM 3556 O O . LEU A 1 457 ? 29.074 1.270 -41.155 1.00 83.12 457 LEU A O 1
ATOM 3560 N N . THR A 1 458 ? 26.927 0.893 -40.596 1.00 83.56 458 THR A N 1
ATOM 3561 C CA . THR A 1 458 ? 26.335 1.830 -41.551 1.00 83.56 458 THR A CA 1
ATOM 3562 C C . THR A 1 458 ? 25.518 2.827 -40.737 1.00 83.56 458 THR A C 1
ATOM 3564 O O . THR A 1 458 ? 24.511 2.417 -40.158 1.00 83.56 458 THR A O 1
ATOM 3567 N N . PRO A 1 459 ? 25.968 4.086 -40.597 1.00 77.75 459 PRO A N 1
ATOM 3568 C CA . PRO A 1 459 ? 25.234 5.081 -39.827 1.00 77.75 459 PRO A CA 1
ATOM 3569 C C . PRO A 1 459 ? 23.887 5.377 -40.497 1.00 77.75 459 PRO A C 1
ATOM 3571 O O . PRO A 1 459 ? 23.828 5.645 -41.697 1.00 77.75 459 PRO A O 1
ATOM 3574 N N . GLU A 1 460 ? 22.807 5.328 -39.716 1.00 78.56 460 GLU A N 1
ATOM 3575 C CA . GLU A 1 460 ? 21.462 5.712 -40.148 1.00 78.56 460 GLU A CA 1
ATOM 3576 C C . GLU A 1 460 ? 20.847 6.714 -39.150 1.00 78.56 460 GLU A C 1
ATOM 3578 O O . GLU A 1 460 ? 20.738 6.392 -37.964 1.00 78.56 460 GLU A O 1
ATOM 3583 N N . PRO A 1 461 ? 20.407 7.910 -39.598 1.00 77.12 461 PRO A N 1
ATOM 3584 C CA . PRO A 1 461 ? 20.558 8.443 -40.957 1.00 77.12 461 PRO A CA 1
ATOM 3585 C C . PRO A 1 461 ? 22.033 8.699 -41.305 1.00 77.12 461 PRO A C 1
ATOM 3587 O O . PRO A 1 461 ? 22.864 8.815 -40.412 1.00 77.12 461 PRO A O 1
ATOM 3590 N N . ALA A 1 462 ? 22.361 8.801 -42.594 1.00 79.44 462 ALA A N 1
ATOM 3591 C CA . ALA A 1 462 ? 23.683 9.268 -43.000 1.00 79.44 462 ALA A CA 1
ATOM 3592 C C . ALA A 1 462 ? 23.884 10.716 -42.520 1.00 79.44 462 ALA A C 1
ATOM 3594 O O . ALA A 1 462 ? 22.984 11.549 -42.663 1.00 79.44 462 ALA A O 1
ATOM 3595 N N . PHE A 1 463 ? 25.048 11.004 -41.942 1.00 81.38 463 PHE A N 1
ATOM 3596 C CA . PHE A 1 463 ? 25.429 12.339 -41.494 1.00 81.38 463 PHE A CA 1
ATOM 3597 C C . PHE A 1 463 ? 26.919 12.573 -41.739 1.00 81.38 463 PHE A C 1
ATOM 3599 O O . PHE A 1 463 ? 27.714 11.630 -41.733 1.00 81.38 463 PHE A O 1
ATOM 3606 N N . ASP A 1 464 ? 27.282 13.835 -41.950 1.00 83.38 464 ASP A N 1
ATOM 3607 C CA . ASP A 1 464 ? 28.677 14.239 -42.082 1.00 83.38 464 ASP A CA 1
ATOM 3608 C C . ASP A 1 464 ? 29.373 14.136 -40.720 1.00 83.38 464 ASP A C 1
ATOM 3610 O O . ASP A 1 464 ? 28.873 14.652 -39.719 1.00 83.38 464 ASP A O 1
ATOM 3614 N N . ALA A 1 465 ? 30.534 13.485 -40.689 1.00 79.81 465 ALA A N 1
ATOM 3615 C CA . ALA A 1 465 ? 31.363 13.342 -39.499 1.00 79.81 465 ALA A CA 1
ATOM 3616 C C . ALA A 1 465 ? 32.827 13.634 -39.839 1.00 79.81 465 ALA A C 1
ATOM 3618 O O . ALA A 1 465 ? 33.338 13.200 -40.873 1.00 79.81 465 ALA A O 1
ATOM 3619 N N . ASP A 1 466 ? 33.505 14.355 -38.957 1.00 83.50 466 ASP A N 1
ATOM 3620 C CA . ASP A 1 466 ? 34.931 14.677 -39.031 1.00 83.50 466 ASP A CA 1
ATOM 3621 C C . ASP A 1 466 ? 35.781 13.828 -38.071 1.00 83.50 466 ASP A C 1
ATOM 3623 O O . ASP A 1 466 ? 36.993 13.712 -38.262 1.00 83.50 466 ASP A O 1
ATOM 3627 N N . ALA A 1 467 ? 35.147 13.178 -37.091 1.00 78.81 467 ALA A N 1
ATOM 3628 C CA . ALA A 1 467 ? 35.785 12.294 -36.127 1.00 78.81 467 ALA A CA 1
ATOM 3629 C C . ALA A 1 467 ? 34.954 11.030 -35.840 1.00 78.81 467 ALA A C 1
ATOM 3631 O O . ALA A 1 467 ? 33.728 11.011 -35.958 1.00 78.81 467 ALA A O 1
ATOM 3632 N N . LEU A 1 468 ? 35.646 9.966 -35.423 1.00 80.06 468 LEU A N 1
ATOM 3633 C CA . LEU A 1 468 ? 35.055 8.765 -34.838 1.00 80.06 468 LEU A CA 1
ATOM 3634 C C . LEU A 1 468 ? 35.733 8.505 -33.499 1.00 80.06 468 LEU A C 1
ATOM 3636 O O . LEU A 1 468 ? 36.936 8.250 -33.446 1.00 80.06 468 LEU A O 1
ATOM 3640 N N . TYR A 1 469 ? 34.936 8.501 -32.444 1.00 81.50 469 TYR A N 1
ATOM 3641 C CA . TYR A 1 469 ? 35.378 8.154 -31.106 1.00 81.50 469 TYR A CA 1
ATOM 3642 C C . TYR A 1 469 ? 34.891 6.745 -30.765 1.00 81.50 469 TYR A C 1
ATOM 3644 O O . TYR A 1 469 ? 33.760 6.369 -31.080 1.00 81.50 469 TYR A O 1
ATOM 3652 N N . LEU A 1 470 ? 35.756 5.954 -30.134 1.00 79.94 470 LEU A N 1
ATOM 3653 C CA . LEU A 1 470 ? 35.445 4.598 -29.695 1.00 79.94 470 LEU A CA 1
ATOM 3654 C C . LEU A 1 470 ? 35.527 4.549 -28.175 1.00 79.94 470 LEU A C 1
ATOM 3656 O O . LEU A 1 470 ? 36.611 4.676 -27.610 1.00 79.94 470 LEU A O 1
ATOM 3660 N N . LEU A 1 471 ? 34.384 4.344 -27.526 1.00 79.38 471 LEU A N 1
ATOM 3661 C CA . LEU A 1 471 ? 34.340 4.128 -26.088 1.00 79.38 471 LEU A CA 1
ATOM 3662 C C . LEU A 1 471 ? 34.768 2.694 -25.777 1.00 79.38 471 LEU A C 1
ATOM 3664 O O . LEU A 1 471 ? 34.234 1.741 -26.350 1.00 79.38 471 LEU A O 1
ATOM 3668 N N . CYS A 1 472 ? 35.713 2.542 -24.852 1.00 77.25 472 CYS A N 1
ATOM 3669 C CA . CYS A 1 472 ? 36.221 1.242 -24.449 1.00 77.25 472 CYS A CA 1
ATOM 3670 C C . CYS A 1 472 ? 36.293 1.070 -22.935 1.00 77.25 472 CYS A C 1
ATOM 3672 O O . CYS A 1 472 ? 36.534 2.042 -22.222 1.00 77.25 472 CYS A O 1
ATOM 3674 N N . PRO A 1 473 ? 36.123 -0.167 -22.429 1.00 74.81 473 PRO A N 1
ATOM 3675 C CA . PRO A 1 473 ? 36.301 -0.439 -21.010 1.00 74.81 473 PRO A CA 1
ATOM 3676 C C . PRO A 1 473 ? 37.734 -0.117 -20.576 1.00 74.81 473 PRO A C 1
ATOM 3678 O O . PRO A 1 473 ? 38.672 -0.511 -21.265 1.00 74.81 473 PRO A O 1
ATOM 3681 N N . GLU A 1 474 ? 37.918 0.471 -19.390 1.00 71.25 474 GLU A N 1
ATOM 3682 C CA . GLU A 1 474 ? 39.246 0.798 -18.827 1.00 71.25 474 GLU A CA 1
ATOM 3683 C C . GLU A 1 474 ? 40.216 -0.399 -18.788 1.00 71.25 474 GLU A C 1
ATOM 3685 O O . GLU A 1 474 ? 41.434 -0.247 -18.834 1.00 71.25 474 GLU A O 1
ATOM 3690 N N . SER A 1 475 ? 39.679 -1.618 -18.706 1.00 67.50 475 SER A N 1
ATOM 3691 C CA . SER A 1 475 ? 40.457 -2.861 -18.666 1.00 67.50 475 SER A CA 1
ATOM 3692 C C . SER A 1 475 ? 40.901 -3.379 -20.041 1.00 67.50 475 SER A C 1
ATOM 3694 O O . SER A 1 475 ? 41.646 -4.361 -20.105 1.00 67.50 475 SER A O 1
ATOM 3696 N N . ALA A 1 476 ? 40.454 -2.760 -21.136 1.00 67.50 476 ALA A N 1
ATOM 3697 C CA . ALA A 1 476 ? 40.696 -3.215 -22.499 1.00 67.50 476 ALA A CA 1
ATOM 3698 C C . ALA A 1 476 ? 41.603 -2.248 -23.271 1.00 67.50 476 ALA A C 1
ATOM 3700 O O . ALA A 1 476 ? 41.385 -1.041 -23.305 1.00 67.50 476 ALA A O 1
ATOM 3701 N N . THR A 1 477 ? 42.607 -2.789 -23.964 1.00 68.31 477 THR A N 1
ATOM 3702 C CA . THR A 1 477 ? 43.405 -2.021 -24.928 1.00 68.31 477 THR A CA 1
ATOM 3703 C C . THR A 1 477 ? 42.651 -1.966 -26.253 1.00 68.31 477 THR A C 1
ATOM 3705 O O . THR A 1 477 ? 42.616 -2.945 -26.998 1.00 68.31 477 THR A O 1
ATOM 3708 N N . CYS A 1 478 ? 42.023 -0.829 -26.539 1.00 70.00 478 CYS A N 1
ATOM 3709 C CA . CYS A 1 478 ? 41.285 -0.612 -27.776 1.00 70.00 478 CYS A CA 1
ATOM 3710 C C . CYS A 1 478 ? 42.093 0.195 -28.780 1.00 70.00 478 CYS A C 1
ATOM 3712 O O . CYS A 1 478 ? 42.032 1.419 -28.819 1.00 70.00 478 CYS A O 1
ATOM 3714 N N . THR A 1 479 ? 42.817 -0.511 -29.638 1.00 78.00 479 THR A N 1
ATOM 3715 C CA . THR A 1 479 ? 43.511 0.090 -30.780 1.00 78.00 479 THR A CA 1
ATOM 3716 C C . THR A 1 479 ? 43.096 -0.581 -32.095 1.00 78.00 479 THR A C 1
ATOM 3718 O O . THR A 1 479 ? 43.950 -1.093 -32.823 1.00 78.00 479 THR A O 1
ATOM 3721 N N . PRO A 1 480 ? 41.786 -0.655 -32.421 1.00 81.44 480 PRO A N 1
ATOM 3722 C CA . PRO A 1 480 ? 41.367 -1.236 -33.687 1.00 81.44 480 PRO A CA 1
ATOM 3723 C C . PRO A 1 480 ? 41.836 -0.369 -34.861 1.00 81.44 480 PRO A C 1
ATOM 3725 O O . PRO A 1 480 ? 41.901 0.859 -34.780 1.00 81.44 480 PRO A O 1
ATOM 3728 N N . ASN A 1 481 ? 42.114 -1.021 -35.988 1.00 84.62 481 ASN A N 1
ATOM 3729 C CA . ASN A 1 481 ? 42.200 -0.328 -37.267 1.00 84.62 481 ASN A CA 1
ATOM 3730 C C . ASN A 1 481 ? 40.779 -0.112 -37.787 1.00 84.62 481 ASN A C 1
ATOM 3732 O O . ASN A 1 481 ? 40.030 -1.077 -37.947 1.00 84.62 481 ASN A O 1
ATOM 3736 N N . VAL A 1 482 ? 40.423 1.138 -38.066 1.00 84.25 482 VAL A N 1
ATOM 3737 C CA . VAL A 1 482 ? 39.116 1.509 -38.609 1.00 84.25 482 VAL A CA 1
ATOM 3738 C C . VAL A 1 482 ? 39.285 1.886 -40.073 1.00 84.25 482 VAL A C 1
ATOM 3740 O O . VAL A 1 482 ? 40.070 2.773 -40.401 1.00 84.25 482 VAL A O 1
ATOM 3743 N N . THR A 1 483 ? 38.544 1.219 -40.956 1.00 87.38 483 THR A N 1
ATOM 3744 C CA . THR A 1 483 ? 38.483 1.557 -42.383 1.00 87.38 483 THR A CA 1
ATOM 3745 C C . THR A 1 483 ? 37.175 2.285 -42.668 1.00 87.38 483 THR A C 1
ATOM 3747 O O . THR A 1 483 ? 36.100 1.701 -42.549 1.00 87.38 483 THR A O 1
ATOM 3750 N N . PHE A 1 484 ? 37.276 3.548 -43.068 1.00 85.06 484 PHE A N 1
ATOM 3751 C CA . PHE A 1 484 ? 36.165 4.360 -43.549 1.00 85.06 484 PHE A CA 1
ATOM 3752 C C . PHE A 1 484 ? 35.941 4.074 -45.029 1.00 85.06 484 PHE A C 1
ATOM 3754 O O . PHE A 1 484 ? 36.905 4.040 -45.793 1.00 85.06 484 PHE A O 1
ATOM 3761 N N . ILE A 1 485 ? 34.685 3.869 -45.422 1.00 85.75 485 ILE A N 1
ATOM 3762 C CA . ILE A 1 485 ? 34.267 3.717 -46.818 1.00 85.75 485 ILE A CA 1
ATOM 3763 C C . ILE A 1 485 ? 33.357 4.903 -47.128 1.00 85.75 485 ILE A C 1
ATOM 3765 O O . ILE A 1 485 ? 32.287 5.019 -46.533 1.00 85.75 485 ILE A O 1
ATOM 3769 N N . TYR A 1 486 ? 33.802 5.791 -48.013 1.00 83.44 486 TYR A N 1
ATOM 3770 C CA . TYR A 1 486 ? 33.056 6.990 -48.395 1.00 83.44 486 TYR A CA 1
ATOM 3771 C C . TYR A 1 486 ? 32.022 6.669 -49.486 1.00 83.44 486 TYR A C 1
ATOM 3773 O O . TYR A 1 486 ? 32.102 5.631 -50.146 1.00 83.44 486 TYR A O 1
ATOM 3781 N N . GLU A 1 487 ? 31.055 7.567 -49.703 1.00 81.88 487 GLU A N 1
ATOM 3782 C CA . GLU A 1 487 ? 30.003 7.386 -50.720 1.00 81.88 487 GLU A CA 1
ATOM 3783 C C . GLU A 1 487 ? 30.553 7.231 -52.148 1.00 81.88 487 GLU A C 1
ATOM 3785 O O . GLU A 1 487 ? 29.966 6.529 -52.970 1.00 81.88 487 GLU A O 1
ATOM 3790 N N . ASP A 1 488 ? 31.703 7.8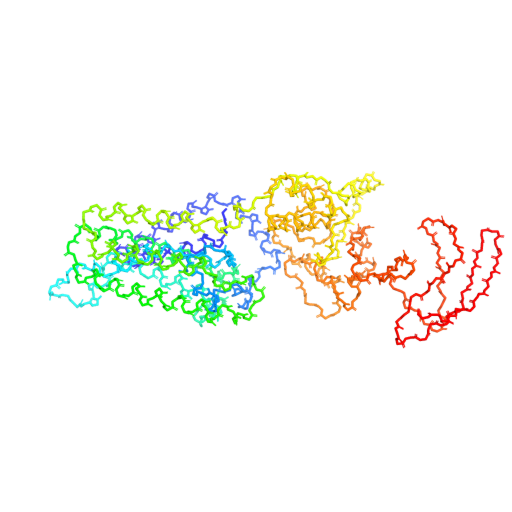44 -52.440 1.00 86.94 488 ASP A N 1
ATOM 3791 C CA . ASP A 1 488 ? 32.407 7.730 -53.722 1.00 86.94 488 ASP A CA 1
ATOM 3792 C C . ASP A 1 488 ? 33.174 6.398 -53.886 1.00 86.94 488 ASP A C 1
ATOM 3794 O O . ASP A 1 488 ? 33.789 6.153 -54.926 1.00 86.94 488 ASP A O 1
ATOM 3798 N N . GLY A 1 489 ? 33.125 5.525 -52.873 1.00 84.88 489 GLY A N 1
ATOM 3799 C CA . GLY A 1 489 ? 33.796 4.230 -52.833 1.00 84.88 489 GLY A CA 1
ATOM 3800 C C . GLY A 1 489 ? 35.262 4.285 -52.401 1.00 84.88 489 GLY A C 1
ATOM 3801 O O . GLY A 1 489 ? 35.892 3.226 -52.297 1.00 84.88 489 GLY A O 1
ATOM 3802 N N . ASN A 1 490 ? 35.819 5.470 -52.125 1.00 88.81 490 ASN A N 1
ATOM 3803 C CA . ASN A 1 490 ? 37.168 5.586 -51.583 1.00 88.81 490 ASN A CA 1
ATOM 3804 C C . ASN A 1 490 ? 37.243 5.000 -50.171 1.00 88.81 490 ASN A C 1
ATOM 3806 O O . ASN A 1 490 ? 36.251 4.935 -49.441 1.00 88.81 490 ASN A O 1
ATOM 3810 N N . GLN A 1 491 ? 38.444 4.569 -49.779 1.00 90.31 491 GLN A N 1
ATOM 3811 C CA . GLN A 1 491 ? 38.685 3.993 -48.461 1.00 90.31 491 GLN A CA 1
ATOM 3812 C C . GLN A 1 491 ? 39.897 4.622 -47.788 1.00 90.31 491 GLN A C 1
ATOM 3814 O O . GLN A 1 491 ? 40.971 4.704 -48.384 1.00 90.31 491 GLN A O 1
ATOM 3819 N N . THR A 1 492 ? 39.742 4.981 -46.516 1.00 88.12 492 THR A N 1
ATOM 3820 C CA . THR A 1 492 ? 40.840 5.439 -45.654 1.00 88.12 492 THR A CA 1
ATOM 3821 C C . THR A 1 492 ? 40.887 4.550 -44.422 1.00 88.12 492 THR A C 1
ATOM 3823 O O . THR A 1 492 ? 39.866 4.343 -43.777 1.00 88.12 492 THR A O 1
ATOM 3826 N N . THR A 1 493 ? 42.059 4.009 -44.080 1.00 86.31 493 THR A N 1
ATOM 3827 C CA . THR A 1 493 ? 42.243 3.237 -42.840 1.00 86.31 493 THR A CA 1
ATOM 3828 C C . THR A 1 493 ? 43.063 4.043 -41.847 1.00 86.31 493 THR A C 1
ATOM 3830 O O . THR A 1 493 ? 44.172 4.463 -42.173 1.00 86.31 493 THR A O 1
ATOM 3833 N N . LEU A 1 494 ? 42.528 4.233 -40.645 1.00 83.56 494 LEU A N 1
ATOM 3834 C CA . LEU A 1 494 ? 43.182 4.919 -39.535 1.00 83.56 494 LEU A CA 1
ATOM 3835 C C . LEU A 1 494 ? 43.381 3.930 -38.381 1.00 83.56 494 LEU A C 1
ATOM 3837 O O . LEU A 1 494 ? 42.504 3.113 -38.097 1.00 83.56 494 LEU A O 1
ATOM 3841 N N . ALA A 1 495 ? 44.535 3.994 -37.717 1.00 78.75 495 ALA A N 1
ATOM 3842 C CA . ALA A 1 495 ? 44.736 3.297 -36.451 1.00 78.75 495 ALA A CA 1
ATOM 3843 C C . ALA A 1 495 ? 44.134 4.151 -35.331 1.00 78.75 495 ALA A C 1
ATOM 3845 O O . ALA A 1 495 ? 44.433 5.344 -35.258 1.00 78.75 495 ALA A O 1
ATOM 3846 N N . ALA A 1 496 ? 43.300 3.561 -34.473 1.00 73.12 496 ALA A N 1
ATOM 3847 C CA . ALA A 1 496 ? 42.774 4.277 -33.319 1.00 73.12 496 ALA A CA 1
ATOM 3848 C C . ALA A 1 496 ? 43.928 4.723 -32.405 1.00 73.12 496 ALA A C 1
ATOM 3850 O O . ALA A 1 496 ? 44.758 3.913 -31.982 1.00 73.12 496 ALA A O 1
ATOM 3851 N N . THR A 1 497 ? 43.984 6.019 -32.112 1.00 66.94 497 THR A N 1
ATOM 3852 C CA . THR A 1 497 ? 44.894 6.600 -31.124 1.00 66.94 497 THR A CA 1
ATOM 3853 C C . THR A 1 497 ? 44.148 6.725 -29.805 1.00 66.94 497 THR A C 1
ATOM 3855 O O . THR A 1 497 ? 43.109 7.377 -29.757 1.00 66.94 497 THR A O 1
ATOM 3858 N N . THR A 1 498 ? 44.660 6.112 -28.739 1.00 59.56 498 THR A N 1
ATOM 3859 C CA . THR A 1 498 ? 44.141 6.316 -27.381 1.00 59.56 498 THR A CA 1
ATOM 3860 C C . THR A 1 498 ? 44.418 7.753 -26.948 1.00 59.56 498 THR A C 1
ATOM 3862 O O . THR A 1 498 ? 45.564 8.077 -26.636 1.00 59.56 498 THR A O 1
ATOM 3865 N N . ASN A 1 499 ? 43.386 8.590 -26.948 1.00 55.16 499 ASN A N 1
ATOM 3866 C CA . ASN A 1 499 ? 43.328 9.814 -26.154 1.00 55.16 499 ASN A CA 1
ATOM 3867 C C . ASN A 1 499 ? 42.408 9.533 -24.955 1.00 55.16 499 ASN A C 1
ATOM 3869 O O . ASN A 1 499 ? 41.501 8.716 -25.098 1.00 55.16 499 ASN A O 1
ATOM 3873 N N . GLU A 1 500 ? 42.739 10.126 -23.802 1.00 44.31 500 GLU A N 1
ATOM 3874 C CA . GLU A 1 500 ? 42.182 9.839 -22.460 1.00 44.31 500 GLU A CA 1
ATOM 3875 C C . GLU A 1 500 ? 40.666 9.625 -22.391 1.00 44.31 500 GLU A C 1
ATOM 3877 O O . GLU A 1 500 ? 39.912 10.468 -22.933 1.00 44.31 500 GLU A O 1
#

Foldseek 3Di:
DDPVVVLLVLVLQLLLLCLDPPSVVSVVVSVVVVVVVCVVCVVVVVVVVVLCCQFPQVVFAALCQLAPQAQDLLCQLVQQAFALAADFDPLSNLHQALLLLLLLLLLLLPQDDDDPPDDPVVSQSPTPLNSLVVLLVVLVLQSNRVVHPVNSVVCRDPPSRHHHRSSNSSVSNNRSSNVSSVSSLVCLQDPPQPSLVVSLVVSVVSLVVSLVSLQPRQVVDPDPTDTDRDDPSRVVLSVVSSVLSNCLSNPDRPCSSVSSVVSSVVSVVSSCCNPCVVLDEDPCLQVPADPQLVVLVVQCVVDVNGFAEDAAAPLPDFDPCLVVLVVVVVVVVHDPVSSVVSRSSNSCNNRVPEANCVVSVGHYLLPNYDPRRHGPVSQVLCVQQADPPDDRDRNSRSRHRQQDVVQLRGNGGDVVSSVVRRHPYYHGDQPSWDADPNDTHRSNDDDDDDPPDDDDDDDPPDDDDPDDDDDDDPVDDDFDWDWDQDPVRDIDIDTDDDDD

Radius of gyration: 30.58 Å; chains: 1; bounding box: 72×53×97 Å

Sequence (500 aa):
GHTQTVFIGGVGMGIYALMLPQRWRRLVWLALAGAGALLLALPQLVPTLELTSVSNRNGGLNQNEATAFSFNPFLAARALLPNYDQPIFAEYIAYPGIMAFGLALLGLFALPEAHPTRTRVAAFLRAPQFPWIMLALIGLLFAFGQYNPIYWQLAALPGFNLFRVPARWLVLFALGGAMLAGLGTQALSVDIKRSRRWASGLLLVVTAALALGAITLTARNPEPIPFYPPELRSLVGWTAALIAALVILLVIKRHAPATAVGVTVLELFLAAHALPYNRLTPPDTFNEQRFTVSQMHVYAKRETPPGRLLSITDLLFDPGDKATLIARYQRLGMSEEEIEIALVAIKHQEVLAANLPLYWGIPTIDGFDGGVLPTGYYTAFTSLLLPPGELRTIDGRLREVLARADCDGACIPDRRWLDLTNVRYLLLDKIYDVWHEDVAYDTAFSTRLAADQRLTLTPEPAFDADALYLLCPESATCTPNVTFIYEDGNQTTLAATTNE

Secondary structure (DSSP, 8-state):
--HHHHHHHHHHHHHHHHTSTTHHHHHHHHHHHHHHHHHHHHHHHHHHHHHHHHBTTTT---HHHHTTT---HHHHHHHTS--SSS---GGG-----HHHHHHHHHHHH-PPPPPTTS-HHHHHTTSTTHHHHHHHHHHHHHHTGGG-HHHHHHTTSTTGGG---GGGGHHHHHHHHHHHHHHHHHHTTS--HHHHHHHHHHHHHHHHHHHHHHHHTGGG--SSS------HHHHHHHHHHHHHHHHHHHT--TTHHHHHHHHHHHHHHHHHTTSGGGS---THHHHSPPHHHHHHHHHHTTSSSPPEEEEE--S-SPPTTHHHHHHHHHHTT--HHHHHHHHHHHHHHHTT-TTHHHHHT--BS----TTPPPBHHHHHHHGGGSPTTPPPPSS--HHHHT--GGGTT--PPPHHHHHHTTEEEEEE--TT-EEETTEEE--SS-----TT-------SS----S-------TTS----EEEEE-TTS-EEEEEPP---

pLDDT: mean 89.02, std 8.59, range [44.31, 98.12]